Protein 3NVS (pdb70)

Structure (mmCIF, N/CA/C/O backbone):
data_3NVS
#
_entry.id   3NVS
#
_cell.length_a   43.866
_cell.length_b   87.484
_cell.length_c   49.994
_cell.angle_alpha   90.00
_cell.angle_beta   105.26
_cell.angle_gamma   90.00
#
_symmetry.space_group_name_H-M   'P 1 21 1'
#
loop_
_entity.id
_entity.type
_entity.pdbx_description
1 polymer '3-phosphoshikimate 1-carboxyvinyltransferase'
2 non-polymer SHIKIMATE-3-PHOSPHATE
3 non-polymer '(3R,4S,5R)-3,4,5-TRIHYDROXYCYCLOHEX-1-ENE-1-CARBOXYLIC ACID'
4 non-polymer GLYPHOSATE
5 non-polymer 'MAGNESIUM ION'
6 non-polymer 'CHLORIDE ION'
7 non-polymer '4-(2-HYDROXYETHYL)-1-PIPERAZINE ETHANESULFONIC ACID'
8 non-polymer 'PHOSPHATE ION'
9 water water
#
loop_
_atom_site.group_PDB
_atom_site.id
_atom_site.type_symbol
_atom_site.label_atom_id
_atom_site.label_alt_id
_atom_site.label_comp_id
_atom_site.label_asym_id
_atom_site.label_entity_id
_atom_site.label_seq_id
_atom_site.pdbx_PDB_ins_code
_atom_site.Cartn_x
_atom_site.Cartn_y
_atom_site.Cartn_z
_atom_site.occupancy
_atom_site.B_iso_or_equiv
_atom_site.auth_seq_id
_atom_site.auth_comp_id
_atom_site.auth_asym_id
_atom_site.auth_atom_id
_atom_site.pdbx_PDB_model_num
ATOM 1 N N A MET A 1 25 ? 23.385 21.933 31.432 0.50 22.17 1 MET A N 1
ATOM 2 N N B MET A 1 25 ? 23.387 22.280 32.206 0.50 23.04 1 MET A N 1
ATOM 3 C CA A MET A 1 25 ? 23.087 20.485 31.244 0.50 21.26 1 MET A CA 1
ATOM 4 C CA B MET A 1 25 ? 22.949 20.964 31.652 0.50 22.15 1 MET A CA 1
ATOM 5 C C A MET A 1 25 ? 22.277 19.898 32.397 0.50 19.59 1 MET A C 1
ATOM 6 C C B MET A 1 25 ? 22.098 20.175 32.655 0.50 20.39 1 MET A C 1
ATOM 7 O O A MET A 1 25 ? 22.537 20.162 33.576 0.50 20.77 1 MET A O 1
ATOM 8 O O B MET A 1 25 ? 22.105 20.440 33.862 0.50 21.53 1 MET A O 1
ATOM 17 N N A GLU A 1 26 ? 21.289 19.095 32.018 0.50 17.56 2 GLU A N 1
ATOM 18 N N B GLU A 1 26 ? 21.371 19.196 32.127 0.50 18.39 2 GLU A N 1
ATOM 19 C CA A GLU A 1 26 ? 20.439 18.388 32.960 0.50 13.47 2 GLU A CA 1
ATOM 20 C CA B GLU A 1 26 ? 20.415 18.411 32.904 0.50 14.84 2 GLU A CA 1
ATOM 21 C C A GLU A 1 26 ? 20.664 16.887 32.778 0.50 11.22 2 GLU A C 1
ATOM 22 C C B GLU A 1 26 ? 20.641 16.888 32.755 0.50 12.22 2 GLU A C 1
ATOM 23 O O A GLU A 1 26 ? 21.264 16.441 31.791 0.50 11.60 2 GLU A O 1
ATOM 24 O O B GLU A 1 26 ? 21.227 16.430 31.768 0.50 12.66 2 GLU A O 1
ATOM 35 N N . SER A 1 27 ? 20.204 16.121 33.761 1.00 11.39 3 SER A N 1
ATOM 36 C CA . SER A 1 27 ? 20.263 14.653 33.696 1.00 9.66 3 SER A CA 1
ATOM 37 C C . SER A 1 27 ? 19.194 14.032 34.582 1.00 9.77 3 SER A C 1
ATOM 38 O O . SER A 1 27 ? 18.677 14.666 35.494 1.00 12.71 3 SER A O 1
ATOM 41 N N . LEU A 1 28 ? 18.864 12.785 34.265 1.00 8.72 4 LEU A N 1
ATOM 42 C CA . LEU A 1 28 ? 17.921 11.949 35.008 1.00 9.47 4 LEU A CA 1
ATOM 43 C C . LEU A 1 28 ? 18.561 10.605 35.271 1.00 8.40 4 LEU A C 1
ATOM 44 O O . LEU A 1 28 ? 18.970 9.932 34.331 1.00 11.50 4 LEU A O 1
ATOM 49 N N . THR A 1 29 ? 18.598 10.181 36.523 1.00 8.32 5 THR A N 1
ATOM 50 C CA . THR A 1 29 ? 19.079 8.836 36.852 1.00 8.38 5 THR A CA 1
ATOM 51 C C . THR A 1 29 ? 17.906 7.943 37.198 1.00 8.31 5 THR A C 1
ATOM 52 O O . THR A 1 29 ? 17.149 8.239 38.125 1.00 9.99 5 THR A O 1
ATOM 56 N N . LEU A 1 30 ? 17.745 6.864 36.442 1.00 8.18 6 LEU A N 1
ATOM 57 C CA . LEU A 1 30 ? 16.713 5.874 36.708 1.00 8.49 6 LEU A CA 1
ATOM 58 C C . LEU A 1 30 ? 17.340 4.709 37.459 1.00 8.76 6 LEU A C 1
ATOM 59 O O . LEU A 1 30 ? 18.269 4.065 36.956 1.00 8.38 6 LEU A O 1
ATOM 64 N N . GLN A 1 31 ? 16.842 4.458 38.666 1.00 9.51 7 GLN A N 1
ATOM 65 C CA . GLN A 1 31 ? 17.257 3.289 39.434 1.00 9.78 7 GLN A CA 1
ATOM 66 C C . GLN A 1 31 ? 16.695 2.020 38.758 1.00 8.70 7 GLN A C 1
ATOM 67 O O . GLN A 1 31 ? 15.751 2.077 37.984 1.00 9.23 7 GLN A O 1
ATOM 73 N N . PRO A 1 32 ? 17.256 0.853 39.087 1.00 9.05 8 PRO A N 1
ATOM 74 C CA . PRO A 1 32 ? 16.802 -0.374 38.486 1.00 9.63 8 PRO A CA 1
ATOM 75 C C . PRO A 1 32 ? 15.313 -0.622 38.711 1.00 9.65 8 PRO A C 1
ATOM 76 O O . PRO A 1 32 ? 14.785 -0.368 39.805 1.00 9.63 8 PRO A O 1
ATOM 80 N N . ILE A 1 33 ? 14.674 -1.153 37.675 1.00 8.96 9 ILE A N 1
ATOM 81 C CA . ILE A 1 33 ? 13.234 -1.430 37.633 1.00 9.38 9 ILE A CA 1
ATOM 82 C C . ILE A 1 33 ? 13.062 -2.930 37.593 1.00 9.97 9 ILE A C 1
ATOM 83 O O . ILE A 1 33 ? 13.531 -3.607 36.667 1.00 11.31 9 ILE A O 1
ATOM 88 N N A GLU A 1 34 ? 12.359 -3.469 38.583 0.50 11.61 10 GLU A N 1
ATOM 89 N N B GLU A 1 34 ? 12.334 -3.448 38.570 0.50 10.03 10 GLU A N 1
ATOM 90 C CA A GLU A 1 34 ? 12.237 -4.935 38.709 0.50 12.89 10 GLU A CA 1
ATOM 91 C CA B GLU A 1 34 ? 12.185 -4.901 38.725 0.50 10.24 10 GLU A CA 1
ATOM 92 C C A GLU A 1 34 ? 11.133 -5.589 37.871 0.50 11.43 10 GLU A C 1
ATOM 93 C C B GLU A 1 34 ? 11.143 -5.571 37.853 0.50 9.71 10 GLU A C 1
ATOM 94 O O A GLU A 1 34 ? 11.228 -6.773 37.563 0.50 12.23 10 GLU A O 1
ATOM 95 O O B GLU A 1 34 ? 11.291 -6.736 37.503 0.50 10.73 10 GLU A O 1
ATOM 106 N N . LEU A 1 35 ? 10.113 -4.821 37.494 1.00 10.45 11 LEU A N 1
ATOM 107 C CA . LEU A 1 35 ? 8.974 -5.362 36.749 1.00 9.90 11 LEU A CA 1
ATOM 108 C C . LEU A 1 35 ? 8.277 -4.243 35.988 1.00 10.10 11 LEU A C 1
ATOM 109 O O . LEU A 1 35 ? 8.125 -3.149 36.490 1.00 11.70 11 LEU A O 1
ATOM 114 N N . ILE A 1 36 ? 7.887 -4.556 34.757 1.00 9.17 12 ILE A N 1
ATOM 115 C CA . ILE A 1 36 ? 7.108 -3.677 33.905 1.00 8.81 12 ILE A CA 1
ATOM 116 C C . ILE A 1 36 ? 5.727 -4.274 33.693 1.00 9.14 12 ILE A C 1
ATOM 117 O O . ILE A 1 36 ? 5.601 -5.443 33.334 1.00 10.39 12 ILE A O 1
ATOM 122 N N . SER A 1 37 ? 4.691 -3.460 33.892 1.00 9.10 13 SER A N 1
ATOM 123 C CA . SER A 1 37 ? 3.334 -3.900 33.594 1.00 10.16 13 SER A CA 1
ATOM 124 C C . SER A 1 37 ? 2.408 -2.700 33.551 1.00 9.97 13 SER A C 1
ATOM 125 O O . SER A 1 37 ? 2.605 -1.730 34.268 1.00 11.98 13 SER A O 1
ATOM 128 N N . GLY A 1 38 ? 1.386 -2.780 32.714 1.00 9.99 14 GLY A N 1
ATOM 129 C CA . GLY A 1 38 ? 0.355 -1.770 32.698 1.00 10.65 14 GLY A CA 1
ATOM 130 C C . GLY A 1 38 ? -0.173 -1.452 31.329 1.00 9.88 14 GLY A C 1
ATOM 131 O O . GLY A 1 38 ? -0.183 -2.278 30.413 1.00 10.30 14 GLY A O 1
ATOM 132 N N . GLU A 1 39 ? -0.629 -0.225 31.212 1.00 10.81 15 GLU A N 1
ATOM 133 C CA . GLU A 1 39 ? -1.272 0.234 29.996 1.00 11.24 15 GLU A CA 1
ATOM 134 C C . GLU A 1 39 ? -0.928 1.695 29.743 1.00 11.70 15 GLU A C 1
ATOM 135 O O . GLU A 1 39 ? -0.869 2.499 30.665 1.00 15.11 15 GLU A O 1
ATOM 141 N N . VAL A 1 40 ? -0.725 2.019 28.473 1.00 10.98 16 VAL A N 1
ATOM 142 C 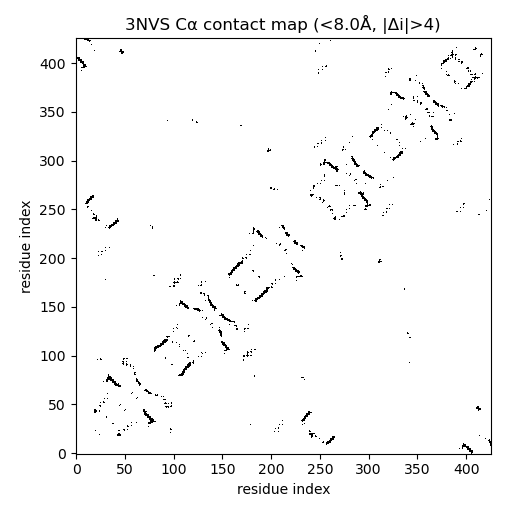CA . VAL A 1 40 ? -0.425 3.383 28.060 1.00 10.01 16 VAL A CA 1
ATOM 143 C C . VAL A 1 40 ? -1.359 3.804 26.939 1.00 9.34 16 VAL A C 1
ATOM 144 O O . VAL A 1 40 ? -1.461 3.118 25.920 1.00 10.05 16 VAL A O 1
ATOM 148 N N A ASN A 1 41 ? -2.024 4.941 27.129 0.70 9.30 17 ASN A N 1
ATOM 149 N N B ASN A 1 41 ? -2.019 4.941 27.140 0.30 9.53 17 ASN A N 1
ATOM 150 C CA A ASN A 1 41 ? -2.804 5.601 26.077 0.70 9.75 17 ASN A CA 1
ATOM 151 C CA B ASN A 1 41 ? -2.775 5.601 26.082 0.30 9.64 17 ASN A CA 1
ATOM 152 C C A ASN A 1 41 ? -1.776 6.449 25.285 0.70 8.70 17 ASN A C 1
ATOM 153 C C B ASN A 1 41 ? -1.740 6.421 25.311 0.30 9.04 17 ASN A C 1
ATOM 154 O O A ASN A 1 41 ? -1.232 7.430 25.784 0.70 10.34 17 ASN A O 1
ATOM 155 O O B ASN A 1 41 ? -1.164 7.368 25.845 0.30 9.95 17 ASN A O 1
ATOM 164 N N . LEU A 1 42 ? -1.486 6.049 24.069 1.00 8.08 18 LEU A N 1
ATOM 165 C CA . LEU A 1 42 ? -0.396 6.666 23.338 1.00 7.69 18 LEU A CA 1
ATOM 166 C C . LEU A 1 42 ? -0.617 8.115 22.986 1.00 8.42 18 LEU A C 1
ATOM 167 O O . LEU A 1 42 ? -1.725 8.523 22.683 1.00 9.62 18 LEU A O 1
ATOM 172 N N . PRO A 1 43 ? 0.469 8.912 22.983 1.00 9.03 19 PRO A N 1
ATOM 173 C CA . PRO A 1 43 ? 0.387 10.243 22.406 1.00 9.92 19 PRO A CA 1
ATOM 174 C C . PRO A 1 43 ? 0.091 10.112 20.892 1.00 7.78 19 PRO A C 1
ATOM 175 O O . PRO A 1 43 ? 0.357 9.069 20.319 1.00 8.48 19 PRO A O 1
ATOM 179 N N . GLY A 1 44 ? -0.456 11.148 20.292 1.00 8.43 20 GLY A N 1
ATOM 180 C CA . GLY A 1 44 ? -0.717 11.090 18.863 1.00 7.62 20 GLY A CA 1
ATOM 181 C C . GLY A 1 44 ? 0.518 10.907 17.977 1.00 6.44 20 GLY A C 1
ATOM 182 O O . GLY A 1 44 ? 1.641 11.273 18.341 1.00 7.08 20 GLY A O 1
ATOM 183 N N . SER A 1 45 ? 0.302 10.351 16.793 1.00 6.88 21 SER A N 1
ATOM 184 C CA . SER A 1 45 ? 1.348 10.176 15.809 1.00 6.50 21 SER A CA 1
ATOM 185 C C . SER A 1 45 ? 1.882 11.503 15.289 1.00 5.90 21 SER A C 1
ATOM 186 O O . SER A 1 45 ? 1.141 12.324 14.756 1.00 6.45 21 SER A O 1
ATOM 189 N N . LYS A 1 46 ? 3.178 11.681 15.405 1.00 6.20 22 LYS A N 1
ATOM 190 C CA . LYS A 1 46 ? 3.834 12.846 14.818 1.00 6.37 22 LYS A CA 1
ATOM 191 C C . LYS A 1 46 ? 3.667 12.887 13.286 1.00 6.58 22 LYS A C 1
ATOM 192 O O . LYS A 1 46 ? 3.327 13.922 12.713 1.00 6.77 22 LYS A O 1
ATOM 198 N N . SER A 1 47 ? 3.895 11.754 12.644 1.00 6.52 23 SER A N 1
ATOM 199 C CA . SER A 1 47 ? 3.792 11.658 11.205 1.00 6.43 23 SER A CA 1
ATOM 200 C C . SER A 1 47 ? 2.417 12.005 10.682 1.00 6.03 23 SER A C 1
ATOM 201 O O . SER A 1 47 ? 2.245 12.738 9.711 1.00 7.05 23 SER A O 1
ATOM 204 N N . VAL A 1 48 ? 1.407 11.434 11.324 1.00 6.56 24 VAL A N 1
ATOM 205 C CA . VAL A 1 48 ? 0.029 11.703 10.922 1.00 6.21 24 VAL A CA 1
ATOM 206 C C . VAL A 1 48 ? -0.342 13.150 11.251 1.00 6.14 24 VAL A C 1
ATOM 207 O O . VAL A 1 48 ? -0.950 13.859 10.436 1.00 6.82 24 VAL A O 1
ATOM 211 N N . SER A 1 49 ? 0.025 13.617 12.441 1.00 5.99 25 SER A N 1
ATOM 212 C CA . SER A 1 49 ? -0.350 14.951 12.866 1.00 5.89 25 SER A CA 1
ATOM 213 C C . SER A 1 49 ? 0.111 16.035 11.899 1.00 6.20 25 SER A C 1
ATOM 214 O O . SER A 1 49 ? -0.655 16.906 11.516 1.00 6.55 25 SER A O 1
ATOM 217 N N . ASN A 1 50 ? 1.396 16.015 11.539 1.00 6.28 26 ASN A N 1
ATOM 218 C CA . ASN A 1 50 ? 1.902 17.075 10.682 1.00 6.31 26 ASN A CA 1
ATOM 219 C C . ASN A 1 50 ? 1.364 17.011 9.254 1.00 6.39 26 ASN A C 1
ATOM 220 O O . ASN A 1 50 ? 1.160 18.047 8.630 1.00 6.88 26 ASN A O 1
ATOM 225 N N . ARG A 1 51 ? 1.126 15.807 8.739 1.00 6.06 27 ARG A N 1
ATOM 226 C CA . ARG A 1 51 ? 0.465 15.711 7.435 1.00 6.43 27 ARG A CA 1
ATOM 227 C C . ARG A 1 51 ? -0.967 16.283 7.504 1.00 6.39 27 ARG A C 1
ATOM 228 O O . ARG A 1 51 ? -1.377 17.045 6.635 1.00 6.95 27 ARG A O 1
ATOM 236 N N . ALA A 1 52 ? -1.710 15.876 8.516 1.00 6.79 28 ALA A N 1
ATOM 237 C CA . ALA A 1 52 ? -3.119 16.284 8.631 1.00 6.84 28 ALA A CA 1
ATOM 238 C C . ALA A 1 52 ? -3.239 17.779 8.831 1.00 6.44 28 ALA A C 1
ATOM 239 O O . ALA A 1 52 ? -4.163 18.394 8.301 1.00 6.67 28 ALA A O 1
ATOM 241 N N . LEU A 1 53 ? -2.334 18.376 9.600 1.00 6.56 29 LEU A N 1
ATOM 242 C CA . LEU A 1 53 ? -2.377 19.830 9.804 1.00 6.50 29 LEU A CA 1
ATOM 243 C C . LEU A 1 53 ? -2.136 20.579 8.492 1.00 6.41 29 LEU A C 1
ATOM 244 O O . LEU A 1 53 ? -2.843 21.556 8.185 1.00 7.02 29 LEU A O 1
ATOM 249 N N . LEU A 1 54 ? -1.128 20.165 7.709 1.00 6.51 30 LEU A N 1
ATOM 250 C CA . LEU A 1 54 ? -0.841 20.860 6.468 1.00 6.71 30 LEU A CA 1
ATOM 251 C C . LEU A 1 54 ? -1.968 20.674 5.457 1.00 6.68 30 LEU A C 1
ATOM 252 O O . LEU A 1 54 ? -2.406 21.643 4.823 1.00 7.00 30 LEU A O 1
ATOM 257 N N . LEU A 1 55 ? -2.473 19.457 5.305 1.00 6.41 31 LEU A N 1
ATOM 258 C CA . LEU A 1 55 ? -3.568 19.243 4.373 1.00 6.83 31 LEU A CA 1
ATOM 259 C C . LEU A 1 55 ? -4.821 19.986 4.860 1.00 6.52 31 LEU A C 1
ATOM 260 O O . LEU A 1 55 ? -5.565 20.536 4.041 1.00 7.44 31 LEU A O 1
ATOM 265 N N . ALA A 1 56 ? -5.061 20.034 6.162 1.00 6.34 32 ALA A N 1
ATOM 266 C CA . ALA A 1 56 ? -6.215 20.785 6.666 1.00 7.13 32 ALA A CA 1
ATOM 267 C C . ALA A 1 56 ? -6.106 22.261 6.313 1.00 7.04 32 ALA A C 1
ATOM 268 O O . ALA A 1 56 ? -7.104 22.922 6.031 1.00 7.66 32 ALA A O 1
ATOM 270 N N . ALA A 1 57 ? -4.906 22.802 6.348 1.00 6.83 33 ALA A N 1
ATOM 271 C CA . ALA A 1 57 ? -4.695 24.208 5.993 1.00 7.31 33 ALA A CA 1
ATOM 272 C C . ALA A 1 57 ? -4.996 24.469 4.526 1.00 7.60 33 ALA A C 1
ATOM 273 O O . ALA A 1 57 ? -5.524 25.499 4.176 1.00 8.29 33 ALA A O 1
ATOM 275 N N . LEU A 1 58 ? -4.590 23.561 3.653 1.00 7.59 34 LEU A N 1
ATOM 276 C CA . LEU A 1 58 ? -4.782 23.724 2.220 1.00 7.94 34 LEU A CA 1
ATOM 277 C C . LEU A 1 58 ? -6.197 23.395 1.748 1.00 8.12 34 LEU A C 1
ATOM 278 O O . LEU A 1 58 ? -6.635 23.902 0.714 1.00 9.99 34 LEU A O 1
ATOM 283 N N . ALA A 1 59 ? -6.889 22.538 2.470 1.00 7.62 35 ALA A N 1
ATOM 284 C CA . ALA A 1 59 ? -8.197 22.071 2.075 1.00 7.91 35 ALA A CA 1
ATOM 285 C C . ALA A 1 59 ? -9.292 23.100 2.223 1.00 7.67 35 ALA A C 1
ATOM 286 O O . ALA A 1 59 ? -9.145 24.121 2.893 1.00 8.76 35 ALA A O 1
ATOM 288 N N A SER A 1 60 ? -10.408 22.770 1.584 0.50 9.11 36 SER A N 1
ATOM 289 N N B SER A 1 60 ? -10.409 22.817 1.572 0.50 8.71 36 SER A N 1
ATOM 290 C CA A SER A 1 60 ? -11.659 23.474 1.791 0.50 9.74 36 SER A CA 1
ATOM 291 C CA B SER A 1 60 ? -11.625 23.574 1.823 0.50 9.42 36 SER A CA 1
ATOM 292 C C A SER A 1 60 ? -12.343 22.859 3.014 0.50 9.26 36 SER A C 1
ATOM 293 C C B SER A 1 60 ? -12.392 22.884 2.956 0.50 9.02 36 SER A C 1
ATOM 294 O O A SER A 1 60 ? -12.259 21.651 3.248 0.50 11.37 36 SER A O 1
ATOM 295 O O B SER A 1 60 ? -12.466 21.657 3.030 0.50 10.15 36 SER A O 1
ATOM 300 N N . GLY A 1 61 ? -12.995 23.696 3.808 1.00 10.07 37 GLY A N 1
ATOM 301 C CA . GLY A 1 61 ? -13.716 23.235 4.972 1.00 10.48 37 GLY A CA 1
ATOM 302 C C . GLY A 1 61 ? -12.867 23.252 6.235 1.00 9.13 37 GLY A C 1
ATOM 303 O O . GLY A 1 61 ? -11.656 23.438 6.196 1.00 9.99 37 GLY A O 1
ATOM 304 N N . THR A 1 62 ? -13.536 23.090 7.361 1.00 9.88 38 THR A N 1
ATOM 305 C CA . THR A 1 62 ? -12.877 23.026 8.649 1.00 9.69 38 THR A CA 1
ATOM 306 C C . THR A 1 62 ? -12.640 21.583 9.047 1.00 9.35 38 THR A C 1
ATOM 307 O O . THR A 1 62 ? -13.554 20.765 9.036 1.00 13.41 38 THR A O 1
ATOM 311 N N . THR A 1 63 ? -11.403 21.262 9.393 1.00 7.87 39 THR A N 1
ATOM 312 C CA . THR A 1 63 ? -11.054 19.931 9.870 1.00 8.04 39 THR A CA 1
ATOM 313 C C . THR A 1 63 ? -11.034 19.952 11.379 1.00 7.48 39 THR A C 1
ATOM 314 O O . THR A 1 63 ? -10.413 20.811 11.986 1.00 8.39 39 THR A O 1
ATOM 318 N N A ARG A 1 64 ? -11.726 18.991 11.980 0.50 7.55 40 ARG A N 1
ATOM 319 N N B ARG A 1 64 ? -11.717 18.980 11.976 0.50 7.51 40 ARG A N 1
ATOM 320 C CA A ARG A 1 64 ? -11.797 18.830 13.444 0.50 7.73 40 ARG A CA 1
ATOM 321 C CA B ARG A 1 64 ? -11.802 18.810 13.436 0.50 7.55 40 ARG A CA 1
ATOM 322 C C A ARG A 1 64 ? -10.918 17.647 13.848 0.50 7.00 40 ARG A C 1
ATOM 323 C C B ARG A 1 64 ? -10.911 17.636 13.822 0.50 6.86 40 ARG A C 1
ATOM 324 O O A ARG A 1 64 ? -11.348 16.497 13.830 0.50 8.45 40 ARG A O 1
ATOM 325 O O B ARG A 1 64 ? -11.315 16.480 13.731 0.50 7.70 40 ARG A O 1
ATOM 340 N N . LEU A 1 65 ? -9.665 17.949 14.175 1.00 7.20 41 LEU A N 1
ATOM 341 C CA . LEU A 1 65 ? -8.696 16.950 14.545 1.00 7.63 41 LEU A CA 1
ATOM 342 C C . LEU A 1 65 ? -8.814 16.626 16.018 1.00 7.54 41 LEU A C 1
ATOM 343 O O . LEU A 1 65 ? -8.970 17.525 16.860 1.00 8.60 41 LEU A O 1
ATOM 348 N N . THR A 1 66 ? -8.696 15.350 16.355 1.00 7.31 42 THR A N 1
ATOM 349 C CA . THR A 1 66 ? -8.583 14.885 17.734 1.00 7.81 42 THR A CA 1
ATOM 350 C C . THR A 1 66 ? -7.391 13.913 17.810 1.00 7.16 42 THR A C 1
ATOM 351 O O . THR A 1 66 ? -6.955 13.310 16.839 1.00 7.63 42 THR A O 1
ATOM 355 N N . ASN A 1 67 ? -6.903 13.783 19.036 1.00 7.87 43 ASN A N 1
ATOM 356 C CA . ASN A 1 67 ? -5.696 13.022 19.355 1.00 7.49 43 ASN A CA 1
ATOM 357 C C . ASN A 1 67 ? -4.447 13.587 18.667 1.00 7.36 43 ASN A C 1
ATOM 358 O O . ASN A 1 67 ? -3.478 12.851 18.427 1.00 7.65 43 ASN A O 1
ATOM 363 N N . LEU A 1 68 ? -4.472 14.880 18.374 1.00 7.08 44 LEU A N 1
ATOM 364 C CA . LEU A 1 68 ? -3.302 15.544 17.811 1.00 7.34 44 LEU A CA 1
ATOM 365 C C . LEU A 1 68 ? -2.140 15.434 18.833 1.00 6.52 44 LEU A C 1
ATOM 366 O O . LEU A 1 68 ? -2.357 15.519 20.040 1.00 7.55 44 LEU A O 1
ATOM 371 N N . LEU A 1 69 ? -0.929 15.258 18.344 1.00 7.24 45 LEU A N 1
ATOM 372 C CA . LEU A 1 69 ? 0.241 15.257 19.201 1.00 6.35 45 LEU A CA 1
ATOM 373 C C . LEU A 1 69 ? 0.621 16.664 19.639 1.00 6.31 45 LEU A C 1
ATOM 374 O O . LEU A 1 69 ? 0.704 17.567 18.825 1.00 7.66 45 LEU A O 1
ATOM 379 N N . ASP A 1 70 ? 0.858 16.832 20.940 1.00 6.67 46 ASP A N 1
ATOM 380 C CA . ASP A 1 70 ? 1.518 18.041 21.462 1.00 7.74 46 ASP A CA 1
ATOM 381 C C . ASP A 1 70 ? 3.003 17.726 21.648 1.00 7.03 46 ASP A C 1
ATOM 382 O O . ASP A 1 70 ? 3.391 16.966 22.542 1.00 8.15 46 ASP A O 1
ATOM 387 N N . SER A 1 71 ? 3.825 18.213 20.732 1.00 7.02 47 SER A N 1
ATOM 388 C CA . SER A 1 71 ? 5.265 18.023 20.831 1.00 6.71 47 SER A CA 1
ATOM 389 C C . SER A 1 71 ? 5.935 19.124 20.040 1.00 6.56 47 SER A C 1
ATOM 390 O O . SER A 1 71 ? 5.269 19.891 19.345 1.00 7.15 47 SER A O 1
ATOM 393 N N . ASP A 1 72 ? 7.253 19.215 20.117 1.00 6.73 48 ASP A N 1
ATOM 394 C CA . ASP A 1 72 ? 7.923 20.308 19.427 1.00 6.74 48 ASP A CA 1
ATOM 395 C C . ASP A 1 72 ? 7.659 20.304 17.920 1.00 6.26 48 ASP A C 1
ATOM 396 O O . ASP A 1 72 ? 7.437 21.349 17.319 1.00 6.66 48 ASP A O 1
ATOM 401 N N . ASP A 1 73 ? 7.695 19.122 17.308 1.00 6.29 49 ASP A N 1
ATOM 402 C CA . ASP A 1 73 ? 7.557 19.065 15.853 1.00 6.30 49 ASP A CA 1
ATOM 403 C C . ASP A 1 73 ? 6.206 19.602 15.400 1.00 6.45 49 ASP A C 1
ATOM 404 O O . ASP A 1 73 ? 6.101 20.206 14.333 1.00 7.45 49 ASP A O 1
ATOM 409 N N A ILE A 1 74 ? 5.151 19.329 16.159 0.70 6.36 50 ILE A N 1
ATOM 410 N N B ILE A 1 74 ? 5.177 19.346 16.188 0.30 6.75 50 ILE A N 1
ATOM 411 C CA A ILE A 1 74 ? 3.806 19.834 15.844 0.70 6.17 50 ILE A CA 1
ATOM 412 C CA B ILE A 1 74 ? 3.837 19.801 15.862 0.30 6.66 50 ILE A CA 1
ATOM 413 C C A ILE A 1 74 ? 3.715 21.318 16.160 0.70 6.24 50 ILE A C 1
ATOM 414 C C B ILE A 1 74 ? 3.690 21.289 16.175 0.30 6.55 50 ILE A C 1
ATOM 415 O O A ILE A 1 74 ? 3.168 22.094 15.382 0.70 6.74 50 ILE A O 1
ATOM 416 O O B ILE A 1 74 ? 3.054 22.027 15.425 0.30 7.00 50 ILE A O 1
ATOM 425 N N . ARG A 1 75 ? 4.295 21.732 17.271 1.00 6.27 51 ARG A N 1
ATOM 426 C CA . ARG A 1 75 ? 4.266 23.147 17.641 1.00 6.92 51 ARG A CA 1
ATOM 427 C C . ARG A 1 75 ? 4.893 24.010 16.535 1.00 6.84 51 ARG A C 1
ATOM 428 O O . ARG A 1 75 ? 4.383 25.058 16.187 1.00 6.93 51 ARG A O 1
ATOM 436 N N . HIS A 1 76 ? 5.995 23.549 15.953 1.00 6.48 52 HIS A N 1
ATOM 437 C CA . HIS A 1 76 ? 6.636 24.310 14.878 1.00 6.76 52 HIS A CA 1
ATOM 438 C C . HIS A 1 76 ? 5.729 24.398 13.649 1.00 6.30 52 HIS A C 1
ATOM 439 O O . HIS A 1 76 ? 5.667 25.442 13.006 1.00 7.04 52 HIS A O 1
ATOM 446 N N . MET A 1 77 ? 5.010 23.321 13.349 1.00 6.65 53 MET A N 1
ATOM 447 C CA . MET A 1 77 ? 4.065 23.345 12.224 1.00 6.82 53 MET A CA 1
ATOM 448 C C . MET A 1 77 ? 2.932 24.341 12.512 1.00 6.47 53 MET A C 1
ATOM 449 O O . MET A 1 77 ? 2.581 25.168 11.681 1.00 7.04 53 MET A O 1
ATOM 454 N N . LEU A 1 78 ? 2.353 24.249 13.708 1.00 6.67 54 LEU A N 1
ATOM 455 C CA . LEU A 1 78 ? 1.267 25.164 14.124 1.00 6.92 54 LEU A CA 1
ATOM 456 C C . LEU A 1 78 ? 1.708 26.605 14.058 1.00 6.68 54 LEU A C 1
ATOM 457 O O . LEU A 1 78 ? 0.978 27.474 13.595 1.00 7.76 54 LEU A O 1
ATOM 462 N N . ASN A 1 79 ? 2.932 26.875 14.525 1.00 6.94 55 ASN A N 1
ATOM 463 C CA . ASN A 1 79 ? 3.439 28.240 14.502 1.00 7.56 55 ASN A CA 1
ATOM 464 C C . ASN A 1 79 ? 3.622 28.745 13.071 1.00 6.80 55 ASN A C 1
ATOM 465 O O . ASN A 1 79 ? 3.354 29.907 12.770 1.00 7.94 55 ASN A O 1
ATOM 470 N N . ALA A 1 80 ? 4.079 27.873 12.178 1.00 7.22 56 ALA A N 1
ATOM 471 C CA . ALA A 1 80 ? 4.218 28.226 10.770 1.00 7.47 56 ALA A CA 1
ATOM 472 C C . ALA A 1 80 ? 2.844 28.558 10.192 1.00 7.72 56 ALA A C 1
ATOM 473 O O . ALA A 1 80 ? 2.659 29.579 9.512 1.00 7.92 56 ALA A O 1
ATOM 475 N N . LEU A 1 81 ? 1.868 27.687 10.452 1.00 7.52 57 LEU A N 1
ATOM 476 C CA . LEU A 1 81 ? 0.501 27.925 9.968 1.00 7.94 57 LEU A CA 1
ATOM 477 C C . LEU A 1 81 ? -0.057 29.258 10.478 1.00 7.77 57 LEU A C 1
ATOM 478 O O . LEU A 1 81 ? -0.707 29.985 9.736 1.00 8.63 57 LEU A O 1
ATOM 483 N N . THR A 1 82 ? 0.217 29.601 11.741 1.00 7.82 58 THR A N 1
ATOM 484 C CA . THR A 1 82 ? -0.171 30.909 12.265 1.00 8.05 58 THR A CA 1
ATOM 485 C C . THR A 1 82 ? 0.423 32.030 11.409 1.00 8.57 58 THR A C 1
ATOM 486 O O . THR A 1 82 ? -0.284 32.947 10.987 1.00 8.61 58 THR A O 1
ATOM 490 N N . LYS A 1 83 ? 1.731 31.978 11.175 1.00 8.01 59 LYS A N 1
ATOM 491 C CA . LYS A 1 83 ? 2.373 33.022 10.374 1.00 8.30 59 LYS A CA 1
ATOM 492 C C . LYS A 1 83 ? 1.835 33.102 8.949 1.00 8.62 59 LYS A C 1
ATOM 493 O O . LYS A 1 83 ? 1.778 34.183 8.355 1.00 9.90 59 LYS A O 1
ATOM 499 N N . LEU A 1 84 ? 1.455 31.946 8.422 1.00 8.17 60 LEU A N 1
ATOM 500 C CA . LEU A 1 84 ? 0.947 31.825 7.065 1.00 9.09 60 LEU A CA 1
ATOM 501 C C . LEU A 1 84 ? -0.513 32.239 6.913 1.00 9.72 60 LEU A C 1
ATOM 502 O O . LEU A 1 84 ? -1.053 32.162 5.830 1.00 13.02 60 LEU A O 1
ATOM 507 N N . GLY A 1 85 ? -1.149 32.644 8.013 1.00 9.36 61 GLY A N 1
ATOM 508 C CA . GLY A 1 85 ? -2.508 33.182 7.961 1.00 10.08 61 GLY A CA 1
ATOM 509 C C . GLY A 1 85 ? -3.628 32.194 8.168 1.00 9.15 61 GLY A C 1
ATOM 510 O O . GLY A 1 85 ? -4.782 32.526 7.929 1.00 12.08 61 GLY A O 1
ATOM 511 N N . VAL A 1 86 ? -3.318 31.010 8.644 1.00 8.42 62 VAL A N 1
ATOM 512 C CA . VAL A 1 86 ? -4.333 30.000 8.878 1.00 8.91 62 VAL A CA 1
ATOM 513 C C . VAL A 1 86 ? -4.976 30.267 10.225 1.00 8.96 62 VAL A C 1
ATOM 514 O O . VAL A 1 86 ? -4.295 30.538 11.218 1.00 10.68 62 VAL A O 1
ATOM 518 N N . ASN A 1 87 ? -6.304 30.217 10.228 1.00 9.44 63 ASN A N 1
ATOM 519 C CA . ASN A 1 87 ? -7.103 30.324 11.448 1.00 10.46 63 ASN A CA 1
ATOM 520 C C . ASN A 1 87 ? -7.373 28.939 11.999 1.00 9.74 63 ASN A C 1
ATOM 521 O O . ASN A 1 87 ? -7.979 28.105 11.323 1.00 11.38 63 ASN A O 1
ATOM 526 N N A TYR A 1 88 ? -6.974 28.703 13.240 0.60 9.02 64 TYR A N 1
ATOM 527 N N B TYR A 1 88 ? -6.831 28.685 13.184 0.40 10.62 64 TYR A N 1
ATOM 528 C CA A TYR A 1 88 ? -7.278 27.442 13.921 0.60 8.61 64 TYR A CA 1
ATOM 529 C CA B TYR A 1 88 ? -7.043 27.426 13.883 0.40 10.72 64 TYR A CA 1
ATOM 530 C C A TYR A 1 88 ? -7.468 27.698 15.410 0.60 8.22 64 TYR A C 1
ATOM 531 C C B TYR A 1 88 ? -7.247 27.713 15.354 0.40 10.31 64 TYR A C 1
ATOM 532 O O A TYR A 1 88 ? -7.098 28.753 15.937 0.60 8.64 64 TYR A O 1
ATOM 533 O O B TYR A 1 88 ? -6.797 28.723 15.897 0.40 10.61 64 TYR A O 1
ATOM 550 N N A ARG A 1 89 ? -8.086 26.720 16.064 0.70 8.55 65 ARG A N 1
ATOM 551 N N B ARG A 1 89 ? -7.964 26.782 15.981 0.30 10.47 65 ARG A N 1
ATOM 552 C CA A ARG A 1 89 ? -8.292 26.747 17.495 0.70 9.13 65 ARG A CA 1
ATOM 553 C CA B ARG A 1 89 ? -8.248 26.798 17.423 0.30 10.79 65 ARG A CA 1
ATOM 554 C C A ARG A 1 89 ? -7.770 25.465 18.098 0.70 8.93 65 ARG A C 1
ATOM 555 C C B ARG A 1 89 ? -7.780 25.494 18.083 0.30 10.45 65 ARG A C 1
ATOM 556 O O A ARG A 1 89 ? -8.221 24.381 1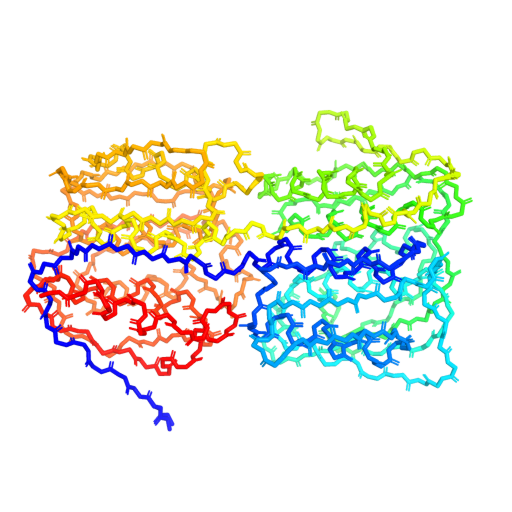7.775 0.70 12.23 65 ARG A O 1
ATOM 557 O O B ARG A 1 89 ? -8.299 24.421 17.791 0.30 12.14 65 ARG A O 1
ATOM 572 N N . LEU A 1 90 ? -6.824 25.617 18.998 1.00 10.38 66 LEU A N 1
ATOM 573 C CA . LEU A 1 90 ? -6.238 24.491 19.699 1.00 9.44 66 LEU A CA 1
ATOM 574 C C . LEU A 1 90 ? -6.743 24.471 21.133 1.00 10.18 66 LEU A C 1
ATOM 575 O O . LEU A 1 90 ? -6.677 25.471 21.819 1.00 12.09 66 LEU A O 1
ATOM 580 N N . SER A 1 91 ? -7.231 23.317 21.566 1.00 9.99 67 SER A N 1
ATOM 581 C CA . SER A 1 91 ? -7.733 23.099 22.912 1.00 11.45 67 SER A CA 1
ATOM 582 C C . SER A 1 91 ? -6.663 23.291 23.961 1.00 10.95 67 SER A C 1
ATOM 583 O O . SER A 1 91 ? -5.449 23.243 23.705 1.00 11.75 67 SER A O 1
ATOM 586 N N . ALA A 1 92 ? -7.119 23.482 25.186 1.00 12.45 68 ALA A N 1
ATOM 587 C CA . ALA A 1 92 ? -6.206 23.649 26.308 1.00 13.26 68 ALA A CA 1
ATOM 588 C C . ALA A 1 92 ? -5.225 22.478 26.437 1.00 14.86 68 ALA A C 1
ATOM 589 O O . ALA A 1 92 ? -4.037 22.673 26.748 1.00 16.61 68 ALA A O 1
ATOM 591 N N . ASP A 1 93 ? -5.710 21.261 26.182 1.00 16.14 69 ASP A N 1
ATOM 592 C CA . ASP A 1 93 ? -4.846 20.062 26.315 1.00 15.41 69 ASP A CA 1
ATOM 593 C C . ASP A 1 93 ? -3.980 19.806 25.064 1.00 13.95 69 ASP A C 1
ATOM 594 O O . ASP A 1 93 ? -3.170 18.877 25.021 1.00 16.34 69 ASP A O 1
ATOM 599 N N A LYS A 1 94 ? -4.225 20.612 24.034 0.60 11.44 70 LYS A N 1
ATOM 600 N N B LYS A 1 94 ? -4.163 20.647 24.051 0.40 12.65 70 LYS A N 1
ATOM 601 C CA A LYS A 1 94 ? -3.413 20.629 22.819 0.60 11.74 70 LYS A CA 1
ATOM 602 C CA B LYS A 1 94 ? -3.353 20.620 22.831 0.40 12.46 70 LYS A CA 1
ATOM 603 C C A LYS A 1 94 ? -3.564 19.402 21.957 0.60 10.27 70 LYS A C 1
ATOM 604 C C B LYS A 1 94 ? -3.530 19.377 21.975 0.40 10.98 70 LYS A C 1
ATOM 605 O O A LYS A 1 94 ? -2.772 19.185 21.048 0.60 12.46 70 LYS A O 1
ATOM 606 O O B LYS A 1 94 ? -2.708 19.117 21.097 0.40 12.90 70 LYS A O 1
ATOM 617 N N . THR A 1 95 ? -4.617 18.633 22.190 1.00 9.45 71 THR A N 1
ATOM 618 C CA . THR A 1 95 ? -4.882 17.450 21.360 1.00 9.18 71 THR A CA 1
ATOM 619 C C . THR A 1 95 ? -6.095 17.584 20.453 1.00 8.11 71 THR A C 1
ATOM 620 O O . THR A 1 95 ? -6.298 16.763 19.579 1.00 9.01 71 THR A O 1
ATOM 624 N N . THR A 1 96 ? -6.918 18.603 20.671 1.00 8.51 72 THR A N 1
ATOM 625 C CA . THR A 1 96 ? -8.114 18.832 19.845 1.00 9.53 72 THR A CA 1
ATOM 626 C C . THR A 1 96 ? -7.894 20.134 19.123 1.00 9.30 72 THR A C 1
ATOM 627 O O . THR A 1 96 ? -7.613 21.145 19.763 1.00 11.47 72 THR A O 1
ATOM 631 N N . CYS A 1 97 ? -7.995 20.122 17.796 1.00 8.56 73 CYS A N 1
ATOM 632 C CA . CYS A 1 97 ? -7.653 21.303 16.987 1.00 9.04 73 CYS A CA 1
ATOM 633 C C . CYS A 1 97 ? -8.589 21.407 15.808 1.00 7.99 73 CYS A C 1
ATOM 634 O O . CYS A 1 97 ? -8.754 20.452 15.061 1.00 9.76 73 CYS A O 1
ATOM 637 N N . GLU A 1 98 ? -9.213 22.577 15.673 1.00 8.04 74 GLU A N 1
ATOM 638 C CA . GLU A 1 98 ? -10.082 22.868 14.527 1.00 8.59 74 GLU A CA 1
ATOM 639 C C . GLU A 1 98 ? -9.358 23.813 13.604 1.00 7.91 74 GLU A C 1
ATOM 640 O O . GLU A 1 98 ? -8.998 24.920 13.986 1.00 10.21 74 GLU A O 1
ATOM 646 N N . VAL A 1 99 ? -9.114 23.362 12.383 1.00 7.81 75 VAL A N 1
ATOM 647 C CA . VAL A 1 99 ? -8.382 24.131 11.386 1.00 8.29 75 VAL A CA 1
ATOM 648 C C . VAL A 1 99 ? -9.307 24.577 10.282 1.00 7.47 75 VAL A C 1
ATOM 649 O O . VAL A 1 99 ? -9.934 23.750 9.627 1.00 8.88 75 VAL A O 1
ATOM 653 N N A GLU A 1 100 ? -9.419 25.890 10.094 0.50 8.11 76 GLU A N 1
ATOM 654 N N B GLU A 1 100 ? -9.392 25.889 10.094 0.50 8.56 76 GLU A N 1
ATOM 655 C CA A GLU A 1 100 ? -10.225 26.454 8.989 0.50 8.95 76 GLU A CA 1
ATOM 656 C CA B GLU A 1 100 ? -10.172 26.482 8.997 0.50 9.74 76 GLU A CA 1
ATOM 657 C C A GLU A 1 100 ? -9.392 26.453 7.715 0.50 8.73 76 GLU A C 1
ATOM 658 C C B GLU A 1 100 ? -9.337 26.413 7.728 0.50 9.21 76 GLU A C 1
ATOM 659 O O A GLU A 1 100 ? -8.444 27.210 7.581 0.50 9.99 76 GLU A O 1
ATOM 660 O O B GLU A 1 100 ? -8.308 27.062 7.618 0.50 10.33 76 GLU A O 1
ATOM 671 N N . GLY A 1 101 ? -9.758 25.604 6.774 1.00 8.44 77 GLY A N 1
ATOM 672 C CA . GLY A 1 101 ? -8.986 25.464 5.577 1.00 8.98 77 GLY A CA 1
ATOM 673 C C . GLY A 1 101 ? -9.027 26.693 4.701 1.00 9.12 77 GLY A C 1
ATOM 674 O O . GLY A 1 101 ? -10.057 27.377 4.594 1.00 9.67 77 GLY A O 1
ATOM 675 N N . LEU A 1 102 ? -7.924 26.967 4.019 1.00 8.75 78 LEU A N 1
ATOM 676 C CA . LEU A 1 102 ? -7.807 28.095 3.094 1.00 9.57 78 LEU A CA 1
ATOM 677 C C . LEU A 1 102 ? -8.431 27.791 1.747 1.00 9.88 78 LEU A C 1
ATOM 678 O O . LEU A 1 102 ? -8.777 28.691 0.996 1.00 11.68 78 LEU A O 1
ATOM 683 N N . GLY A 1 103 ? -8.539 26.515 1.416 1.00 9.49 79 GLY A N 1
ATOM 684 C CA . GLY A 1 103 ? -9.074 26.078 0.109 1.00 10.89 79 GLY A CA 1
ATOM 685 C C . GLY A 1 103 ? -8.209 26.433 -1.081 1.00 11.48 79 GLY A C 1
ATOM 686 O O . GLY A 1 103 ? -8.670 26.434 -2.219 1.00 14.85 79 GLY A O 1
ATOM 687 N N A GLN A 1 104 ? -6.955 26.763 -0.804 0.50 10.56 80 GLN A N 1
ATOM 688 N N B GLN A 1 104 ? -6.942 26.708 -0.811 0.50 10.72 80 GLN A N 1
ATOM 689 C CA A GLN A 1 104 ? -5.981 27.137 -1.826 0.50 11.12 80 GLN A CA 1
ATOM 690 C CA B GLN A 1 104 ? -5.962 27.047 -1.839 0.50 11.49 80 GLN A CA 1
ATOM 691 C C A GLN A 1 104 ? -4.610 27.202 -1.156 0.50 10.31 80 GLN A C 1
ATOM 692 C C B GLN A 1 104 ? -4.602 27.173 -1.160 0.50 10.54 80 GLN A C 1
ATOM 693 O O A GLN A 1 104 ? -4.486 27.003 0.047 0.50 10.77 80 GLN A O 1
ATOM 694 O O B GLN A 1 104 ? -4.479 26.996 0.047 0.50 11.09 80 GLN A O 1
ATOM 705 N N . ALA A 1 105 ? -3.593 27.466 -1.974 1.00 10.66 81 ALA A N 1
ATOM 706 C CA . ALA A 1 105 ? -2.222 27.668 -1.508 1.00 10.56 81 ALA A CA 1
ATOM 707 C C . ALA A 1 105 ? -2.137 28.912 -0.625 1.00 10.02 81 ALA A C 1
ATOM 708 O O . ALA A 1 105 ? -3.033 29.772 -0.587 1.00 11.06 81 ALA A O 1
ATOM 710 N N . PHE A 1 106 ? -1.021 29.021 0.085 1.00 9.54 82 PHE A N 1
ATOM 711 C CA . PHE A 1 106 ? -0.779 30.172 0.944 1.00 9.45 82 PHE A CA 1
ATOM 712 C C . PHE A 1 106 ? -0.590 31.440 0.116 1.00 9.98 82 PHE A C 1
ATOM 713 O O . PHE A 1 106 ? -0.099 31.402 -1.005 1.00 11.51 82 PHE A O 1
ATOM 721 N N . HIS A 1 107 ? -1.032 32.560 0.665 1.00 11.02 83 HIS A N 1
ATOM 722 C CA . HIS A 1 107 ? -0.929 33.860 0.030 1.00 10.53 83 HIS A CA 1
ATOM 723 C C . HIS A 1 107 ? -0.559 34.834 1.127 1.00 11.56 83 HIS A C 1
ATOM 724 O O . HIS A 1 107 ? -1.389 35.193 1.967 1.00 13.97 83 HIS A O 1
ATOM 731 N N . THR A 1 108 ? 0.690 35.252 1.116 1.00 11.58 84 THR A N 1
ATOM 732 C CA . THR A 1 108 ? 1.212 36.126 2.154 1.00 10.82 84 THR A CA 1
ATOM 733 C C . THR A 1 108 ? 1.808 37.342 1.470 1.00 12.76 84 THR A C 1
ATOM 734 O O . THR A 1 108 ? 2.180 37.281 0.297 1.00 15.44 84 THR A O 1
ATOM 738 N N . THR A 1 109 ? 1.866 38.446 2.197 1.00 14.95 85 THR A N 1
ATOM 739 C CA . THR A 1 109 ? 2.260 39.725 1.594 1.00 16.22 85 THR A CA 1
ATOM 740 C C . THR A 1 109 ? 3.452 40.419 2.233 1.00 15.85 85 THR A C 1
ATOM 741 O O . THR A 1 109 ? 3.879 41.461 1.762 1.00 19.06 85 THR A O 1
ATOM 745 N N . GLN A 1 110 ? 3.962 39.868 3.322 1.00 14.48 86 GLN A N 1
ATOM 746 C CA . GLN A 1 110 ? 5.189 40.376 3.929 1.00 13.06 86 GLN A CA 1
ATOM 747 C C . GLN A 1 110 ? 6.163 39.203 4.033 1.00 12.25 86 GLN A C 1
ATOM 748 O O . GLN A 1 110 ? 5.739 38.064 4.221 1.00 12.89 86 GLN A O 1
ATOM 754 N N . PRO A 1 111 ? 7.469 39.459 3.913 1.00 12.16 87 PRO A N 1
ATOM 755 C CA . PRO A 1 111 ? 8.393 38.349 4.063 1.00 12.87 87 PRO A CA 1
ATOM 756 C C . PRO A 1 111 ? 8.300 37.730 5.454 1.00 11.39 87 PRO A C 1
ATOM 757 O O . PRO A 1 111 ? 8.161 38.446 6.448 1.00 14.29 87 PRO A O 1
ATOM 761 N N . LEU A 1 112 ? 8.353 36.408 5.501 1.00 9.42 88 LEU A N 1
ATOM 762 C CA . LEU A 1 112 ? 8.254 35.663 6.751 1.00 9.24 88 LEU A CA 1
ATOM 763 C C . LEU A 1 112 ? 9.460 34.791 6.976 1.00 9.26 88 LEU A C 1
ATOM 764 O O . LEU A 1 112 ? 10.016 34.246 6.037 1.00 11.02 88 LEU A O 1
ATOM 769 N N . GLU A 1 113 ? 9.826 34.636 8.231 1.00 8.64 89 GLU A N 1
ATOM 770 C CA . GLU A 1 113 ? 10.820 33.655 8.657 1.00 9.25 89 GLU A CA 1
ATOM 771 C C . GLU A 1 113 ? 10.091 32.552 9.418 1.00 9.79 89 GLU A C 1
ATOM 772 O O . GLU A 1 113 ? 9.421 32.814 10.430 1.00 13.45 89 GLU A O 1
ATOM 778 N N . LEU A 1 114 ? 10.247 31.319 8.956 1.00 8.06 90 LEU A N 1
ATOM 779 C CA . LEU A 1 114 ? 9.599 30.180 9.583 1.00 7.63 90 LEU A CA 1
ATOM 780 C C . LEU A 1 114 ? 10.663 29.333 10.276 1.00 8.02 90 LEU A C 1
ATOM 781 O O . LEU A 1 114 ? 11.498 28.703 9.620 1.00 9.14 90 LEU A O 1
ATOM 786 N N . PHE A 1 115 ? 10.641 29.347 11.600 1.00 8.26 91 PHE A N 1
ATOM 787 C CA . PHE A 1 115 ? 11.574 28.559 12.393 1.00 8.21 91 PHE A CA 1
ATOM 788 C C . PHE A 1 115 ? 10.931 27.196 12.606 1.00 7.71 91 PHE A C 1
ATOM 789 O O . PHE A 1 115 ? 9.876 27.096 13.244 1.00 8.73 91 PHE A O 1
ATOM 797 N N . LEU A 1 116 ? 11.589 26.153 12.121 1.00 7.44 92 LEU A N 1
ATOM 798 C CA . LEU A 1 116 ? 11.002 24.824 12.088 1.00 7.42 92 LEU A CA 1
ATOM 799 C C . LEU A 1 116 ? 11.736 23.817 12.967 1.00 7.21 92 LEU A C 1
ATOM 800 O O . LEU A 1 116 ? 11.564 22.616 12.814 1.00 8.11 92 LEU A O 1
ATOM 805 N N . GLY A 1 117 ? 12.494 24.314 13.948 1.00 7.38 93 GLY A N 1
ATOM 806 C CA . GLY A 1 117 ? 13.145 23.444 14.898 1.00 7.42 93 GLY A CA 1
ATOM 807 C C . GLY A 1 117 ? 14.046 22.449 14.195 1.00 6.88 93 GLY A C 1
ATOM 808 O O . GLY A 1 117 ? 14.912 22.810 13.401 1.00 7.89 93 GLY A O 1
ATOM 809 N N . ASN A 1 118 ? 13.816 21.187 14.487 1.00 6.49 94 ASN A N 1
ATOM 810 C CA . ASN A 1 118 ? 14.481 20.108 13.760 1.00 6.28 94 ASN A CA 1
ATOM 811 C C . ASN A 1 118 ? 13.415 19.131 13.201 1.00 5.83 94 ASN A C 1
ATOM 812 O O . ASN A 1 118 ? 13.633 17.937 13.119 1.00 6.63 94 ASN A O 1
ATOM 817 N N . ALA A 1 119 ? 12.278 19.696 12.785 1.00 6.55 95 ALA A N 1
ATOM 818 C CA . ALA A 1 119 ? 11.104 18.915 12.364 1.00 6.76 95 ALA A CA 1
ATOM 819 C C . ALA A 1 119 ? 11.166 18.677 10.851 1.00 6.03 95 ALA A C 1
ATOM 820 O O . ALA A 1 119 ? 10.705 19.516 10.066 1.00 6.52 95 ALA A O 1
ATOM 822 N N . GLY A 1 120 ? 11.670 17.531 10.426 1.00 6.56 96 GLY A N 1
ATOM 823 C CA . GLY A 1 120 ? 11.652 17.204 9.013 1.00 6.13 96 GLY A CA 1
ATOM 824 C C . GLY A 1 120 ? 10.260 17.192 8.419 1.00 6.07 96 GLY A C 1
ATOM 825 O O . GLY A 1 120 ? 10.055 17.612 7.277 1.00 6.81 96 GLY A O 1
ATOM 826 N N . THR A 1 121 ? 9.283 16.745 9.209 1.00 6.45 97 THR A N 1
ATOM 827 C CA . THR A 1 121 ? 7.892 16.667 8.733 1.00 6.85 97 THR A CA 1
ATOM 828 C C . THR A 1 121 ? 7.199 18.031 8.638 1.00 6.71 97 THR A C 1
ATOM 829 O O . THR A 1 121 ? 6.069 18.099 8.157 1.00 7.37 97 THR A O 1
ATOM 833 N N . ALA A 1 122 ? 7.868 19.102 9.085 1.00 6.65 98 ALA A N 1
ATOM 834 C CA . ALA A 1 122 ? 7.465 20.460 8.769 1.00 6.99 98 ALA A CA 1
ATOM 835 C C . ALA A 1 122 ? 8.352 21.019 7.615 1.00 6.39 98 ALA A C 1
ATOM 836 O O . ALA A 1 122 ? 7.842 21.550 6.631 1.00 7.26 98 ALA A O 1
ATOM 838 N N . MET A 1 123 ? 9.667 20.925 7.774 1.00 6.36 99 MET A N 1
ATOM 839 C CA . MET A 1 123 ? 10.581 21.508 6.790 1.00 6.49 99 MET A CA 1
ATOM 840 C C . MET A 1 123 ? 10.388 20.953 5.373 1.00 7.03 99 MET A C 1
ATOM 841 O O . MET A 1 123 ? 10.310 21.726 4.418 1.00 7.11 99 MET A O 1
ATOM 846 N N . ARG A 1 124 ? 10.364 19.637 5.233 1.00 6.20 100 ARG A N 1
ATOM 847 C CA . ARG A 1 124 ? 10.239 19.065 3.898 1.00 6.00 100 ARG A CA 1
ATOM 848 C C . ARG A 1 124 ? 8.878 19.400 3.251 1.00 6.51 100 ARG A C 1
ATOM 849 O O . ARG A 1 124 ? 8.834 19.964 2.163 1.00 6.90 100 ARG A O 1
ATOM 857 N N . PRO A 1 125 ? 7.764 19.095 3.937 1.00 6.27 101 PRO A N 1
ATOM 858 C CA . PRO A 1 125 ? 6.466 19.419 3.325 1.00 6.85 101 PRO A CA 1
ATOM 859 C C . PRO A 1 125 ? 6.235 20.891 3.070 1.00 6.12 101 PRO A C 1
ATOM 860 O O . PRO A 1 125 ? 5.679 21.243 2.012 1.00 7.13 101 PRO A O 1
ATOM 864 N N . LEU A 1 126 ? 6.680 21.775 3.966 1.00 6.79 102 LEU A N 1
ATOM 865 C CA . LEU A 1 126 ? 6.483 23.200 3.748 1.00 7.21 102 LEU A CA 1
ATOM 866 C C . LEU A 1 126 ? 7.389 23.726 2.623 1.00 7.47 102 LEU A C 1
ATOM 867 O O . LEU A 1 126 ? 7.016 24.651 1.920 1.00 8.64 102 LEU A O 1
ATOM 872 N N . ALA A 1 127 ? 8.584 23.164 2.467 1.00 7.35 103 ALA A N 1
ATOM 873 C CA . ALA A 1 127 ? 9.467 23.594 1.363 1.00 7.68 103 ALA A CA 1
ATOM 874 C C . ALA A 1 127 ? 8.734 23.438 0.022 1.00 7.78 103 ALA A C 1
ATOM 875 O O . ALA A 1 127 ? 8.820 24.302 -0.837 1.00 9.68 103 ALA A O 1
ATOM 877 N N . ALA A 1 128 ? 8.019 22.335 -0.133 1.00 7.32 104 ALA A N 1
ATOM 878 C CA . ALA A 1 128 ? 7.211 22.134 -1.337 1.00 7.29 104 ALA A CA 1
ATOM 879 C C . ALA A 1 128 ? 5.973 23.040 -1.345 1.00 6.63 104 ALA A C 1
ATOM 880 O O . ALA A 1 128 ? 5.729 23.735 -2.313 1.00 8.18 104 ALA A O 1
ATOM 882 N N . ALA A 1 129 ? 5.207 23.052 -0.259 1.00 6.70 105 ALA A N 1
ATOM 883 C CA . ALA A 1 129 ? 3.921 23.731 -0.296 1.00 7.34 105 ALA A CA 1
ATOM 884 C C . ALA A 1 129 ? 4.062 25.234 -0.497 1.00 7.24 105 ALA A C 1
ATOM 885 O O . ALA A 1 129 ? 3.226 25.870 -1.130 1.00 8.15 105 ALA A O 1
ATOM 887 N N . LEU A 1 130 ? 5.116 25.820 0.046 1.00 7.52 106 LEU A N 1
ATOM 888 C CA . LEU A 1 130 ? 5.321 27.267 -0.079 1.00 7.96 106 LEU A CA 1
ATOM 889 C C . LEU A 1 130 ? 5.663 27.712 -1.484 1.00 7.28 106 LEU A C 1
ATOM 890 O O . LEU A 1 130 ? 5.533 28.872 -1.823 1.00 8.98 106 LEU A O 1
ATOM 895 N N . CYS A 1 131 ? 6.065 26.775 -2.320 1.00 8.01 107 CYS A N 1
ATOM 896 C CA . CYS A 1 131 ? 6.286 27.111 -3.726 1.00 8.31 107 CYS A CA 1
ATOM 897 C C . CYS A 1 131 ? 4.979 27.356 -4.483 1.00 8.77 107 CYS A C 1
ATOM 898 O O . CYS A 1 131 ? 4.990 27.987 -5.553 1.00 9.48 107 CYS A O 1
ATOM 901 N N . LEU A 1 132 ? 3.883 26.804 -3.977 1.00 8.86 108 LEU A N 1
ATOM 902 C CA . LEU A 1 132 ? 2.585 26.814 -4.704 1.00 9.32 108 LEU A CA 1
ATOM 903 C C . LEU A 1 132 ? 1.886 28.127 -4.834 1.00 11.09 108 LEU A C 1
ATOM 904 O O . LEU A 1 132 ? 1.109 28.319 -5.764 1.00 12.66 108 LEU A O 1
ATOM 909 N N . GLY A 1 133 ? 2.121 28.997 -3.869 1.00 10.27 109 GLY A N 1
ATOM 910 C CA . GLY A 1 133 ? 1.341 30.208 -3.727 1.00 11.06 109 GLY A CA 1
ATOM 911 C C . GLY A 1 133 ? 2.068 31.478 -4.057 1.00 10.27 109 GLY A C 1
ATOM 912 O O . GLY A 1 133 ? 2.856 31.534 -5.014 1.00 11.35 109 GLY A O 1
ATOM 913 N N A GLN A 1 134 ? 1.776 32.504 -3.265 0.50 9.83 110 GLN A N 1
ATOM 914 N N B GLN A 1 134 ? 1.774 32.510 -3.279 0.50 11.40 110 GLN A N 1
ATOM 915 C CA A GLN A 1 134 ? 2.373 33.826 -3.424 0.50 9.21 110 GLN A CA 1
ATOM 916 C CA B GLN A 1 134 ? 2.397 33.812 -3.461 0.50 12.17 110 GLN A CA 1
ATOM 917 C C A GLN A 1 134 ? 2.940 34.253 -2.101 0.50 10.47 110 GLN A C 1
ATOM 918 C C B GLN A 1 134 ? 2.941 34.247 -2.120 0.50 11.85 110 GLN A C 1
ATOM 919 O O A GLN A 1 134 ? 2.256 34.188 -1.080 0.50 11.46 110 GLN A O 1
ATOM 920 O O B GLN A 1 134 ? 2.247 34.169 -1.107 0.50 12.32 110 GLN A O 1
ATOM 931 N N . GLY A 1 135 ? 4.202 34.671 -2.119 1.00 10.81 111 GLY A N 1
ATOM 932 C CA . GLY A 1 135 ? 4.866 35.143 -0.922 1.00 10.67 111 GLY A CA 1
ATOM 933 C C . GLY A 1 135 ? 6.358 34.917 -0.940 1.00 10.05 111 GLY A C 1
ATOM 934 O O . GLY A 1 135 ? 6.916 34.375 -1.883 1.00 10.32 111 GLY A O 1
ATOM 935 N N A ASP A 1 136 ? 6.967 35.290 0.175 0.70 10.43 112 ASP A N 1
ATOM 936 N N B ASP A 1 136 ? 6.991 35.384 0.135 0.30 10.54 112 ASP A N 1
ATOM 937 C CA A ASP A 1 136 ? 8.413 35.256 0.356 0.70 9.80 112 ASP A CA 1
ATOM 938 C CA B ASP A 1 136 ? 8.461 35.376 0.331 0.30 9.82 112 ASP A CA 1
ATOM 939 C C A ASP A 1 136 ? 8.727 34.707 1.721 0.70 9.50 112 ASP A C 1
ATOM 940 C C B ASP A 1 136 ? 8.744 34.739 1.710 0.30 9.72 112 ASP A C 1
ATOM 941 O O A ASP A 1 136 ? 8.290 35.250 2.725 0.70 11.09 112 ASP A O 1
ATOM 942 O O B ASP A 1 136 ? 8.261 35.237 2.722 0.30 10.54 112 ASP A O 1
ATOM 951 N N . TYR A 1 137 ? 9.529 33.657 1.741 1.00 8.87 113 TYR A N 1
ATOM 952 C CA . TYR A 1 137 ? 9.768 32.874 2.959 1.00 9.04 113 TYR A CA 1
ATOM 953 C C . TYR A 1 137 ? 11.199 32.475 3.151 1.00 8.49 113 TYR A C 1
ATOM 954 O O . TYR A 1 137 ? 11.876 32.141 2.184 1.00 9.37 113 TYR A O 1
ATOM 963 N N . VAL A 1 138 ? 11.625 32.482 4.400 1.00 7.99 114 VAL A N 1
ATOM 964 C CA . VAL A 1 138 ? 12.874 31.840 4.781 1.00 8.89 114 VAL A CA 1
ATOM 965 C C . VAL A 1 138 ? 12.501 30.693 5.691 1.00 7.95 114 VAL A C 1
ATOM 966 O O . VAL A 1 138 ? 11.803 30.882 6.688 1.00 9.75 114 VAL A O 1
ATOM 970 N N . LEU A 1 139 ? 12.931 29.495 5.301 1.00 8.06 115 LEU A N 1
ATOM 971 C CA . LEU A 1 139 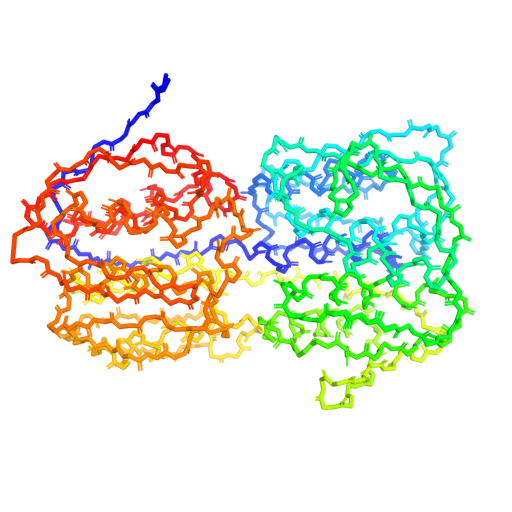? 12.702 28.282 6.111 1.00 8.35 115 LEU A CA 1
ATOM 972 C C . LEU A 1 139 ? 14.016 27.950 6.792 1.00 7.87 115 LEU A C 1
ATOM 973 O O . LEU A 1 139 ? 15.020 27.689 6.128 1.00 8.90 115 LEU A O 1
ATOM 978 N N . THR A 1 140 ? 13.989 27.916 8.112 1.00 8.01 116 THR A N 1
ATOM 979 C CA . THR A 1 140 ? 15.176 27.670 8.889 1.00 8.13 116 THR A CA 1
ATOM 980 C C . THR A 1 140 ? 14.838 26.833 10.104 1.00 7.75 116 THR A C 1
ATOM 981 O O . THR A 1 140 ? 13.724 26.339 10.225 1.00 8.11 116 THR A O 1
ATOM 985 N N . GLY A 1 141 ? 15.805 26.634 10.976 1.00 8.60 117 GLY A N 1
ATOM 986 C CA . GLY A 1 141 ? 15.581 25.883 12.194 1.00 8.67 117 GLY A CA 1
ATOM 987 C C . GLY A 1 141 ? 16.829 25.830 13.023 1.00 8.02 117 GLY A C 1
ATOM 988 O O . GLY A 1 141 ? 17.709 26.692 12.916 1.00 9.42 117 GLY A O 1
ATOM 989 N N . GLU A 1 142 ? 16.903 24.811 13.870 1.00 7.95 118 GLU A N 1
ATOM 990 C CA . GLU A 1 142 ? 18.034 24.618 14.758 1.00 8.57 118 GLU A CA 1
ATOM 991 C C . GLU A 1 142 ? 19.285 24.262 13.961 1.00 7.84 118 GLU A C 1
ATOM 992 O O . GLU A 1 142 ? 19.207 23.817 12.806 1.00 7.85 118 GLU A O 1
ATOM 998 N N . PRO A 1 143 ? 20.473 24.391 14.583 1.00 8.25 119 PRO A N 1
ATOM 999 C CA . PRO A 1 143 ? 21.705 24.080 13.857 1.00 8.60 119 PRO A CA 1
ATOM 1000 C C . PRO A 1 143 ? 21.684 22.721 13.170 1.00 7.33 119 PRO A C 1
ATOM 1001 O O . PRO A 1 143 ? 22.110 22.610 12.017 1.00 8.38 119 PRO A O 1
ATOM 1005 N N . ARG A 1 144 ? 21.179 21.682 13.834 1.00 7.52 120 ARG A N 1
ATOM 1006 C CA . ARG A 1 144 ? 21.181 20.357 13.211 1.00 7.26 120 ARG A CA 1
ATOM 1007 C C . ARG A 1 144 ? 20.356 20.316 11.938 1.00 6.89 120 ARG A C 1
ATOM 1008 O O . ARG A 1 144 ? 20.699 19.625 10.996 1.00 7.48 120 ARG A O 1
ATOM 1016 N N . MET A 1 145 ? 19.255 21.056 11.890 1.00 7.09 121 MET A N 1
ATOM 1017 C CA . MET A 1 145 ? 18.406 21.048 10.684 1.00 7.31 121 MET A CA 1
ATOM 1018 C C . MET A 1 145 ? 19.171 21.580 9.482 1.00 7.21 121 MET A C 1
ATOM 1019 O O . MET A 1 145 ? 18.957 21.125 8.347 1.00 7.61 121 MET A O 1
ATOM 1024 N N . LYS A 1 146 ? 20.074 22.525 9.709 1.00 8.19 122 LYS A N 1
ATOM 1025 C CA . LYS A 1 146 ? 20.924 23.064 8.638 1.00 8.57 122 LYS A CA 1
ATOM 1026 C C . LYS A 1 146 ? 21.933 22.046 8.122 1.00 8.43 122 LYS A C 1
ATOM 1027 O O . LYS A 1 146 ? 22.553 22.268 7.099 1.00 11.02 122 LYS A O 1
ATOM 1033 N N A GLU A 1 147 ? 22.059 20.937 8.823 0.50 7.82 123 GLU A N 1
ATOM 1034 N N B GLU A 1 147 ? 22.087 20.927 8.847 0.50 8.42 123 GLU A N 1
ATOM 1035 C CA A GLU A 1 147 ? 22.957 19.872 8.453 0.50 7.57 123 GLU A CA 1
ATOM 1036 C CA B GLU A 1 147 ? 22.964 19.773 8.490 0.50 8.49 123 GLU A CA 1
ATOM 1037 C C A GLU A 1 147 ? 22.200 18.612 8.000 0.50 7.07 123 GLU A C 1
ATOM 1038 C C B GLU A 1 147 ? 22.211 18.610 7.854 0.50 7.79 123 GLU A C 1
ATOM 1039 O O A GLU A 1 147 ? 22.793 17.537 7.939 0.50 7.56 123 GLU A O 1
ATOM 1040 O O B GLU A 1 147 ? 22.819 17.590 7.510 0.50 8.22 123 GLU A O 1
ATOM 1051 N N . ARG A 1 148 ? 20.896 18.740 7.699 1.00 7.37 124 ARG A N 1
ATOM 1052 C CA . ARG A 1 148 ? 20.063 17.623 7.216 1.00 6.95 124 ARG A CA 1
ATOM 1053 C C . ARG A 1 148 ? 19.682 17.918 5.766 1.00 6.94 124 ARG A C 1
ATOM 1054 O O . ARG A 1 148 ? 19.242 19.012 5.438 1.00 7.55 124 ARG A O 1
ATOM 1062 N N . PRO A 1 149 ? 19.828 16.923 4.900 1.00 7.62 125 PRO A N 1
ATOM 1063 C CA . PRO A 1 149 ? 19.704 17.145 3.476 1.00 7.72 125 PRO A CA 1
ATOM 1064 C C . PRO A 1 149 ? 18.327 17.539 2.994 1.00 6.68 125 PRO A C 1
ATOM 1065 O O . PRO A 1 149 ? 17.325 17.062 3.499 1.00 7.73 125 PRO A O 1
ATOM 1069 N N . ILE A 1 150 ? 18.305 18.357 1.952 1.00 7.27 126 ILE A N 1
ATOM 1070 C CA . ILE A 1 150 ? 17.043 18.713 1.284 1.00 7.21 126 ILE A CA 1
ATOM 1071 C C . ILE A 1 150 ? 17.201 18.896 -0.218 1.00 7.55 126 ILE A C 1
ATOM 1072 O O . ILE A 1 150 ? 16.223 19.168 -0.898 1.00 7.91 126 ILE A O 1
ATOM 1077 N N . GLY A 1 151 ? 18.408 18.704 -0.741 1.00 8.31 127 GLY A N 1
ATOM 1078 C CA . GLY A 1 151 ? 18.669 18.938 -2.159 1.00 8.67 127 GLY A CA 1
ATOM 1079 C C . GLY A 1 151 ? 17.817 18.120 -3.090 1.00 8.14 127 GLY A C 1
ATOM 1080 O O . GLY A 1 151 ? 17.428 18.614 -4.141 1.00 9.06 127 GLY A O 1
ATOM 1081 N N . HIS A 1 152 ? 17.557 16.869 -2.772 1.00 8.30 128 HIS A N 1
ATOM 1082 C CA . HIS A 1 152 ? 16.758 16.038 -3.656 1.00 8.96 128 HIS A CA 1
ATOM 1083 C C . HIS A 1 152 ? 15.351 16.634 -3.870 1.00 8.79 128 HIS A C 1
ATOM 1084 O O . HIS A 1 152 ? 14.801 16.550 -4.979 1.00 9.36 128 HIS A O 1
ATOM 1091 N N . LEU A 1 153 ? 14.778 17.216 -2.814 1.00 7.54 129 LEU A N 1
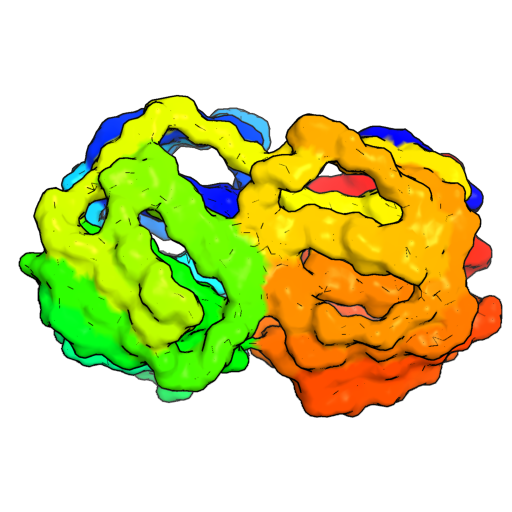ATOM 1092 C CA . LEU A 1 153 ? 13.468 17.856 -2.918 1.00 7.30 129 LEU A CA 1
ATOM 1093 C C . LEU A 1 153 ? 13.572 19.136 -3.737 1.00 7.18 129 LEU A C 1
ATOM 1094 O O . LEU A 1 153 ? 12.759 19.389 -4.638 1.00 7.98 129 LEU A O 1
ATOM 1099 N N . VAL A 1 154 ? 14.531 19.981 -3.398 1.00 7.47 130 VAL A N 1
ATOM 1100 C CA . VAL A 1 154 ? 14.722 21.244 -4.131 1.00 8.34 130 VAL A CA 1
ATOM 1101 C C . VAL A 1 154 ? 14.917 20.997 -5.624 1.00 7.82 130 VAL A C 1
ATOM 1102 O O . VAL A 1 154 ? 14.355 21.712 -6.456 1.00 8.81 130 VAL A O 1
ATOM 1106 N N . ASP A 1 155 ? 15.699 19.980 -5.970 1.00 8.24 131 ASP A N 1
ATOM 1107 C CA . ASP A 1 155 ? 15.937 19.673 -7.377 1.00 9.13 131 ASP A CA 1
ATOM 1108 C C . ASP A 1 155 ? 14.626 19.393 -8.108 1.00 8.39 131 ASP A C 1
ATOM 1109 O O . ASP A 1 155 ? 14.424 19.864 -9.230 1.00 10.32 131 ASP A O 1
ATOM 1114 N N . ALA A 1 156 ? 13.740 18.612 -7.487 1.00 8.49 132 ALA A N 1
ATOM 1115 C CA . ALA A 1 156 ? 12.455 18.288 -8.113 1.00 9.40 132 ALA A CA 1
ATOM 1116 C C . ALA A 1 156 ? 11.547 19.518 -8.221 1.00 8.45 132 ALA A C 1
ATOM 1117 O O . ALA A 1 156 ? 10.901 19.767 -9.242 1.00 9.24 132 ALA A O 1
ATOM 1119 N N . LEU A 1 157 ? 11.481 20.296 -7.142 1.00 8.22 133 LEU A N 1
ATOM 1120 C CA . LEU A 1 157 ? 10.666 21.515 -7.141 1.00 8.33 133 LEU A CA 1
ATOM 1121 C C . LEU A 1 157 ? 11.121 22.475 -8.250 1.00 8.45 133 LEU A C 1
ATOM 1122 O O . LEU A 1 157 ? 10.299 23.087 -8.945 1.00 9.35 133 LEU A O 1
ATOM 1127 N N . ARG A 1 158 ? 12.427 22.644 -8.394 1.00 8.83 134 ARG A N 1
ATOM 1128 C CA . ARG A 1 158 ? 12.957 23.516 -9.449 1.00 9.12 134 ARG A CA 1
ATOM 1129 C C . ARG A 1 158 ? 12.566 23.013 -10.825 1.00 9.57 134 ARG A C 1
ATOM 1130 O O . ARG A 1 158 ? 12.316 23.808 -11.723 1.00 10.87 134 ARG A O 1
ATOM 1138 N N . GLN A 1 159 ? 12.519 21.711 -11.032 1.00 10.02 135 GLN A N 1
ATOM 1139 C CA . GLN A 1 159 ? 12.083 21.153 -12.326 1.00 10.91 135 GLN A CA 1
ATOM 1140 C C . GLN A 1 159 ? 10.666 21.621 -12.663 1.00 11.03 135 GLN A C 1
ATOM 1141 O O . GLN A 1 159 ? 10.358 21.846 -13.827 1.00 12.78 135 GLN A O 1
ATOM 1147 N N . ALA A 1 160 ? 9.831 21.783 -11.640 1.00 10.72 136 ALA A N 1
ATOM 1148 C CA . ALA A 1 160 ? 8.443 22.239 -11.777 1.00 11.54 136 ALA A CA 1
ATOM 1149 C C . ALA A 1 160 ? 8.298 23.774 -11.665 1.00 11.26 136 ALA A C 1
ATOM 1150 O O . ALA A 1 160 ? 7.196 24.291 -11.501 1.00 11.58 136 ALA A O 1
ATOM 1152 N N . GLY A 1 161 ? 9.416 24.494 -11.768 1.00 11.32 137 GLY A N 1
ATOM 1153 C CA . GLY A 1 161 ? 9.395 25.964 -11.843 1.00 11.13 137 GLY A CA 1
ATOM 1154 C C . GLY A 1 161 ? 9.631 26.737 -10.571 1.00 9.91 137 GLY A C 1
ATOM 1155 O O . GLY A 1 161 ? 9.513 27.963 -10.551 1.00 11.82 137 GLY A O 1
ATOM 1156 N N . ALA A 1 162 ? 9.973 26.038 -9.500 1.00 9.40 138 ALA A N 1
ATOM 1157 C CA . ALA A 1 162 ? 10.132 26.715 -8.218 1.00 8.80 138 ALA A CA 1
ATOM 1158 C C . ALA A 1 162 ? 11.324 27.656 -8.188 1.00 9.82 138 ALA A C 1
ATOM 1159 O O . ALA A 1 162 ? 12.307 27.497 -8.931 1.00 10.97 138 ALA A O 1
ATOM 1161 N N A GLN A 1 163 ? 11.227 28.656 -7.319 0.70 9.28 139 GLN A N 1
ATOM 1162 N N B GLN A 1 163 ? 11.190 28.620 -7.286 0.30 9.06 139 GLN A N 1
ATOM 1163 C CA A GLN A 1 163 ? 12.319 29.597 -7.070 0.70 10.36 139 GLN A CA 1
ATOM 1164 C CA B GLN A 1 163 ? 12.202 29.610 -6.981 0.30 8.93 139 GLN A CA 1
ATOM 1165 C C A GLN A 1 163 ? 12.754 29.427 -5.616 0.70 9.03 139 GLN A C 1
ATOM 1166 C C B GLN A 1 163 ? 12.690 29.335 -5.567 0.30 8.19 139 GLN A C 1
ATOM 1167 O O A GLN A 1 163 ? 12.106 29.904 -4.699 0.70 10.40 139 GLN A O 1
ATOM 1168 O O B GLN A 1 163 ? 11.991 29.629 -4.602 0.30 8.10 139 GLN A O 1
ATOM 1179 N N . ILE A 1 164 ? 13.873 28.728 -5.459 1.00 8.93 140 ILE A N 1
ATOM 1180 C CA . ILE A 1 164 ? 14.436 28.353 -4.159 1.00 8.49 140 ILE A CA 1
ATOM 1181 C C . ILE A 1 164 ? 15.925 28.674 -4.166 1.00 9.06 140 ILE A C 1
ATOM 1182 O O . ILE A 1 164 ? 16.636 28.285 -5.075 1.00 10.95 140 ILE A O 1
ATOM 1187 N N . GLU A 1 165 ? 16.364 29.384 -3.143 1.00 8.48 141 GLU A N 1
ATOM 1188 C CA . GLU A 1 165 ? 17.769 29.738 -2.924 1.00 9.40 141 GLU A CA 1
ATOM 1189 C C . GLU A 1 165 ? 18.283 29.074 -1.645 1.00 8.58 141 GLU A C 1
ATOM 1190 O O . GLU A 1 165 ? 17.662 29.146 -0.579 1.00 9.61 141 GLU A O 1
ATOM 1196 N N . TYR A 1 166 ? 19.465 28.466 -1.755 1.00 9.03 142 TYR A N 1
ATOM 1197 C CA . TYR A 1 166 ? 20.195 27.978 -0.577 1.00 9.80 142 TYR A CA 1
ATOM 1198 C C . TYR A 1 166 ? 20.906 29.193 0.038 1.00 9.58 142 TYR A C 1
ATOM 1199 O O . TYR A 1 166 ? 21.780 29.796 -0.597 1.00 11.91 142 TYR A O 1
ATOM 1208 N N . LEU A 1 167 ? 20.543 29.536 1.265 1.00 9.27 143 LEU A N 1
ATOM 1209 C CA . LEU A 1 167 ? 21.118 30.705 1.916 1.00 10.04 143 LEU A CA 1
ATOM 1210 C C . LEU A 1 167 ? 22.495 30.486 2.527 1.00 10.42 143 LEU A C 1
ATOM 1211 O O . LEU A 1 167 ? 23.243 31.439 2.720 1.00 12.74 143 LEU A O 1
ATOM 1216 N N A GLU A 1 168 ? 22.794 29.242 2.864 0.70 9.60 144 GLU A N 1
ATOM 1217 N N B GLU A 1 168 ? 22.839 29.237 2.841 0.30 10.45 144 GLU A N 1
ATOM 1218 C CA A GLU A 1 168 ? 24.092 28.887 3.427 0.70 9.92 144 GLU A CA 1
ATOM 1219 C CA B GLU A 1 168 ? 24.145 28.929 3.485 0.30 10.68 144 GLU A CA 1
ATOM 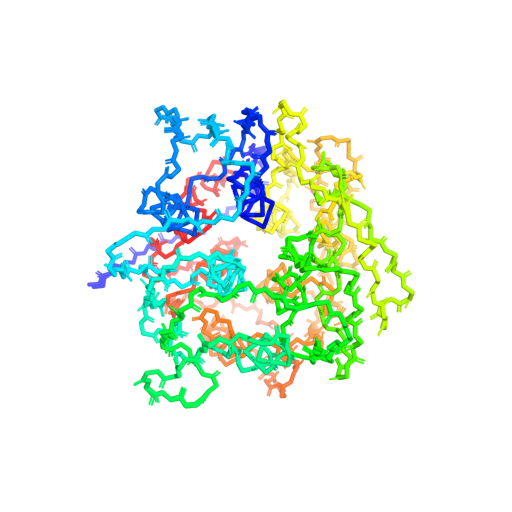1220 C C A GLU A 1 168 ? 24.693 27.782 2.544 0.70 9.87 144 GLU A C 1
ATOM 1221 C C B GLU A 1 168 ? 25.016 27.856 2.809 0.30 10.59 144 GLU A C 1
ATOM 1222 O O A GLU A 1 168 ? 25.137 28.059 1.448 0.70 12.24 144 GLU A O 1
ATOM 1223 O O B GLU A 1 168 ? 26.196 28.078 2.570 0.30 11.22 144 GLU A O 1
ATOM 1234 N N A GLN A 1 169 ? 24.689 26.533 2.981 0.70 10.44 145 GLN A N 1
ATOM 1235 N N B GLN A 1 169 ? 24.451 26.687 2.541 0.30 10.93 145 GLN A N 1
ATOM 1236 C CA A GLN A 1 169 ? 25.255 25.476 2.164 0.70 10.37 145 GLN A CA 1
ATOM 1237 C CA B GLN A 1 169 ? 25.202 25.599 1.895 0.30 10.82 145 GLN A CA 1
ATOM 1238 C C A GLN A 1 169 ? 24.282 24.942 1.095 0.70 9.90 145 GLN A C 1
ATOM 1239 C C B GLN A 1 169 ? 24.327 24.884 0.869 0.30 9.98 145 GLN A C 1
ATOM 1240 O O A GLN A 1 169 ? 23.097 24.721 1.342 0.70 10.06 145 GLN A O 1
ATOM 1241 O O B GLN A 1 169 ? 23.172 24.558 1.143 0.30 9.08 145 GLN A O 1
ATOM 1252 N N A GLU A 1 170 ? 24.823 24.707 -0.096 0.60 9.55 146 GLU A N 1
ATOM 1253 N N B GLU A 1 170 ? 24.879 24.639 -0.317 0.40 10.08 146 GLU A N 1
ATOM 1254 C CA A GLU A 1 170 ? 24.097 24.039 -1.190 0.60 10.18 146 GLU A CA 1
ATOM 1255 C CA B GLU A 1 170 ? 24.155 23.906 -1.345 0.40 9.88 146 GLU A CA 1
ATOM 1256 C C A GLU A 1 170 ? 23.588 22.680 -0.675 0.60 8.64 146 GLU A C 1
ATOM 1257 C C B GLU A 1 170 ? 23.625 22.599 -0.774 0.40 9.09 146 GLU A C 1
ATOM 1258 O O A GLU A 1 170 ? 24.324 21.956 -0.020 0.60 8.68 146 GLU A O 1
ATOM 1259 O O B GLU A 1 170 ? 24.357 21.851 -0.134 0.40 8.76 146 GLU A O 1
ATOM 1270 N N . ASN A 1 171 ? 22.339 22.350 -1.011 1.00 8.15 147 ASN A N 1
ATOM 1271 C CA . ASN A 1 171 ? 21.669 21.085 -0.648 1.00 8.71 147 ASN A CA 1
ATOM 1272 C C . ASN A 1 171 ? 21.146 20.974 0.763 1.00 8.11 147 ASN A C 1
ATOM 1273 O O . ASN A 1 171 ? 20.664 19.914 1.142 1.00 8.63 147 ASN A O 1
ATOM 1278 N N . PHE A 1 172 ? 21.184 22.067 1.521 1.00 7.29 148 PHE A N 1
ATOM 1279 C CA . PHE A 1 172 ? 20.746 22.077 2.926 1.00 7.17 148 PHE A CA 1
ATOM 1280 C C . PHE A 1 172 ? 19.933 23.319 3.196 1.00 7.61 148 PHE A C 1
ATOM 1281 O O . PHE A 1 172 ? 20.095 24.330 2.532 1.00 7.75 148 PHE A O 1
ATOM 1289 N N . PRO A 1 173 ? 19.053 23.259 4.218 1.00 7.63 149 PRO A N 1
ATOM 1290 C CA . PRO A 1 173 ? 18.466 24.490 4.735 1.00 7.66 149 PRO A CA 1
ATOM 1291 C C . PRO A 1 173 ? 19.589 25.362 5.328 1.00 7.64 149 PRO A C 1
ATOM 1292 O O . PRO A 1 173 ? 20.694 24.868 5.619 1.00 7.84 149 PRO A O 1
ATOM 1296 N N . PRO A 1 174 ? 19.324 26.655 5.534 1.00 7.76 150 PRO A N 1
ATOM 1297 C CA . PRO A 1 174 ? 18.073 27.350 5.300 1.00 8.12 150 PRO A CA 1
ATOM 1298 C C . PRO A 1 174 ? 17.813 27.699 3.846 1.00 7.88 150 PRO A C 1
ATOM 1299 O O . PRO A 1 174 ? 18.745 27.794 3.017 1.00 8.36 150 PRO A O 1
ATOM 1303 N N . LEU A 1 175 ? 16.520 27.828 3.533 1.00 8.34 151 LEU A N 1
ATOM 1304 C CA . LEU A 1 175 ? 16.073 28.109 2.176 1.00 7.84 151 LEU A CA 1
ATOM 1305 C C . LEU A 1 175 ? 15.336 29.430 2.120 1.00 7.65 151 LEU A C 1
ATOM 1306 O O . LEU A 1 175 ? 14.600 29.756 3.023 1.00 9.47 151 LEU A O 1
ATOM 1311 N N . ARG A 1 176 ? 15.520 30.169 1.024 1.00 7.96 152 ARG A N 1
ATOM 1312 C CA . ARG A 1 176 ? 14.647 31.321 0.703 1.00 8.42 152 ARG A CA 1
ATOM 1313 C C . ARG A 1 176 ? 13.784 30.893 -0.474 1.00 8.46 152 ARG A C 1
ATOM 1314 O O . ARG A 1 176 ? 14.295 30.490 -1.504 1.00 9.81 152 ARG A O 1
ATOM 1322 N N . ILE A 1 177 ? 12.471 30.953 -0.300 1.00 8.44 153 ILE A N 1
ATOM 1323 C CA . ILE A 1 177 ? 11.512 30.498 -1.306 1.00 8.60 153 ILE A CA 1
ATOM 1324 C C . ILE A 1 177 ? 10.607 31.648 -1.675 1.00 9.29 153 ILE A C 1
ATOM 1325 O O . ILE A 1 177 ? 10.164 32.399 -0.819 1.00 11.25 153 ILE A O 1
ATOM 1330 N N . GLN A 1 178 ? 10.372 31.814 -2.969 1.00 10.33 154 GLN A N 1
ATOM 1331 C CA . GLN A 1 178 ? 9.347 32.761 -3.445 1.00 11.22 154 GLN A CA 1
ATOM 1332 C C . GLN A 1 178 ? 8.257 31.924 -4.082 1.00 11.11 154 GLN A C 1
ATOM 1333 O O . GLN A 1 178 ? 8.540 31.067 -4.910 1.00 13.58 154 GLN A O 1
ATOM 1339 N N . GLY A 1 179 ? 7.011 32.183 -3.714 1.00 10.10 155 GLY A N 1
ATOM 1340 C CA . GLY A 1 179 ? 5.897 31.467 -4.293 1.00 10.21 155 GLY A CA 1
ATOM 1341 C C . GLY A 1 179 ? 5.863 31.726 -5.794 1.00 10.46 155 GLY A C 1
ATOM 1342 O O . GLY A 1 179 ? 5.989 32.871 -6.236 1.00 12.19 155 GLY A O 1
ATOM 1343 N N . THR A 1 180 ? 5.669 30.665 -6.571 1.00 10.81 156 THR A N 1
ATOM 1344 C CA . THR A 1 180 ? 5.609 30.730 -8.014 1.00 11.15 156 THR A CA 1
ATOM 1345 C C . THR A 1 180 ? 4.457 29.953 -8.653 1.00 11.23 156 THR A C 1
ATOM 1346 O O . THR A 1 180 ? 4.178 30.178 -9.820 1.00 13.65 156 THR A O 1
ATOM 1350 N N . GLY A 1 181 ? 3.835 29.040 -7.901 1.00 10.45 157 GLY A N 1
ATOM 1351 C CA . GLY A 1 181 ? 3.017 27.995 -8.456 1.00 10.40 157 GLY A CA 1
ATOM 1352 C C . GLY A 1 181 ? 3.978 26.897 -8.901 1.00 10.54 157 GLY A C 1
ATOM 1353 O O . GLY A 1 181 ? 5.175 27.135 -9.095 1.00 12.15 157 GLY A O 1
ATOM 1354 N N . LEU A 1 182 ? 3.451 25.690 -9.027 1.00 10.36 158 LEU A N 1
ATOM 1355 C CA . LEU A 1 182 ? 4.221 24.550 -9.545 1.00 10.23 158 LEU A CA 1
ATOM 1356 C C . LEU A 1 182 ? 3.577 24.141 -10.859 1.00 10.02 158 LEU A C 1
ATOM 1357 O O . LEU A 1 182 ? 2.348 24.013 -10.963 1.00 11.74 158 LEU A O 1
ATOM 1362 N N A GLN A 1 183 ? 4.423 23.894 -11.844 0.50 9.62 159 GLN A N 1
ATOM 1363 N N B GLN A 1 183 ? 4.394 23.940 -11.876 0.50 11.31 159 GLN A N 1
ATOM 1364 C CA A GLN A 1 183 ? 3.982 23.525 -13.176 0.50 9.49 159 GLN A CA 1
ATOM 1365 C CA B GLN A 1 183 ? 3.848 23.596 -13.172 0.50 12.74 159 GLN A CA 1
ATOM 1366 C C A GLN A 1 183 ? 3.491 22.084 -13.257 0.50 10.07 159 GLN A C 1
ATOM 1367 C C B GLN A 1 183 ? 3.478 22.122 -13.268 0.50 11.84 159 GLN A C 1
ATOM 1368 O O A GLN A 1 183 ? 3.881 21.214 -12.471 0.50 10.59 159 GLN A O 1
ATOM 1369 O O B GLN A 1 183 ? 3.938 21.273 -12.501 0.50 11.94 159 GLN A O 1
ATOM 1380 N N . ALA A 1 184 ? 2.628 21.852 -14.250 1.00 11.45 160 ALA A N 1
ATOM 1381 C CA . ALA A 1 184 ? 2.252 20.515 -14.625 1.00 11.52 160 ALA A CA 1
ATOM 1382 C C . ALA A 1 184 ? 3.513 19.866 -15.204 1.00 11.82 160 ALA A C 1
ATOM 1383 O O . ALA A 1 184 ? 4.477 20.531 -15.622 1.00 13.36 160 ALA A O 1
ATOM 1385 N N . GLY A 1 185 ? 3.513 18.548 -15.196 1.00 11.28 161 GLY A N 1
ATOM 1386 C CA . GLY A 1 185 ? 4.574 17.799 -15.866 1.00 11.40 161 GLY A CA 1
ATOM 1387 C C . GLY A 1 185 ? 5.252 16.764 -15.002 1.00 10.98 161 GLY A C 1
ATOM 1388 O O . GLY A 1 185 ? 4.886 16.502 -13.879 1.00 11.16 161 GLY A O 1
ATOM 1389 N N . THR A 1 186 ? 6.276 16.183 -15.601 1.00 12.30 162 THR A N 1
ATOM 1390 C CA . THR A 1 186 ? 7.050 15.113 -15.005 1.00 12.36 162 THR A CA 1
ATOM 1391 C C . THR A 1 186 ? 8.306 15.619 -14.317 1.00 12.58 162 THR A C 1
ATOM 1392 O O . THR A 1 186 ? 9.070 16.392 -14.903 1.00 15.90 162 THR A O 1
ATOM 1396 N N . VAL A 1 187 ? 8.490 15.204 -13.063 1.00 12.28 163 VAL A N 1
ATOM 1397 C CA . VAL A 1 187 ? 9.704 15.489 -12.336 1.00 11.93 163 VAL A CA 1
ATOM 1398 C C . VAL A 1 187 ? 10.292 14.178 -11.862 1.00 10.88 163 VAL A C 1
ATOM 1399 O O . VAL A 1 187 ? 9.612 13.155 -11.752 1.00 12.14 163 VAL A O 1
ATOM 1403 N N A THR A 1 188 ? 11.557 14.264 -11.464 0.60 12.66 164 THR A N 1
ATOM 1404 N N B THR A 1 188 ? 11.599 14.198 -11.701 0.40 10.96 164 THR A N 1
ATOM 1405 C CA A THR A 1 188 ? 12.297 13.136 -10.914 0.60 12.34 164 THR A CA 1
ATOM 1406 C CA B THR A 1 188 ? 12.308 13.075 -11.157 0.40 10.85 164 THR A CA 1
ATOM 1407 C C A THR A 1 188 ? 12.694 13.376 -9.441 0.60 10.79 164 THR A C 1
ATOM 1408 C C B THR A 1 188 ? 12.622 13.488 -9.746 0.40 10.05 164 THR A C 1
ATOM 1409 O O A THR A 1 188 ? 13.323 14.377 -9.109 0.60 12.59 164 THR A O 1
ATOM 1410 O O B THR A 1 188 ? 12.772 14.683 -9.465 0.40 10.02 164 THR A O 1
ATOM 1417 N N A ILE A 1 189 ? 12.345 12.406 -8.571 0.50 10.56 165 ILE A N 1
ATOM 1418 N N B ILE A 1 189 ? 12.680 12.507 -8.856 0.50 9.62 165 ILE A N 1
ATOM 1419 C CA A ILE A 1 189 ? 12.710 12.411 -7.107 0.50 10.30 165 ILE A CA 1
ATOM 1420 C CA B ILE A 1 189 ? 13.056 12.778 -7.496 0.50 8.54 165 ILE A CA 1
ATOM 1421 C C A ILE A 1 189 ? 13.609 11.232 -6.659 0.50 10.15 165 ILE A C 1
ATOM 1422 C C B ILE A 1 189 ? 13.732 11.522 -7.024 0.50 8.51 165 ILE A C 1
ATOM 1423 O O A ILE A 1 189 ? 13.244 10.058 -6.850 0.50 9.82 165 ILE A O 1
ATOM 1424 O O B ILE A 1 189 ? 13.435 10.411 -7.472 0.50 8.85 165 ILE A O 1
ATOM 1433 N N A ASP A 1 190 ? 14.783 11.553 -6.085 0.60 9.20 166 ASP A N 1
ATOM 1434 N N B ASP A 1 190 ? 14.687 11.745 -6.125 0.40 8.62 166 ASP A N 1
ATOM 1435 C CA A ASP A 1 190 ? 15.626 10.524 -5.528 0.60 9.42 166 ASP A CA 1
ATOM 1436 C CA B ASP A 1 190 ? 15.507 10.704 -5.515 0.40 8.56 166 ASP A CA 1
ATOM 1437 C C A ASP A 1 190 ? 14.987 10.145 -4.205 0.60 9.61 166 ASP A C 1
ATOM 1438 C C B ASP A 1 190 ? 14.847 10.188 -4.221 0.40 8.98 166 ASP A C 1
ATOM 1439 O O A ASP A 1 190 ? 14.739 10.983 -3.338 0.60 11.02 166 ASP A O 1
ATOM 1440 O O B ASP A 1 190 ? 14.441 10.985 -3.370 0.40 9.24 166 ASP A O 1
ATOM 1449 N N . GLY A 1 191 ? 14.696 8.865 -4.093 1.00 9.66 167 GLY A N 1
ATOM 1450 C CA . GLY A 1 191 ? 14.070 8.288 -2.900 1.00 10.76 167 GLY A CA 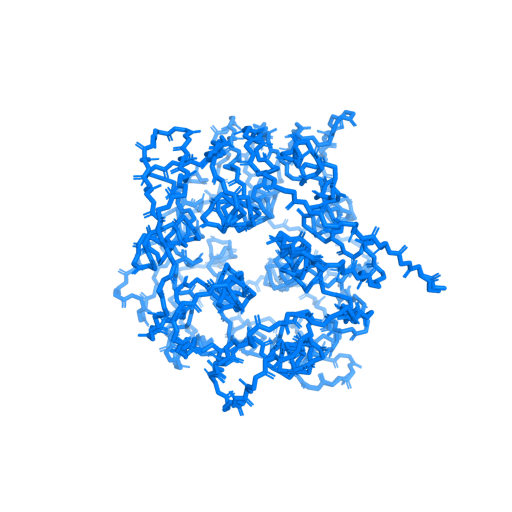1
ATOM 1451 C C . GLY A 1 191 ? 15.033 7.593 -1.942 1.00 9.46 167 GLY A C 1
ATOM 1452 O O . GLY A 1 191 ? 14.605 7.027 -0.948 1.00 10.84 167 GLY A O 1
ATOM 1453 N N . SER A 1 192 ? 16.328 7.734 -2.189 1.00 8.91 168 SER A N 1
ATOM 1454 C CA . SER A 1 192 ? 17.327 6.921 -1.500 1.00 9.93 168 SER A CA 1
ATOM 1455 C C . SER A 1 192 ? 17.814 7.410 -0.153 1.00 8.62 168 SER A C 1
ATOM 1456 O O . SER A 1 192 ? 18.408 6.634 0.579 1.00 10.03 168 SER A O 1
ATOM 1459 N N . ILE A 1 193 ? 17.599 8.685 0.141 1.00 8.59 169 ILE A N 1
ATOM 1460 C CA . ILE A 1 193 ? 18.039 9.302 1.406 1.00 8.61 169 ILE A CA 1
ATOM 1461 C C . ILE A 1 193 ? 16.857 9.561 2.344 1.00 7.88 169 ILE A C 1
ATOM 1462 O O . ILE A 1 193 ? 16.947 9.298 3.539 1.00 8.68 169 ILE A O 1
ATOM 1467 N N . SER A 1 194 ? 15.772 10.098 1.817 1.00 9.23 170 SER A N 1
ATOM 1468 C CA . SER A 1 194 ? 14.564 10.294 2.626 1.00 9.04 170 SER A CA 1
ATOM 1469 C C . SER A 1 194 ? 13.325 10.113 1.799 1.00 9.14 170 SER A C 1
ATOM 1470 O O . SER A 1 194 ? 13.236 10.613 0.681 1.00 12.58 170 SER A O 1
ATOM 1473 N N . SER A 1 195 ? 12.348 9.415 2.346 1.00 8.07 171 SER A N 1
ATOM 1474 C CA . SER A 1 195 ? 11.030 9.344 1.732 1.00 7.41 171 SER A CA 1
ATOM 1475 C C . SER A 1 195 ? 10.304 10.679 1.822 1.00 6.90 171 SER A C 1
ATOM 1476 O O . SER A 1 195 ? 9.296 10.884 1.134 1.00 7.04 171 SER A O 1
ATOM 1479 N N . GLN A 1 196 ? 10.773 11.574 2.677 1.00 6.28 172 GLN A N 1
ATOM 1480 C CA . GLN A 1 196 ? 10.034 12.799 2.936 1.00 6.93 172 GLN A CA 1
ATOM 1481 C C . GLN A 1 196 ? 10.045 13.727 1.733 1.00 6.19 172 GLN A C 1
ATOM 1482 O O . GLN A 1 196 ? 9.179 14.597 1.617 1.00 7.11 172 GLN A O 1
ATOM 1488 N N . PHE A 1 197 ? 11.048 13.611 0.860 1.00 6.62 173 PHE A N 1
ATOM 1489 C CA . PHE A 1 197 ? 11.093 14.455 -0.341 1.00 7.28 173 PHE A CA 1
ATOM 1490 C C . PHE A 1 197 ? 9.893 14.089 -1.239 1.00 7.14 173 PHE A C 1
ATOM 1491 O O . PHE A 1 197 ? 9.144 14.965 -1.675 1.00 7.30 173 PHE A O 1
ATOM 1499 N N . LEU A 1 198 ? 9.699 12.796 -1.462 1.00 7.48 174 LEU A N 1
ATOM 1500 C CA . LEU A 1 198 ? 8.533 12.308 -2.212 1.00 7.56 174 LEU A CA 1
ATOM 1501 C C . LEU A 1 198 ? 7.230 12.679 -1.490 1.00 6.60 174 LEU A C 1
ATOM 1502 O O . LEU A 1 198 ? 6.312 13.162 -2.136 1.00 7.81 174 LEU A O 1
ATOM 1507 N N . THR A 1 199 ? 7.147 12.459 -0.183 1.00 7.14 175 THR A N 1
ATOM 1508 C CA . THR A 1 199 ? 5.956 12.868 0.561 1.00 6.82 175 THR A CA 1
ATOM 1509 C C . THR A 1 199 ? 5.619 14.325 0.330 1.00 6.25 175 THR A C 1
ATOM 1510 O O . THR A 1 199 ? 4.487 14.697 0.088 1.00 6.94 175 THR A O 1
ATOM 1514 N N . ALA A 1 200 ? 6.634 15.172 0.420 1.00 6.60 176 ALA A N 1
ATOM 1515 C CA . ALA A 1 200 ? 6.442 16.607 0.283 1.00 7.07 176 ALA A CA 1
ATOM 1516 C C . ALA A 1 200 ? 5.898 16.963 -1.092 1.00 6.59 176 ALA A C 1
ATOM 1517 O O . ALA A 1 200 ? 4.968 17.762 -1.230 1.00 7.04 176 ALA A O 1
ATOM 1519 N N . PHE A 1 201 ? 6.493 16.380 -2.126 1.00 7.02 177 PHE A N 1
ATOM 1520 C CA . PHE A 1 201 ? 6.060 16.673 -3.489 1.00 7.79 177 PHE A CA 1
ATOM 1521 C C . PHE A 1 201 ? 4.648 16.124 -3.723 1.00 7.34 177 PHE A C 1
ATOM 1522 O O . PHE A 1 201 ? 3.794 16.819 -4.306 1.00 8.37 177 PHE A O 1
ATOM 1530 N N . LEU A 1 202 ? 4.385 14.903 -3.252 1.00 7.15 178 LEU A N 1
ATOM 1531 C CA . LEU A 1 202 ? 3.047 14.327 -3.374 1.00 7.83 178 LEU A CA 1
ATOM 1532 C C . LEU A 1 202 ? 1.985 15.246 -2.789 1.00 7.20 178 LEU A C 1
ATOM 1533 O O . LEU A 1 202 ? 0.952 15.493 -3.400 1.00 7.63 178 LEU A O 1
ATOM 1538 N N A MET A 1 203 ? 2.249 15.780 -1.599 0.60 6.68 179 MET A N 1
ATOM 1539 N N B MET A 1 203 ? 2.220 15.770 -1.592 0.40 6.97 179 MET A N 1
ATOM 1540 C CA A MET A 1 203 ? 1.242 16.571 -0.894 0.60 7.57 179 MET A CA 1
ATOM 1541 C CA B MET A 1 203 ? 1.174 16.557 -0.936 0.40 7.31 179 MET A CA 1
ATOM 1542 C C A MET A 1 203 ? 0.926 17.863 -1.647 0.60 7.24 179 MET A C 1
ATOM 1543 C C B MET A 1 203 ? 0.922 17.897 -1.625 0.40 7.21 179 MET A C 1
ATOM 1544 O O A MET A 1 203 ? -0.205 18.321 -1.669 0.60 8.25 179 MET A O 1
ATOM 1545 O O B MET A 1 203 ? -0.176 18.438 -1.556 0.40 7.74 179 MET A O 1
ATOM 1554 N N . SER A 1 204 ? 1.940 18.442 -2.288 1.00 7.01 180 SER A N 1
ATOM 1555 C CA . SER A 1 204 ? 1.755 19.691 -3.023 1.00 7.47 180 SER A CA 1
ATOM 1556 C C . SER A 1 204 ? 1.204 19.492 -4.429 1.00 7.61 180 SER A C 1
ATOM 1557 O O . SER A 1 204 ? 0.584 20.391 -4.994 1.00 8.46 180 SER A O 1
ATOM 1560 N N . ALA A 1 205 ? 1.414 18.314 -4.982 1.00 8.04 181 ALA A N 1
ATOM 1561 C CA . ALA A 1 205 ? 1.101 18.033 -6.382 1.00 8.89 181 ALA A CA 1
ATOM 1562 C C . ALA A 1 205 ? -0.324 18.344 -6.827 1.00 8.64 181 ALA A C 1
ATOM 1563 O O . ALA A 1 205 ? -0.500 18.801 -7.943 1.00 10.04 181 ALA A O 1
ATOM 1565 N N . PRO A 1 206 ? -1.345 18.085 -6.002 1.00 9.14 182 PRO A N 1
ATOM 1566 C CA . PRO A 1 206 ? -2.693 18.376 -6.487 1.00 10.62 182 PRO A CA 1
ATOM 1567 C C . PRO A 1 206 ? -2.946 19.859 -6.776 1.00 10.59 182 PRO A C 1
ATOM 1568 O O . PRO A 1 206 ? -3.867 20.182 -7.509 1.00 13.89 182 PRO A O 1
ATOM 1572 N N A LEU A 1 207 ? -2.145 20.737 -6.183 0.50 10.06 183 LEU A N 1
ATOM 1573 N N B LEU A 1 207 ? -2.108 20.727 -6.201 0.50 10.57 183 LEU A N 1
ATOM 1574 C CA A LEU A 1 207 ? -2.266 22.183 -6.343 0.50 9.62 183 LEU A CA 1
ATOM 1575 C CA B LEU A 1 207 ? -2.210 22.189 -6.338 0.50 10.48 183 LEU A CA 1
ATOM 1576 C C A LEU A 1 207 ? -1.360 22.742 -7.440 0.50 9.37 183 LEU A C 1
ATOM 1577 C C B LEU A 1 207 ? -1.314 22.751 -7.425 0.50 9.80 183 LEU A C 1
ATOM 1578 O O A LEU A 1 207 ? -1.343 23.948 -7.670 0.50 10.47 183 LEU A O 1
ATOM 1579 O O B LEU A 1 207 ? -1.253 23.960 -7.629 0.50 10.99 183 LEU A O 1
ATOM 1588 N N . ALA A 1 208 ? -0.632 21.861 -8.132 1.00 9.60 184 ALA A N 1
ATOM 1589 C CA . ALA A 1 208 ? 0.136 22.248 -9.297 1.00 9.98 184 ALA A CA 1
ATOM 1590 C C . ALA A 1 208 ? -0.847 22.652 -10.411 1.00 10.11 184 ALA A C 1
ATOM 1591 O O . ALA A 1 208 ? -2.059 22.395 -10.335 1.00 11.42 184 ALA A O 1
ATOM 1593 N N A GLN A 1 209 ? -0.294 23.209 -11.470 0.60 9.48 185 GLN A N 1
ATOM 1594 N N B GLN A 1 209 ? -0.303 23.245 -11.465 0.40 10.83 185 GLN A N 1
ATOM 1595 C CA A GLN A 1 209 ? -1.082 23.757 -12.572 0.60 11.55 185 GLN A CA 1
ATOM 1596 C CA B GLN A 1 209 ? -1.109 23.772 -12.579 0.40 12.34 185 GLN A CA 1
ATOM 1597 C C A GLN A 1 209 ? -1.717 22.726 -13.480 0.60 11.47 185 GLN A C 1
ATOM 1598 C C B GLN A 1 209 ? -1.727 22.727 -13.501 0.40 12.46 185 GLN A C 1
ATOM 1599 O O A GLN A 1 209 ? -2.528 23.072 -14.297 0.60 15.30 185 GLN A O 1
ATOM 1600 O O B GLN A 1 209 ? -2.517 23.068 -14.366 0.40 15.71 185 GLN A O 1
ATOM 1611 N N . GLY A 1 210 ? -1.361 21.466 -13.339 1.00 12.45 186 GLY A N 1
ATOM 1612 C CA . GLY A 1 210 ? -1.983 20.386 -14.112 1.00 11.99 186 GLY A CA 1
ATOM 1613 C C . GLY A 1 210 ? -1.466 19.065 -13.585 1.00 11.99 186 GLY A C 1
ATOM 1614 O O . GLY A 1 210 ? -0.900 18.989 -12.508 1.00 14.79 186 GLY A O 1
ATOM 1615 N N . LYS A 1 211 ? -1.673 18.015 -14.366 1.00 11.09 187 LYS A N 1
ATOM 1616 C CA . LYS A 1 211 ? -1.236 16.680 -14.002 1.00 10.32 187 LYS A CA 1
ATOM 1617 C C . LYS A 1 211 ? 0.244 16.649 -13.684 1.00 10.18 187 LYS A C 1
ATOM 1618 O O . LYS A 1 211 ? 1.063 17.208 -14.423 1.00 12.20 187 LYS A O 1
ATOM 1624 N N . VAL A 1 212 ? 0.573 15.973 -12.585 1.00 10.29 188 VAL A N 1
ATOM 1625 C CA . VAL A 1 212 ? 1.960 15.788 -12.171 1.00 10.15 188 VAL A CA 1
ATOM 1626 C C . VAL A 1 212 ? 2.324 14.320 -12.227 1.00 9.69 188 VAL A C 1
ATOM 1627 O O . VAL A 1 212 ? 1.559 13.461 -11.816 1.00 10.20 188 VAL A O 1
ATOM 1631 N N . THR A 1 213 ? 3.498 14.046 -12.776 1.00 9.62 189 THR A N 1
ATOM 1632 C CA . THR A 1 213 ? 4.065 12.711 -12.754 1.00 10.31 189 THR A CA 1
ATOM 1633 C C . THR A 1 213 ? 5.384 12.791 -11.988 1.00 9.74 189 THR A C 1
ATOM 1634 O O . THR A 1 213 ? 6.201 13.656 -12.272 1.00 11.32 189 THR A O 1
ATOM 1638 N N . ILE A 1 214 ? 5.558 11.928 -10.996 1.00 9.90 190 ILE A N 1
ATOM 1639 C CA . ILE A 1 214 ? 6.795 11.876 -10.211 1.00 10.07 190 ILE A CA 1
ATOM 1640 C C . ILE A 1 214 ? 7.459 10.539 -10.489 1.00 10.15 190 ILE A C 1
ATOM 1641 O O . ILE A 1 214 ? 6.891 9.478 -10.173 1.00 11.77 190 ILE A O 1
ATOM 1646 N N A LYS A 1 215 ? 8.648 10.589 -11.093 0.70 11.08 191 LYS A N 1
ATOM 1647 N N B LYS A 1 215 ? 8.638 10.595 -11.098 0.30 11.15 191 LYS A N 1
ATOM 1648 C CA A LYS A 1 215 ? 9.456 9.397 -11.383 0.70 11.02 191 LYS A CA 1
ATOM 1649 C CA B LYS A 1 215 ? 9.429 9.400 -11.353 0.30 11.12 191 LYS A CA 1
ATOM 1650 C C A LYS A 1 215 ? 10.566 9.242 -10.350 0.70 11.05 191 LYS A C 1
ATOM 1651 C C B LYS A 1 215 ? 10.468 9.276 -10.246 0.30 11.13 191 LYS A C 1
ATOM 1652 O O A LYS A 1 215 ? 11.335 10.165 -10.116 0.70 12.46 191 LYS A O 1
ATOM 1653 O O B LYS A 1 215 ? 11.049 10.270 -9.817 0.30 10.53 191 LYS A O 1
ATOM 1664 N N . ILE A 1 216 ? 10.664 8.063 -9.745 1.00 11.02 192 ILE A N 1
ATOM 1665 C CA . ILE A 1 216 ? 11.661 7.810 -8.691 1.00 11.87 192 ILE A CA 1
ATOM 1666 C C . ILE A 1 216 ? 12.981 7.389 -9.371 1.00 12.93 192 ILE A C 1
ATOM 1667 O O . ILE A 1 216 ? 13.001 6.471 -10.181 1.00 14.52 192 ILE A O 1
ATOM 1672 N N . VAL A 1 217 ? 14.066 8.119 -9.077 1.00 14.63 193 VAL A N 1
ATOM 1673 C CA . VAL A 1 217 ? 15.453 7.909 -9.647 1.00 16.50 193 VAL A CA 1
ATOM 1674 C C . VAL A 1 217 ? 16.342 7.918 -8.418 1.00 17.81 193 VAL A C 1
ATOM 1675 O O . VAL A 1 217 ? 16.815 8.970 -7.954 1.00 18.21 193 VAL A O 1
ATOM 1679 N N A GLY A 1 218 ? 16.565 6.721 -7.910 0.70 17.82 194 GLY A N 1
ATOM 1680 N N B GLY A 1 218 ? 16.562 6.709 -7.923 0.30 19.61 194 GLY A N 1
ATOM 1681 C CA A GLY A 1 218 ? 17.252 6.482 -6.652 0.70 18.39 194 GLY A CA 1
ATOM 1682 C CA B GLY A 1 218 ? 17.255 6.449 -6.669 0.30 20.59 194 GLY A CA 1
ATOM 1683 C C A GLY A 1 218 ? 16.171 5.790 -5.832 0.70 17.76 194 GLY A C 1
ATOM 1684 C C B GLY A 1 218 ? 16.210 5.747 -5.811 0.30 20.80 194 GLY A C 1
ATOM 1685 O O A GLY A 1 218 ? 15.214 6.449 -5.379 0.70 17.21 194 GLY A O 1
ATOM 1686 O O B GLY A 1 218 ? 15.321 6.394 -5.250 0.30 21.65 194 GLY A O 1
ATOM 1687 N N A GLU A 1 219 ? 16.292 4.459 -5.694 0.70 17.89 195 GLU A N 1
ATOM 1688 N N B GLU A 1 219 ? 16.306 4.420 -5.730 0.30 20.50 195 GLU A N 1
ATOM 1689 C CA A GLU A 1 219 ? 15.264 3.635 -5.039 0.70 20.62 195 GLU A CA 1
ATOM 1690 C CA B GLU A 1 219 ? 15.289 3.607 -5.039 0.30 20.73 195 GLU A CA 1
ATOM 1691 C C A GLU A 1 219 ? 14.842 4.129 -3.664 0.70 17.37 195 GLU A C 1
ATOM 1692 C C B GLU A 1 219 ? 14.862 4.108 -3.660 0.30 18.55 195 GLU A C 1
ATOM 1693 O O A GLU A 1 219 ? 15.617 4.641 -2.885 0.70 18.68 195 GLU A O 1
ATOM 1694 O O B GLU A 1 219 ? 15.651 4.635 -2.888 0.30 19.53 195 GLU A O 1
ATOM 1705 N N . LEU A 1 220 ? 13.589 3.884 -3.363 1.00 17.56 196 LEU A N 1
ATOM 1706 C CA . LEU A 1 220 ? 12.944 4.361 -2.155 1.00 12.18 196 LEU A CA 1
ATOM 1707 C C . LEU A 1 220 ? 13.236 3.681 -0.826 1.00 11.93 196 LEU A C 1
ATOM 1708 O O . LEU A 1 220 ? 13.140 2.479 -0.727 1.00 16.11 196 LEU A O 1
ATOM 1713 N N . VAL A 1 221 ? 13.591 4.477 0.180 1.00 8.97 197 VAL A N 1
ATOM 1714 C CA . VAL A 1 221 ? 13.696 4.004 1.557 1.00 8.74 197 VAL A CA 1
ATOM 1715 C C . VAL A 1 221 ? 12.435 4.426 2.315 1.00 7.60 197 VAL A C 1
ATOM 1716 O O . VAL A 1 221 ? 11.642 5.253 1.853 1.00 8.81 197 VAL A O 1
ATOM 1720 N N . SER A 1 222 ? 12.251 3.840 3.492 1.00 8.16 198 SER A N 1
ATOM 1721 C CA . SER A 1 222 ? 11.156 4.234 4.404 1.00 8.13 198 SER A CA 1
ATOM 1722 C C . SER A 1 222 ? 9.803 4.188 3.688 1.00 8.17 198 SER A C 1
ATOM 1723 O O . SER A 1 222 ? 8.929 5.048 3.887 1.00 8.44 198 SER A O 1
ATOM 1726 N N A LYS A 1 223 ? 9.601 3.139 2.909 0.60 8.67 199 LYS A N 1
ATOM 1727 N N B LYS A 1 223 ? 9.609 3.154 2.869 0.40 8.77 199 LYS A N 1
ATOM 1728 C CA A LYS A 1 223 ? 8.415 3.018 2.082 0.60 8.66 199 LYS A CA 1
ATOM 1729 C CA B LYS A 1 223 ? 8.394 3.041 2.044 0.40 8.62 199 LYS A CA 1
ATOM 1730 C C A LYS A 1 223 ? 7.076 3.193 2.818 0.60 7.34 199 LYS A C 1
ATOM 1731 C C B LYS A 1 223 ? 7.050 3.180 2.797 0.40 7.82 199 LYS A C 1
ATOM 1732 O O A LYS A 1 223 ? 6.172 3.816 2.281 0.60 8.37 199 LYS A O 1
ATOM 1733 O O B LYS A 1 223 ? 6.131 3.792 2.267 0.40 8.53 199 LYS A O 1
ATOM 1744 N N . PRO A 1 224 ? 6.919 2.624 4.017 1.00 7.88 200 PRO A N 1
ATOM 1745 C CA . PRO A 1 224 ? 5.607 2.768 4.681 1.00 7.66 200 PRO A CA 1
ATOM 1746 C C . PRO A 1 224 ? 5.168 4.215 4.888 1.00 7.46 200 PRO A C 1
ATOM 1747 O O . PRO A 1 224 ? 3.980 4.484 4.941 1.00 8.22 200 PRO A O 1
ATOM 1751 N N . TYR A 1 225 ? 6.111 5.146 5.019 1.00 7.05 201 TYR A N 1
ATOM 1752 C CA . TYR A 1 225 ? 5.721 6.540 5.164 1.00 6.77 201 TYR A CA 1
ATOM 1753 C C . TYR A 1 225 ? 5.050 7.098 3.904 1.00 7.04 201 TYR A C 1
ATOM 1754 O O . TYR A 1 225 ? 4.221 8.004 3.982 1.00 7.63 201 TYR A O 1
ATOM 1763 N N . ILE A 1 226 ? 5.391 6.562 2.747 1.00 7.66 202 ILE A N 1
ATOM 1764 C CA . ILE A 1 226 ? 4.685 6.936 1.511 1.00 8.03 202 ILE A CA 1
ATOM 1765 C C . ILE A 1 226 ? 3.235 6.447 1.572 1.00 7.79 202 ILE A C 1
ATOM 1766 O O . ILE A 1 226 ? 2.306 7.152 1.179 1.00 7.68 202 ILE A O 1
ATOM 1771 N N . ASP A 1 227 ? 3.041 5.254 2.120 1.00 7.75 203 ASP A N 1
ATOM 1772 C CA . ASP A 1 227 ? 1.688 4.721 2.315 1.00 8.18 203 ASP A CA 1
ATOM 1773 C C . ASP A 1 227 ? 0.874 5.632 3.241 1.00 7.80 203 ASP A C 1
ATOM 1774 O O . ASP A 1 227 ? -0.317 5.863 2.994 1.00 8.41 203 ASP A O 1
ATOM 1779 N N . ILE A 1 228 ? 1.495 6.164 4.288 1.00 7.52 204 ILE A N 1
ATOM 1780 C CA . ILE A 1 228 ? 0.793 7.100 5.164 1.00 7.20 204 ILE A CA 1
ATOM 1781 C C . ILE A 1 228 ? 0.350 8.327 4.364 1.00 7.18 204 ILE A C 1
ATOM 1782 O O . ILE A 1 228 ? -0.796 8.754 4.421 1.00 7.52 204 ILE A O 1
ATOM 1787 N N . THR A 1 229 ? 1.283 8.899 3.589 1.00 6.41 205 THR A N 1
ATOM 1788 C CA . THR A 1 229 ? 0.994 10.093 2.797 1.00 7.18 205 THR A CA 1
ATOM 1789 C C . THR A 1 229 ? -0.187 9.851 1.855 1.00 6.90 205 THR A C 1
ATOM 1790 O O . THR A 1 229 ? -1.130 10.653 1.792 1.00 7.34 205 THR A O 1
ATOM 1794 N N . LEU A 1 230 ? -0.124 8.766 1.093 1.00 7.63 206 LEU A N 1
ATOM 1795 C CA . LEU A 1 230 ? -1.175 8.466 0.123 1.00 8.56 206 LEU A CA 1
ATOM 1796 C C . LEU A 1 230 ? -2.529 8.262 0.805 1.00 8.08 206 LEU A C 1
ATOM 1797 O O . LEU A 1 230 ? -3.566 8.695 0.294 1.00 8.43 206 LEU A O 1
ATOM 1802 N N . HIS A 1 231 ? -2.522 7.598 1.951 1.00 7.30 207 HIS A N 1
ATOM 1803 C CA . HIS A 1 231 ? -3.741 7.320 2.677 1.00 7.76 207 HIS A CA 1
ATOM 1804 C C . HIS A 1 231 ? -4.411 8.614 3.151 1.00 6.89 207 HIS A C 1
ATOM 1805 O O . HIS A 1 231 ? -5.626 8.815 2.988 1.00 8.15 207 HIS A O 1
ATOM 1812 N N . ILE A 1 232 ? -3.628 9.502 3.745 1.00 7.36 208 ILE A N 1
ATOM 1813 C CA . ILE A 1 232 ? -4.167 10.747 4.246 1.00 7.75 208 ILE A CA 1
ATOM 1814 C C . ILE A 1 232 ? -4.603 11.670 3.100 1.00 7.22 208 ILE A C 1
ATOM 1815 O O . ILE A 1 232 ? -5.648 12.324 3.191 1.00 7.71 208 ILE A O 1
ATOM 1820 N N . MET A 1 233 ? -3.848 11.699 2.012 1.00 7.03 209 MET A N 1
ATOM 1821 C CA . MET A 1 233 ? -4.274 12.466 0.844 1.00 7.85 209 MET A CA 1
ATOM 1822 C C . MET A 1 233 ? -5.663 11.993 0.354 1.00 7.56 209 MET A C 1
ATOM 1823 O O . MET A 1 233 ? -6.511 12.804 -0.015 1.00 8.27 209 MET A O 1
ATOM 1828 N N . GLU A 1 234 ? -5.881 10.681 0.348 1.00 8.13 210 GLU A N 1
ATOM 1829 C CA . GLU A 1 234 ? -7.178 10.130 -0.051 1.00 8.68 210 GLU A CA 1
ATOM 1830 C C . GLU A 1 234 ? -8.282 10.534 0.931 1.00 7.77 210 GLU A C 1
ATOM 1831 O O . GLU A 1 234 ? -9.398 10.855 0.529 1.00 9.21 210 GLU A O 1
ATOM 1837 N N . GLN A 1 235 ? -7.959 10.561 2.210 1.00 8.08 211 GLN A N 1
ATOM 1838 C CA . GLN A 1 235 ? -8.926 11.024 3.229 1.00 8.57 211 GLN A CA 1
ATOM 1839 C C . GLN A 1 235 ? -9.369 12.467 2.957 1.00 8.65 211 GLN A C 1
ATOM 1840 O O . GLN A 1 235 ? -10.512 12.819 3.218 1.00 9.91 211 GLN A O 1
ATOM 1846 N N . PHE A 1 236 ? -8.435 13.266 2.427 1.00 7.88 212 PHE A N 1
ATOM 1847 C CA . PHE A 1 236 ? -8.676 14.653 2.047 1.00 8.77 212 PHE A CA 1
ATOM 1848 C C . PHE A 1 236 ? -9.128 14.790 0.588 1.00 8.82 212 PHE A C 1
ATOM 1849 O O . PHE A 1 236 ? -9.111 15.876 0.016 1.00 9.87 212 PHE A O 1
ATOM 1857 N N . GLY A 1 237 ? -9.570 13.683 0.006 1.00 9.11 213 GLY A N 1
ATOM 1858 C CA . GLY A 1 237 ? -10.254 13.715 -1.288 1.00 9.73 213 GLY A CA 1
ATOM 1859 C C . GLY A 1 237 ? -9.448 13.687 -2.551 1.00 9.84 213 GLY A C 1
ATOM 1860 O O . GLY A 1 237 ? -10.003 13.998 -3.604 1.00 11.51 213 GLY A O 1
ATOM 1861 N N . VAL A 1 238 ? -8.176 13.309 -2.474 1.00 8.88 214 VAL A N 1
ATOM 1862 C CA . VAL A 1 238 ? -7.313 13.287 -3.636 1.00 8.52 214 VAL A CA 1
ATOM 1863 C C . VAL A 1 238 ? -6.832 11.879 -3.966 1.00 9.84 214 VAL A C 1
ATOM 1864 O O . VAL A 1 238 ? -6.375 11.115 -3.100 1.00 11.51 214 VAL A O 1
ATOM 1868 N N . GLN A 1 239 ? -6.941 11.582 -5.257 1.00 9.63 215 GLN A N 1
ATOM 1869 C CA . GLN A 1 239 ? -6.506 10.326 -5.842 1.00 12.05 215 GLN A CA 1
ATOM 1870 C C . GLN A 1 239 ? -5.084 10.450 -6.392 1.00 9.29 215 GLN A C 1
ATOM 1871 O O . GLN A 1 239 ? -4.739 11.404 -7.065 1.00 9.96 215 GLN A O 1
ATOM 1877 N N . VAL A 1 240 ? -4.296 9.428 -6.120 1.00 9.62 216 VAL A N 1
ATOM 1878 C CA . VAL A 1 240 ? -2.956 9.298 -6.661 1.00 9.46 216 VAL A CA 1
ATOM 1879 C C . VAL A 1 240 ? -2.823 7.908 -7.283 1.00 10.00 216 VAL A C 1
ATOM 1880 O O . VAL A 1 240 ? -3.248 6.917 -6.693 1.00 12.26 216 VAL A O 1
ATOM 1884 N N A ILE A 1 241 ? -2.222 7.849 -8.466 0.70 9.46 217 ILE A N 1
ATOM 1885 N N B ILE A 1 241 ? -2.262 7.843 -8.489 0.30 10.02 217 ILE A N 1
ATOM 1886 C CA A ILE A 1 241 ? -1.978 6.619 -9.181 0.70 10.32 217 ILE A CA 1
ATOM 1887 C CA B ILE A 1 241 ? -1.973 6.551 -9.094 0.30 10.31 217 ILE A CA 1
ATOM 1888 C C A ILE A 1 241 ? -0.528 6.180 -8.845 0.70 10.45 217 ILE A C 1
ATOM 1889 C C B ILE A 1 241 ? -0.550 6.230 -8.711 0.30 10.56 217 ILE A C 1
ATOM 1890 O O A ILE A 1 241 ? 0.438 6.876 -9.202 0.70 11.79 217 ILE A O 1
ATOM 1891 O O B ILE A 1 241 ? 0.366 7.037 -8.895 0.30 10.69 217 ILE A O 1
ATOM 1900 N N . ASN A 1 242 ? -0.390 5.058 -8.136 1.00 10.96 218 ASN A N 1
ATOM 1901 C CA . ASN A 1 242 ? 0.891 4.554 -7.731 1.00 11.70 218 ASN A CA 1
ATOM 1902 C C . ASN A 1 242 ? 1.251 3.360 -8.626 1.00 12.66 218 ASN A C 1
ATOM 1903 O O . ASN A 1 242 ? 0.643 2.284 -8.527 1.00 13.87 218 ASN A O 1
ATOM 1908 N N . HIS A 1 243 ? 2.200 3.588 -9.531 1.00 12.85 219 HIS A N 1
ATOM 1909 C CA . HIS A 1 243 ? 2.668 2.538 -10.407 1.00 13.17 219 HIS A CA 1
ATOM 1910 C C . HIS A 1 243 ? 3.890 1.903 -9.744 1.00 13.89 219 HIS A C 1
ATOM 1911 O O . HIS A 1 243 ? 5.036 2.324 -9.967 1.00 15.75 219 HIS A O 1
ATOM 1918 N N A ASP A 1 244 ? 3.626 0.939 -8.858 0.60 17.01 220 ASP A N 1
ATOM 1919 N N B ASP A 1 244 ? 3.614 0.948 -8.856 0.40 16.40 220 ASP A N 1
ATOM 1920 C CA A ASP A 1 244 ? 4.665 0.140 -8.173 0.60 17.78 220 ASP A CA 1
ATOM 1921 C CA B ASP A 1 244 ? 4.632 0.134 -8.162 0.40 17.16 220 ASP A CA 1
ATOM 1922 C C A ASP A 1 244 ? 5.778 0.916 -7.454 0.60 17.28 220 ASP A C 1
ATOM 1923 C C B ASP A 1 244 ? 5.763 0.912 -7.463 0.40 16.80 220 ASP A C 1
ATOM 1924 O O A ASP A 1 244 ? 6.939 0.481 -7.401 0.60 17.92 220 ASP A O 1
ATOM 1925 O O B ASP A 1 244 ? 6.920 0.475 -7.449 0.40 17.40 220 ASP A O 1
ATOM 1934 N N . TYR A 1 245 ? 5.409 2.053 -6.871 1.00 16.08 221 TYR A N 1
ATOM 1935 C CA . TYR A 1 245 ? 6.369 2.929 -6.132 1.00 15.05 221 TYR A CA 1
ATOM 1936 C C . TYR A 1 245 ? 7.563 3.469 -6.940 1.00 15.32 221 TYR A C 1
ATOM 1937 O O . TYR A 1 245 ? 8.528 4.009 -6.375 1.00 17.75 221 TYR A O 1
ATOM 1946 N N . GLN A 1 246 ? 7.465 3.366 -8.254 1.00 15.41 222 GLN A N 1
ATOM 1947 C CA . GLN A 1 246 ? 8.497 3.881 -9.166 1.00 16.25 222 GLN A CA 1
ATOM 1948 C C . GLN A 1 246 ? 8.026 5.105 -9.931 1.00 12.88 222 GLN A C 1
ATOM 1949 O O . GLN A 1 246 ? 8.839 5.863 -10.441 1.00 13.23 222 GLN A O 1
ATOM 1955 N N . GLU A 1 247 ? 6.714 5.274 -10.023 1.00 12.33 223 GLU A N 1
ATOM 1956 C CA . GLU A 1 247 ? 6.118 6.400 -10.719 1.00 12.49 223 GLU A CA 1
ATOM 1957 C C . GLU A 1 247 ? 4.783 6.670 -10.054 1.00 11.77 223 GLU A C 1
ATOM 1958 O O . GLU A 1 247 ? 4.027 5.742 -9.776 1.00 13.33 223 GLU A O 1
ATOM 1964 N N . PHE A 1 248 ? 4.519 7.944 -9.792 1.00 9.63 224 PHE A N 1
ATOM 1965 C CA . PHE A 1 248 ? 3.253 8.393 -9.203 1.00 9.50 224 PHE A CA 1
ATOM 1966 C C . PHE A 1 248 ? 2.624 9.418 -10.112 1.00 9.83 224 PHE A C 1
ATOM 1967 O O . PHE A 1 248 ? 3.321 10.323 -10.592 1.00 12.60 224 PHE A O 1
ATOM 1975 N N . VAL A 1 249 ? 1.336 9.260 -10.398 1.00 9.17 225 VAL A N 1
ATOM 1976 C CA . VAL A 1 249 ? 0.619 10.218 -11.243 1.00 9.16 225 VAL A CA 1
ATOM 1977 C C . VAL A 1 249 ? -0.480 10.836 -10.409 1.00 9.06 225 VAL A C 1
ATOM 1978 O O . VAL A 1 249 ? -1.263 10.118 -9.768 1.00 9.71 225 VAL A O 1
ATOM 1982 N N . ILE A 1 250 ? -0.514 12.157 -10.415 1.00 9.54 226 ILE A N 1
ATOM 1983 C CA . ILE A 1 250 ? -1.525 12.904 -9.691 1.00 8.77 226 ILE A CA 1
ATOM 1984 C C . ILE A 1 250 ? -2.397 13.599 -10.731 1.00 9.50 226 ILE A C 1
ATOM 1985 O O . ILE A 1 250 ? -1.990 14.599 -11.313 1.00 9.89 226 ILE A O 1
ATOM 1990 N N . PRO A 1 251 ? -3.577 13.025 -11.039 1.00 9.49 227 PRO A N 1
ATOM 1991 C CA . PRO A 1 251 ? -4.445 13.607 -12.048 1.00 10.19 227 PRO A CA 1
ATOM 1992 C C . PRO A 1 251 ? -4.809 15.045 -11.765 1.00 9.61 227 PRO A C 1
ATOM 1993 O O . PRO A 1 251 ? -4.902 15.480 -10.606 1.00 10.04 227 PRO A O 1
ATOM 1997 N N . ALA A 1 252 ? -5.046 15.766 -12.836 1.00 11.26 228 ALA A N 1
ATOM 1998 C CA . ALA A 1 252 ? -5.383 17.158 -12.791 1.00 10.77 228 ALA A CA 1
ATOM 1999 C C . ALA A 1 252 ? -6.792 17.441 -12.254 1.00 10.78 228 ALA A C 1
ATOM 2000 O O . ALA A 1 252 ? -7.702 16.614 -12.266 1.00 12.68 228 ALA A O 1
ATOM 2002 N N A GLY A 1 253 ? -6.911 18.667 -11.769 0.70 12.45 229 GLY A N 1
ATOM 2003 N N B GLY A 1 253 ? -6.967 18.676 -11.826 0.30 12.60 229 GLY A N 1
ATOM 2004 C CA A GLY A 1 253 ? -8.185 19.262 -11.394 0.70 14.35 229 GLY A CA 1
ATOM 2005 C CA B GLY A 1 253 ? -8.283 19.163 -11.432 0.30 13.64 229 GLY A CA 1
ATOM 2006 C C A GLY A 1 253 ? -8.698 18.962 -10.014 0.70 13.26 229 GLY A C 1
ATOM 2007 C C B GLY A 1 253 ? -8.838 18.520 -10.188 0.30 13.26 229 GLY A C 1
ATOM 2008 O O A GLY A 1 253 ? -9.794 19.398 -9.647 0.70 14.37 229 GLY A O 1
ATOM 2009 O O B GLY A 1 253 ? -10.018 18.162 -10.126 0.30 12.88 229 GLY A O 1
ATOM 2010 N N A GLN A 1 254 ? -7.920 18.216 -9.242 0.70 10.80 230 GLN A N 1
ATOM 2011 N N B GLN A 1 254 ? -7.962 18.344 -9.209 0.30 12.97 230 GLN A N 1
ATOM 2012 C CA A GLN A 1 254 ? -8.343 17.845 -7.907 0.70 11.25 230 GLN A CA 1
ATOM 2013 C CA B GLN A 1 254 ? -8.370 17.858 -7.907 0.30 12.94 230 GLN A CA 1
ATOM 2014 C C A GLN A 1 254 ? -8.082 18.950 -6.893 0.70 12.37 230 GLN A C 1
ATOM 2015 C C B GLN A 1 254 ? -8.082 18.940 -6.888 0.30 13.47 230 GLN A C 1
ATOM 2016 O O A GLN A 1 254 ? -7.290 19.851 -7.105 0.70 14.88 230 GLN A O 1
ATOM 2017 O O B GLN A 1 254 ? -7.281 19.838 -7.120 0.30 14.71 230 GLN A O 1
ATOM 2028 N N A SER A 1 255 ? -8.779 18.873 -5.771 0.70 13.09 231 SER A N 1
ATOM 2029 N N B SER A 1 255 ? -8.750 18.857 -5.752 0.30 13.60 231 SER A N 1
ATOM 2030 C CA A SER A 1 255 ? -8.585 19.813 -4.650 0.70 13.04 231 SER A CA 1
ATOM 2031 C CA B SER A 1 255 ? -8.502 19.794 -4.662 0.30 13.06 231 SER A CA 1
ATOM 2032 C C A SER A 1 255 ? -8.801 19.069 -3.350 0.70 11.63 231 SER A C 1
ATOM 2033 C C B SER A 1 255 ? -8.801 19.091 -3.361 0.30 11.86 231 SER A C 1
ATOM 2034 O O A SER A 1 255 ? -9.607 18.148 -3.271 0.70 13.38 231 SER A O 1
ATOM 2035 O O B SER A 1 255 ? -9.674 18.227 -3.291 0.30 12.52 231 SER A O 1
ATOM 2040 N N . TYR A 1 256 ? -8.076 19.476 -2.325 1.00 10.31 232 TYR A N 1
ATOM 2041 C CA . TYR A 1 256 ? -8.281 18.899 -1.023 1.00 8.71 232 TYR A CA 1
ATOM 2042 C C . TYR A 1 256 ? -9.592 19.420 -0.428 1.00 8.87 232 TYR A C 1
ATOM 2043 O O . TYR A 1 256 ? -9.870 20.620 -0.445 1.00 9.19 232 TYR A O 1
ATOM 2052 N N . VAL A 1 257 ? -10.367 18.488 0.113 1.00 8.48 233 VAL A N 1
ATOM 2053 C CA . VAL A 1 257 ? -11.608 18.790 0.800 1.00 8.60 233 VAL A CA 1
ATOM 2054 C C . VAL A 1 257 ? -11.509 18.095 2.161 1.00 8.46 233 VAL A C 1
ATOM 2055 O O . VAL A 1 257 ? -11.208 16.899 2.268 1.00 9.35 233 VAL A O 1
ATOM 2059 N N . SER A 1 258 ? -11.710 18.847 3.226 1.00 8.13 234 SER A N 1
ATOM 2060 C CA . SER A 1 258 ? -11.623 18.275 4.564 1.00 8.96 234 SER A CA 1
ATOM 2061 C C . SER A 1 258 ? -12.550 17.098 4.735 1.00 9.21 234 SER A C 1
ATOM 2062 O O . SER A 1 258 ? -13.698 17.146 4.282 1.00 10.48 234 SER A O 1
ATOM 2065 N N . PRO A 1 259 ? -12.103 16.052 5.432 1.00 10.17 235 PRO A N 1
ATOM 2066 C CA . PRO A 1 259 ? -13.013 14.971 5.763 1.00 11.75 235 PRO A CA 1
ATOM 2067 C C . PRO A 1 259 ? -13.982 15.327 6.870 1.00 11.04 235 PRO A C 1
ATOM 2068 O O . PRO A 1 259 ? -14.886 14.555 7.138 1.00 14.74 235 PRO A O 1
ATOM 2072 N N . GLY A 1 260 ? -13.797 16.483 7.497 1.00 9.54 236 GLY A N 1
ATOM 2073 C CA . GLY A 1 260 ? -14.586 16.919 8.643 1.00 10.83 236 GLY A CA 1
ATOM 2074 C C . GLY A 1 260 ? -13.839 16.482 9.897 1.00 9.38 236 GLY A C 1
ATOM 2075 O O . GLY A 1 260 ? -12.791 17.003 10.216 1.00 10.72 236 GLY A O 1
ATOM 2076 N N . GLN A 1 261 ? -14.368 15.517 10.613 1.00 9.39 237 GLN A N 1
ATOM 2077 C CA . GLN A 1 261 ? -13.702 14.973 11.782 1.00 9.13 237 GLN A CA 1
ATOM 2078 C C . GLN A 1 261 ? -12.506 14.151 11.285 1.00 10.24 237 GLN A C 1
ATOM 2079 O O . GLN A 1 261 ? -12.562 13.506 10.235 1.00 12.73 237 GLN A O 1
ATOM 2085 N N . PHE A 1 262 ? -11.407 14.230 12.003 1.00 9.10 238 PHE A N 1
ATOM 2086 C CA . PHE A 1 262 ? -10.199 13.463 11.686 1.00 8.97 238 PHE A CA 1
ATOM 2087 C C . PHE A 1 262 ? -9.549 13.012 12.975 1.00 8.53 238 PHE A C 1
ATOM 2088 O O . PHE A 1 262 ? -9.141 13.846 13.764 1.00 9.51 238 PHE A O 1
ATOM 2096 N N . LEU A 1 263 ? -9.475 11.711 13.163 1.00 8.04 239 LEU A N 1
ATOM 2097 C CA . LEU A 1 263 ? -8.852 11.126 14.341 1.00 8.79 239 LEU A CA 1
ATOM 2098 C C . LEU A 1 263 ? -7.423 10.742 14.020 1.00 8.15 239 LEU A C 1
ATOM 2099 O O . LEU A 1 263 ? -7.173 9.953 13.123 1.00 10.25 239 LEU A O 1
ATOM 2104 N N . VAL A 1 264 ? -6.493 11.324 14.756 1.00 7.48 240 VAL A N 1
ATOM 2105 C CA . VAL A 1 264 ? -5.081 10.997 14.613 1.00 7.48 240 VAL A CA 1
ATOM 2106 C C . VAL A 1 264 ? -4.773 9.694 15.352 1.00 7.54 240 VAL A C 1
ATOM 2107 O O . VAL A 1 264 ? -5.054 9.568 16.533 1.00 8.18 240 VAL A O 1
ATOM 2111 N N . GLU A 1 265 ? -4.169 8.726 14.663 1.00 7.34 241 GLU A N 1
ATOM 2112 C CA . GLU A 1 265 ? -3.735 7.489 15.305 1.00 7.96 241 GLU A CA 1
ATOM 2113 C C . GLU A 1 265 ? -2.735 7.780 16.411 1.00 7.01 241 GLU A C 1
ATOM 2114 O O . GLU A 1 265 ? -1.973 8.739 16.346 1.00 7.70 241 GLU A O 1
ATOM 2120 N N . GLY A 1 266 ? -2.723 6.931 17.434 1.00 7.08 242 GLY A N 1
ATOM 2121 C CA . GLY A 1 266 ? -1.635 6.970 18.409 1.00 7.39 242 GLY A CA 1
ATOM 2122 C C . GLY A 1 266 ? -0.310 6.692 17.709 1.00 6.51 242 GLY A C 1
ATOM 2123 O O . GLY A 1 266 ? -0.246 6.034 16.668 1.00 7.18 242 GLY A O 1
ATOM 2124 N N . ASP A 1 267 ? 0.774 7.138 18.332 1.00 6.72 243 ASP A N 1
ATOM 2125 C CA . ASP A 1 267 ? 2.090 7.032 17.720 1.00 6.42 243 ASP A CA 1
ATOM 2126 C C . ASP A 1 267 ? 2.709 5.651 17.924 1.00 6.19 243 ASP A C 1
ATOM 2127 O O . ASP A 1 267 ? 3.050 5.262 19.039 1.00 6.67 243 ASP A O 1
ATOM 2132 N N . ALA A 1 268 ? 2.858 4.913 16.827 1.00 6.26 244 ALA A N 1
ATOM 2133 C CA . ALA A 1 268 ? 3.416 3.559 16.878 1.00 6.62 244 ALA A CA 1
ATOM 2134 C C . ALA A 1 268 ? 4.913 3.551 17.202 1.00 6.57 244 ALA A C 1
ATOM 2135 O O . ALA A 1 268 ? 5.414 2.579 17.757 1.00 7.33 244 ALA A O 1
ATOM 2137 N N . SER A 1 269 ? 5.617 4.625 16.856 1.00 6.14 245 SER A N 1
ATOM 2138 C CA . SER A 1 269 ? 7.038 4.732 17.195 1.00 7.18 245 SER A CA 1
ATOM 2139 C C . SER A 1 269 ? 7.174 4.932 18.712 1.00 6.90 245 SER A C 1
ATOM 2140 O O . SER A 1 269 ? 7.982 4.278 19.377 1.00 7.36 245 SER A O 1
ATOM 2143 N N . SER A 1 270 ? 6.347 5.811 19.253 1.00 6.88 246 SER A N 1
ATOM 2144 C CA . SER A 1 270 ? 6.295 6.029 20.694 1.00 7.21 246 SER A CA 1
ATOM 2145 C C . SER A 1 270 ? 5.919 4.753 21.452 1.00 7.03 246 SER A C 1
ATOM 2146 O O . SER A 1 270 ? 6.389 4.504 22.558 1.00 7.96 246 SER A O 1
ATOM 2149 N N . ALA A 1 271 ? 5.082 3.918 20.825 1.00 6.68 247 ALA A N 1
ATOM 2150 C CA . ALA A 1 271 ? 4.660 2.678 21.470 1.00 6.73 247 ALA A CA 1
ATOM 2151 C C . ALA A 1 271 ? 5.807 1.700 21.633 1.00 6.65 247 ALA A C 1
ATOM 2152 O O . ALA A 1 271 ? 5.749 0.850 22.527 1.00 7.18 247 ALA A O 1
ATOM 2154 N N . SER A 1 272 ? 6.803 1.760 20.751 1.00 6.33 248 SER A N 1
ATOM 2155 C CA . SER A 1 272 ? 7.830 0.744 20.720 1.00 6.36 248 SER A CA 1
ATOM 2156 C C . SER A 1 272 ? 8.514 0.566 22.062 1.00 6.34 248 SER A C 1
ATOM 2157 O O . SER A 1 272 ? 8.824 -0.549 22.455 1.00 6.51 248 SER A O 1
ATOM 2160 N N . TYR A 1 273 ? 8.750 1.658 22.768 1.00 6.26 249 TYR A N 1
ATOM 2161 C CA . TYR A 1 273 ? 9.477 1.597 24.041 1.00 6.37 249 TYR A CA 1
ATOM 2162 C C . TYR A 1 273 ? 8.743 0.769 25.060 1.00 6.40 249 TYR A C 1
ATOM 2163 O O . TYR A 1 273 ? 9.348 0.027 25.841 1.00 7.01 249 TYR A O 1
ATOM 2172 N N . PHE A 1 274 ? 7.416 0.900 25.081 1.00 6.54 250 PHE A N 1
ATOM 2173 C CA . PHE A 1 274 ? 6.601 0.241 26.114 1.00 6.55 250 PHE A CA 1
ATOM 2174 C C . PHE A 1 274 ? 6.404 -1.224 25.787 1.00 6.64 250 PHE A C 1
ATOM 2175 O O . PHE A 1 274 ? 6.405 -2.066 26.691 1.00 7.37 250 PHE A O 1
ATOM 2183 N N . LEU A 1 275 ? 6.240 -1.545 24.500 1.00 6.71 251 LEU A N 1
ATOM 2184 C CA . LEU A 1 275 ? 6.172 -2.945 24.074 1.00 6.88 251 LEU A CA 1
ATOM 2185 C C . LEU A 1 275 ? 7.498 -3.646 24.371 1.00 6.70 251 LEU A C 1
ATOM 2186 O O . LEU A 1 275 ? 7.538 -4.771 24.868 1.00 7.27 251 LEU A O 1
ATOM 2191 N N . ALA A 1 276 ? 8.608 -2.982 24.031 1.00 6.30 252 ALA A N 1
ATOM 2192 C CA . ALA A 1 276 ? 9.937 -3.530 24.342 1.00 6.39 252 ALA A CA 1
ATOM 2193 C C . ALA A 1 276 ? 10.115 -3.702 25.840 1.00 6.28 252 ALA A C 1
ATOM 2194 O O . ALA A 1 276 ? 10.678 -4.707 26.290 1.00 6.72 252 ALA A O 1
ATOM 2196 N N . ALA A 1 277 ? 9.669 -2.728 26.622 1.00 6.61 253 ALA A N 1
ATOM 2197 C CA . ALA A 1 277 ? 9.812 -2.822 28.077 1.00 7.14 253 ALA A CA 1
ATOM 2198 C C . ALA A 1 277 ? 9.152 -4.088 28.617 1.00 6.77 253 ALA A C 1
ATOM 2199 O O . ALA A 1 277 ? 9.699 -4.744 29.504 1.00 7.51 253 ALA A O 1
ATOM 2201 N N . ALA A 1 278 ? 7.972 -4.430 28.107 1.00 7.03 254 ALA A N 1
ATOM 2202 C CA . ALA A 1 278 ? 7.301 -5.667 28.503 1.00 8.19 254 ALA A CA 1
ATOM 2203 C C . ALA A 1 278 ? 8.087 -6.898 28.050 1.00 7.66 254 ALA A C 1
ATOM 2204 O O . ALA A 1 278 ? 8.205 -7.868 28.767 1.00 8.29 254 ALA A O 1
ATOM 2206 N N . ALA A 1 279 ? 8.610 -6.833 26.833 1.00 7.50 255 ALA A N 1
ATOM 2207 C CA . ALA A 1 279 ? 9.402 -7.947 26.289 1.00 7.91 255 ALA A CA 1
ATOM 2208 C C . ALA A 1 279 ? 10.651 -8.219 27.149 1.00 7.24 255 ALA A C 1
ATOM 2209 O O . ALA A 1 279 ? 11.097 -9.357 27.246 1.00 8.67 255 ALA A O 1
ATOM 2211 N N . ILE A 1 280 ? 11.229 -7.165 27.716 1.00 7.31 256 ILE A N 1
ATOM 2212 C CA . ILE A 1 280 ? 12.415 -7.276 28.533 1.00 7.53 256 ILE A CA 1
ATOM 2213 C C . ILE A 1 280 ? 12.115 -7.646 29.996 1.00 7.53 256 ILE A C 1
ATOM 2214 O O . ILE A 1 280 ? 12.740 -8.533 30.562 1.00 8.47 256 ILE A O 1
ATOM 2219 N N . LYS A 1 281 ? 11.130 -6.972 30.588 1.00 8.09 257 LYS A N 1
ATOM 2220 C CA A LYS A 1 281 ? 10.946 -6.996 32.050 0.50 8.63 257 LYS A CA 1
ATOM 2221 C CA B LYS A 1 281 ? 10.954 -7.045 32.053 0.50 9.01 257 LYS A CA 1
ATOM 2222 C C . LYS A 1 281 ? 9.501 -7.185 32.499 1.00 8.26 257 LYS A C 1
ATOM 2223 O O . LYS A 1 281 ? 9.178 -6.949 33.660 1.00 8.55 257 LYS A O 1
ATOM 2234 N N . GLY A 1 282 ? 8.647 -7.630 31.600 1.00 8.73 258 GLY A N 1
ATOM 2235 C CA . GLY A 1 282 ? 7.245 -7.858 31.927 1.00 8.90 258 GLY A CA 1
ATOM 2236 C C . GLY A 1 282 ? 7.025 -9.215 32.559 1.00 8.88 258 GLY A C 1
ATOM 2237 O O . GLY A 1 282 ? 7.958 -9.993 32.769 1.00 9.82 258 GLY A O 1
ATOM 2238 N N . GLY A 1 283 ? 5.783 -9.528 32.900 1.00 10.00 259 GLY A N 1
ATOM 2239 C CA . GLY A 1 283 ? 4.631 -8.655 32.765 1.00 10.39 259 GLY A CA 1
ATOM 2240 C C . GLY A 1 283 ? 4.117 -8.477 31.358 1.00 9.03 259 GLY A C 1
ATOM 2241 O O . GLY A 1 283 ? 4.643 -9.018 30.388 1.00 10.25 259 GLY A O 1
ATOM 2242 N N . GLU A 1 284 ? 3.067 -7.696 31.251 1.00 10.04 260 GLU A N 1
ATOM 2243 C CA . GLU A 1 284 ? 2.518 -7.323 29.955 1.00 10.66 260 GLU A CA 1
ATOM 2244 C C . GLU A 1 284 ? 2.130 -5.868 29.959 1.00 8.79 260 GLU A C 1
ATOM 2245 O O . GLU A 1 284 ? 1.773 -5.294 30.978 1.00 10.05 260 GLU A O 1
ATOM 2251 N N . VAL A 1 285 ? 2.248 -5.282 28.782 1.00 8.77 261 VAL A N 1
ATOM 2252 C CA . VAL A 1 285 ? 1.866 -3.919 28.542 1.00 8.62 261 VAL A CA 1
ATOM 2253 C C . VAL A 1 285 ? 0.921 -3.833 27.356 1.00 8.44 261 VAL A C 1
ATOM 2254 O O . VAL A 1 285 ? 1.186 -4.380 26.290 1.00 9.42 261 VAL A O 1
ATOM 2258 N N A LYS A 1 286 ? -0.158 -3.086 27.549 0.70 8.41 262 LYS A N 1
ATOM 2259 N N B LYS A 1 286 ? -0.162 -3.100 27.567 0.30 8.34 262 LYS A N 1
ATOM 2260 C CA A LYS A 1 286 ? -1.145 -2.796 26.518 0.70 8.97 262 LYS A CA 1
ATOM 2261 C CA B LYS A 1 286 ? -1.109 -2.783 26.518 0.30 8.28 262 LYS A CA 1
ATOM 2262 C C A LYS A 1 286 ? -0.993 -1.333 26.114 0.70 8.71 262 LYS A C 1
ATOM 2263 C C B LYS A 1 286 ? -0.874 -1.331 26.120 0.30 8.04 262 LYS A C 1
ATOM 2264 O O A LYS A 1 286 ? -1.048 -0.459 26.976 0.70 9.63 262 LYS A O 1
ATOM 2265 O O B LYS A 1 286 ? -0.687 -0.476 26.985 0.30 8.59 262 LYS A O 1
ATOM 2276 N N . VAL A 1 287 ? -0.801 -1.073 24.819 1.00 8.04 263 VAL A N 1
ATOM 2277 C CA . VAL A 1 287 ? -0.779 0.296 24.318 1.00 8.29 263 VAL A CA 1
ATOM 2278 C C . VAL A 1 287 ? -2.074 0.477 23.517 1.00 8.04 263 VAL A C 1
ATOM 2279 O O . VAL A 1 287 ? -2.479 -0.392 22.770 1.00 9.37 263 VAL A O 1
ATOM 2283 N N . THR A 1 288 ? -2.713 1.629 23.697 1.00 8.27 264 THR A N 1
ATOM 2284 C CA . THR A 1 288 ? -3.946 1.937 23.007 1.00 9.05 264 THR A CA 1
ATOM 2285 C C . THR A 1 288 ? -3.745 3.098 22.025 1.00 8.17 264 THR A C 1
ATOM 2286 O O . THR A 1 288 ? -2.961 4.013 22.253 1.00 9.12 264 THR A O 1
ATOM 2290 N N . GLY A 1 289 ? -4.505 3.031 20.943 1.00 8.75 265 GLY A N 1
ATOM 2291 C CA . GLY A 1 289 ? -4.448 4.029 19.884 1.00 8.99 265 GLY A CA 1
ATOM 2292 C C . GLY A 1 289 ? -3.857 3.532 18.572 1.00 8.32 265 GLY A C 1
ATOM 2293 O O . GLY A 1 289 ? -3.868 4.258 17.584 1.00 9.93 265 GLY A O 1
ATOM 2294 N N . ILE A 1 290 ? -3.313 2.319 18.591 1.00 8.84 266 ILE A N 1
ATOM 2295 C CA . ILE A 1 290 ? -2.828 1.635 17.405 1.00 9.48 266 ILE A CA 1
ATOM 2296 C C . ILE A 1 290 ? -3.384 0.216 17.454 1.00 8.64 266 ILE A C 1
ATOM 2297 O O . ILE A 1 290 ? -3.768 -0.279 18.515 1.00 9.27 266 ILE A O 1
ATOM 2302 N N . GLY A 1 291 ? -3.393 -0.422 16.308 1.00 8.95 267 GLY A N 1
ATOM 2303 C CA . GLY A 1 291 ? -3.852 -1.799 16.194 1.00 8.39 267 GLY A CA 1
ATOM 2304 C C . GLY A 1 291 ? -3.488 -2.418 14.882 1.00 8.64 267 GLY A C 1
ATOM 2305 O O . GLY A 1 291 ? -2.713 -1.864 14.086 1.00 9.43 267 GLY A O 1
ATOM 2306 N N . LYS A 1 292 ? -4.117 -3.558 14.607 1.00 9.14 268 LYS A N 1
ATOM 2307 C CA . LYS A 1 292 ? -3.745 -4.398 13.483 1.00 10.20 268 LYS A CA 1
ATOM 2308 C C . LYS A 1 292 ? -3.884 -3.736 12.119 1.00 10.53 268 LYS A C 1
ATOM 2309 O O . LYS A 1 292 ? -3.148 -4.080 11.185 1.00 12.22 268 LYS A O 1
ATOM 2315 N N . ASN A 1 293 ? -4.814 -2.789 12.013 1.00 9.21 269 ASN A N 1
ATOM 2316 C CA . ASN A 1 293 ? -5.090 -2.117 10.740 1.00 10.58 269 ASN A CA 1
ATOM 2317 C C . ASN A 1 293 ? -4.618 -0.666 10.686 1.00 10.36 269 ASN A C 1
ATOM 2318 O O . ASN A 1 293 ? -4.981 0.065 9.773 1.00 11.26 269 ASN A O 1
ATOM 2323 N N . SER A 1 294 ? -3.753 -0.262 11.604 1.00 9.52 270 SER A N 1
ATOM 2324 C CA . SER A 1 294 ? -3.233 1.096 11.591 1.00 9.32 270 SER A CA 1
ATOM 2325 C C . SER A 1 294 ? -2.406 1.324 10.323 1.00 8.44 270 SER A C 1
ATOM 2326 O O . SER A 1 294 ? -1.800 0.407 9.770 1.00 9.52 270 SER A O 1
ATOM 2329 N N A ILE A 1 295 ? -2.360 2.570 9.877 0.60 8.13 271 ILE A N 1
ATOM 2330 N N B ILE A 1 295 ? -2.363 2.582 9.903 0.40 8.18 271 ILE A N 1
ATOM 2331 C CA A ILE A 1 295 ? -1.617 2.904 8.648 0.60 8.23 271 ILE A CA 1
ATOM 2332 C CA B ILE A 1 295 ? -1.653 2.983 8.673 0.40 8.23 271 ILE A CA 1
ATOM 2333 C C A ILE A 1 295 ? -0.103 3.031 8.883 0.60 8.40 271 ILE A C 1
ATOM 2334 C C B ILE A 1 295 ? -0.147 3.207 8.861 0.40 8.74 271 ILE A C 1
ATOM 2335 O O A ILE A 1 295 ? 0.698 2.846 7.974 0.60 8.33 271 ILE A O 1
ATOM 2336 O O B ILE A 1 295 ? 0.595 3.313 7.883 0.40 9.80 271 ILE A O 1
ATOM 2345 N N . GLN A 1 296 ? 0.293 3.330 10.108 1.00 8.75 272 GLN A N 1
ATOM 2346 C CA . GLN A 1 296 ? 1.723 3.527 10.391 1.00 7.21 272 GLN A CA 1
ATOM 2347 C C . GLN A 1 296 ? 2.556 2.260 10.209 1.00 7.29 272 GLN A C 1
ATOM 2348 O O . GLN A 1 296 ? 2.214 1.215 10.720 1.00 8.15 272 GLN A O 1
ATOM 2354 N N . GLY A 1 297 ? 3.677 2.379 9.506 1.00 7.65 273 GLY A N 1
ATOM 2355 C CA . GLY A 1 297 ? 4.581 1.270 9.331 1.00 7.84 273 GLY A CA 1
ATOM 2356 C C . GLY A 1 297 ? 5.141 0.750 10.657 1.00 7.24 273 GLY A C 1
ATOM 2357 O O . GLY A 1 297 ? 5.406 -0.445 10.790 1.00 7.48 273 GLY A O 1
ATOM 2358 N N . ASP A 1 298 ? 5.318 1.642 11.640 1.00 6.96 274 ASP A N 1
ATOM 2359 C CA . ASP A 1 298 ? 5.988 1.221 12.881 1.00 7.32 274 ASP A CA 1
ATOM 2360 C C . ASP A 1 298 ? 5.178 0.256 13.736 1.00 6.91 274 ASP A C 1
ATOM 2361 O O . ASP A 1 298 ? 5.739 -0.273 14.698 1.00 7.26 274 ASP A O 1
ATOM 2366 N N . ILE A 1 299 ? 3.909 -0.030 13.407 1.00 7.19 275 ILE A N 1
ATOM 2367 C CA . ILE A 1 299 ? 3.264 -1.144 14.099 1.00 7.75 275 ILE A CA 1
ATOM 2368 C C . ILE A 1 299 ? 4.065 -2.431 13.843 1.00 7.87 275 ILE A C 1
ATOM 2369 O O . ILE A 1 299 ? 4.007 -3.359 14.677 1.00 8.47 275 ILE A O 1
ATOM 2374 N N . GLN A 1 300 ? 4.801 -2.491 12.727 1.00 7.41 276 GLN A N 1
ATOM 2375 C CA . GLN A 1 300 ? 5.593 -3.670 12.386 1.00 7.64 276 GLN A CA 1
ATOM 2376 C C . GLN A 1 300 ? 6.773 -3.891 13.337 1.00 7.34 276 GLN A C 1
ATOM 2377 O O . GLN A 1 300 ? 7.410 -4.935 13.288 1.00 8.54 276 GLN A O 1
ATOM 2383 N N . PHE A 1 301 ? 7.056 -2.930 14.204 1.00 7.62 277 PHE A N 1
ATOM 2384 C CA . PHE A 1 301 ? 8.010 -3.165 15.281 1.00 8.08 277 PHE A CA 1
ATOM 2385 C C . PHE A 1 301 ? 7.560 -4.379 16.117 1.00 7.96 277 PHE A C 1
ATOM 2386 O O . PHE A 1 301 ? 8.380 -5.166 16.571 1.00 8.26 277 PHE A O 1
ATOM 2394 N N . ALA A 1 302 ? 6.258 -4.514 16.324 1.00 7.86 278 ALA A N 1
ATOM 2395 C CA . ALA A 1 302 ? 5.750 -5.632 17.123 1.00 8.76 278 ALA A CA 1
ATOM 2396 C C . ALA A 1 302 ? 6.102 -6.977 16.481 1.00 8.21 278 ALA A C 1
ATOM 2397 O O . ALA A 1 302 ? 6.387 -7.942 17.165 1.00 8.41 278 ALA A O 1
ATOM 2399 N N A ASP A 1 303 ? 6.086 -7.037 15.151 0.70 9.02 279 ASP A N 1
ATOM 2400 N N B ASP A 1 303 ? 6.085 -7.029 15.153 0.30 8.71 279 ASP A N 1
ATOM 2401 C CA A ASP A 1 303 ? 6.472 -8.263 14.422 0.70 8.97 279 ASP A CA 1
ATOM 2402 C CA B ASP A 1 303 ? 6.470 -8.255 14.435 0.30 8.46 279 ASP A CA 1
ATOM 2403 C C A ASP A 1 303 ? 7.951 -8.603 14.662 0.70 7.99 279 ASP A C 1
ATOM 2404 C C B ASP A 1 303 ? 7.930 -8.599 14.737 0.30 8.29 279 ASP A C 1
ATOM 2405 O O A ASP A 1 303 ? 8.325 -9.772 14.765 0.70 9.34 279 ASP A O 1
ATOM 2406 O O B ASP A 1 303 ? 8.266 -9.758 14.987 0.30 8.66 279 ASP A O 1
ATOM 2415 N N . ALA A 1 304 ? 8.793 -7.585 14.725 1.00 8.49 280 ALA A N 1
ATOM 2416 C CA . ALA A 1 304 ? 10.218 -7.800 15.028 1.00 8.78 280 ALA A CA 1
ATOM 2417 C C . ALA A 1 304 ? 10.383 -8.288 16.475 1.00 8.45 280 ALA A C 1
ATOM 2418 O O . ALA A 1 304 ? 11.163 -9.195 16.731 1.00 9.43 280 ALA A O 1
ATOM 2420 N N A LEU A 1 305 ? 9.663 -7.686 17.431 0.70 8.84 281 LEU A N 1
ATOM 2421 N N B LEU A 1 305 ? 9.645 -7.679 17.378 0.30 8.23 281 LEU A N 1
ATOM 2422 C CA A LEU A 1 305 ? 9.725 -8.170 18.823 0.70 10.54 281 LEU A CA 1
ATOM 2423 C CA B LEU A 1 305 ? 9.723 -8.040 18.764 0.30 8.36 281 LEU A CA 1
ATOM 2424 C C A LEU A 1 305 ? 9.286 -9.604 18.921 0.70 10.87 281 LEU A C 1
ATOM 2425 C C B LEU A 1 305 ? 9.215 -9.496 18.992 0.30 9.24 281 LEU A C 1
ATOM 2426 O O A LEU A 1 305 ? 9.850 -10.395 19.677 0.70 10.67 281 LEU A O 1
ATOM 2427 O O B LEU A 1 305 ? 9.709 -10.199 19.876 0.30 9.15 281 LEU A O 1
ATOM 2436 N N . GLU A 1 306 ? 8.239 -9.934 18.189 1.00 9.49 282 GLU A N 1
ATOM 2437 C CA . GLU A 1 306 ? 7.722 -11.299 18.206 1.00 10.45 282 GLU A CA 1
ATOM 2438 C C . GLU A 1 306 ? 8.826 -12.262 17.715 1.00 9.53 282 GLU A C 1
ATOM 2439 O O . GLU A 1 306 ? 9.012 -13.327 18.272 1.00 10.70 282 GLU A O 1
ATOM 2445 N N A LYS A 1 307 ? 9.566 -11.856 16.686 0.60 9.32 283 LYS A N 1
ATOM 2446 N N B LYS A 1 307 ? 9.564 -11.856 16.687 0.40 9.64 283 LYS A N 1
ATOM 2447 C CA A LYS A 1 307 ? 10.687 -12.674 16.187 0.60 9.60 283 LYS A CA 1
ATOM 2448 C CA B LYS A 1 307 ? 10.679 -12.672 16.185 0.40 9.91 283 LYS A CA 1
ATOM 2449 C C A LYS A 1 307 ? 11.768 -12.858 17.246 0.60 9.53 283 LYS A C 1
ATOM 2450 C C B LYS A 1 307 ? 11.762 -12.861 17.248 0.40 9.79 283 LYS A C 1
ATOM 2451 O O A LYS A 1 307 ? 12.463 -13.869 17.250 0.60 11.85 283 LYS A O 1
ATOM 2452 O O B LYS A 1 307 ? 12.446 -13.882 17.261 0.40 11.48 283 LYS A O 1
ATOM 2463 N N . MET A 1 308 ? 11.906 -11.881 18.139 1.00 9.73 284 MET A N 1
ATOM 2464 C CA . MET A 1 308 ? 12.858 -11.986 19.254 1.00 9.27 284 MET A CA 1
ATOM 2465 C C . MET A 1 308 ? 12.325 -12.885 20.364 1.00 9.66 284 MET A C 1
ATOM 2466 O O . MET A 1 308 ? 13.092 -13.331 21.196 1.00 11.26 284 MET A O 1
ATOM 2471 N N . GLY A 1 309 ? 11.024 -13.143 20.401 1.00 9.93 285 GLY A N 1
ATOM 2472 C CA . GLY A 1 309 ? 10.444 -14.027 21.406 1.00 9.90 285 GLY A CA 1
ATOM 2473 C C . GLY A 1 309 ? 9.397 -13.425 22.305 1.00 9.83 285 GLY A C 1
ATOM 2474 O O . GLY A 1 309 ? 8.921 -14.101 23.200 1.00 11.07 285 GLY A O 1
ATOM 2475 N N . ALA A 1 310 ? 9.049 -12.166 22.093 1.00 9.38 286 ALA A N 1
ATOM 2476 C CA . ALA A 1 310 ? 7.954 -11.586 22.851 1.00 9.31 286 ALA A CA 1
ATOM 2477 C C . ALA A 1 310 ? 6.627 -12.207 22.397 1.00 9.37 286 ALA A C 1
ATOM 2478 O O . ALA A 1 310 ? 6.494 -12.666 21.259 1.00 10.62 286 ALA A O 1
ATOM 2480 N N . GLN A 1 311 ? 5.644 -12.185 23.279 1.00 8.96 287 GLN A N 1
ATOM 2481 C CA . GLN A 1 311 ? 4.280 -12.636 22.941 1.00 9.60 287 GLN A CA 1
ATOM 2482 C C . GLN A 1 311 ? 3.448 -11.400 22.595 1.00 10.18 287 GLN A C 1
ATOM 2483 O O . GLN A 1 311 ? 3.339 -10.493 23.400 1.00 12.25 287 GLN A O 1
ATOM 2489 N N . ILE A 1 312 ? 2.909 -11.362 21.389 1.00 9.32 288 ILE A N 1
ATOM 2490 C CA . ILE A 1 312 ? 2.163 -10.200 20.917 1.00 9.33 288 ILE A CA 1
ATOM 2491 C C . ILE A 1 312 ? 0.722 -10.562 20.667 1.00 8.89 288 ILE A C 1
ATOM 2492 O O . ILE A 1 312 ? 0.432 -11.564 20.033 1.00 11.67 288 ILE A O 1
ATOM 2497 N N . GLU A 1 313 ? -0.194 -9.752 21.210 1.00 9.39 289 GLU A N 1
ATOM 2498 C CA . GLU A 1 313 ? -1.631 -9.869 20.934 1.00 9.91 289 GLU A CA 1
ATOM 2499 C C . GLU A 1 313 ? -2.080 -8.617 20.219 1.00 9.70 289 GLU A C 1
ATOM 2500 O O . GLU A 1 313 ? -1.897 -7.519 20.711 1.00 11.11 289 GLU A O 1
ATOM 2506 N N . TRP A 1 314 ? -2.650 -8.810 19.043 1.00 9.03 290 TRP A N 1
ATOM 2507 C CA . TRP A 1 314 ? -3.147 -7.718 18.222 1.00 9.67 290 TRP A CA 1
ATOM 2508 C C . TRP A 1 314 ? -4.617 -7.430 18.462 1.00 10.02 290 TRP A C 1
ATOM 2509 O O . TRP A 1 314 ? -5.440 -8.334 18.389 1.00 12.90 290 TRP A O 1
ATOM 2520 N N . GLY A 1 315 ? -4.944 -6.185 18.737 1.00 9.07 291 GLY A N 1
ATOM 2521 C CA . GLY A 1 315 ? -6.315 -5.734 18.803 1.00 9.67 291 GLY A CA 1
ATOM 2522 C C . GLY A 1 315 ? -6.602 -4.719 17.722 1.00 9.12 291 GLY A C 1
ATOM 2523 O O . GLY A 1 315 ? -5.743 -4.395 16.881 1.00 10.52 291 GLY A O 1
ATOM 2524 N N . ASP A 1 316 ? -7.834 -4.208 17.724 1.00 9.22 292 ASP A N 1
ATOM 2525 C CA . ASP A 1 316 ? -8.229 -3.187 16.763 1.00 9.55 292 ASP A CA 1
ATOM 2526 C C . ASP A 1 316 ? -7.691 -1.810 17.160 1.00 8.97 292 ASP A C 1
ATOM 2527 O O . ASP A 1 316 ? -7.204 -1.048 16.318 1.00 10.00 292 ASP A O 1
ATOM 2532 N N . ASP A 1 317 ? -7.791 -1.482 18.437 1.00 9.45 293 ASP A N 1
ATOM 2533 C CA . ASP A 1 317 ? -7.276 -0.216 18.969 1.00 8.99 293 ASP A CA 1
ATOM 2534 C C . ASP A 1 317 ? -6.281 -0.427 20.102 1.00 9.07 293 ASP A C 1
ATOM 2535 O O . ASP A 1 317 ? -6.040 0.473 20.882 1.00 9.47 293 ASP A O 1
ATOM 2540 N N . TYR A 1 318 ? -5.714 -1.620 20.179 1.00 8.63 294 TYR A N 1
ATOM 2541 C CA . TYR A 1 318 ? -4.613 -1.867 21.090 1.00 8.88 294 TYR A CA 1
ATOM 2542 C C . TYR A 1 318 ? -3.660 -2.909 20.523 1.00 8.65 294 TYR A C 1
ATOM 2543 O O . TYR A 1 318 ? -3.998 -3.672 19.610 1.00 9.30 294 TYR A O 1
ATOM 2552 N N . VAL A 1 319 ? -2.476 -2.932 21.123 1.00 8.57 295 VAL A N 1
ATOM 2553 C CA . VAL A 1 319 ? -1.479 -3.989 20.948 1.00 8.28 295 VAL A CA 1
ATOM 2554 C C . VAL A 1 319 ? -0.975 -4.326 22.342 1.00 8.57 295 VAL A C 1
ATOM 2555 O O . VAL A 1 319 ? -0.695 -3.431 23.128 1.00 8.47 295 VAL A O 1
ATOM 2559 N N . ILE A 1 320 ? -0.851 -5.617 22.633 1.00 8.84 296 ILE A N 1
ATOM 2560 C CA . ILE A 1 320 ? -0.265 -6.084 23.889 1.00 9.31 296 ILE A CA 1
ATOM 2561 C C . ILE A 1 320 ? 1.023 -6.835 23.624 1.00 8.99 296 ILE A C 1
ATOM 2562 O O . ILE A 1 320 ? 1.094 -7.651 22.698 1.00 10.15 296 ILE A O 1
ATOM 2567 N N . ALA A 1 321 ? 2.055 -6.517 24.398 1.00 8.38 297 ALA A N 1
ATOM 2568 C CA . ALA A 1 321 ? 3.274 -7.316 24.436 1.00 8.55 297 ALA A CA 1
ATOM 2569 C C . ALA A 1 321 ? 3.386 -7.913 25.818 1.00 8.44 297 ALA A C 1
ATOM 2570 O O . ALA A 1 321 ? 3.190 -7.231 26.835 1.00 8.97 297 ALA A O 1
ATOM 2572 N N A ARG A 1 322 ? 3.757 -9.180 25.846 0.70 8.86 298 ARG A N 1
ATOM 2573 N N B ARG A 1 322 ? 3.737 -9.187 25.855 0.30 9.26 298 ARG A N 1
ATOM 2574 C CA A ARG A 1 322 ? 3.952 -9.918 27.081 0.70 9.46 298 ARG A CA 1
ATOM 2575 C CA B ARG A 1 322 ? 3.979 -9.869 27.120 0.30 9.77 298 ARG A CA 1
ATOM 2576 C C A ARG A 1 322 ? 5.322 -10.591 27.060 0.70 10.05 298 ARG A C 1
ATOM 2577 C C B ARG A 1 322 ? 5.320 -10.571 27.063 0.30 9.71 298 ARG A C 1
ATOM 2578 O O A ARG A 1 322 ? 5.736 -11.107 26.033 0.70 9.76 298 ARG A O 1
ATOM 2579 O O B ARG A 1 322 ? 5.718 -11.084 26.021 0.30 9.94 298 ARG A O 1
ATOM 2594 N N . ARG A 1 323 ? 6.013 -10.576 28.194 1.00 9.45 299 ARG A N 1
ATOM 2595 C CA . ARG A 1 323 ? 7.300 -11.230 28.283 1.00 9.80 299 ARG A CA 1
ATOM 2596 C C . ARG A 1 323 ? 7.227 -12.678 27.829 1.00 9.55 299 ARG A C 1
ATOM 2597 O O . ARG A 1 323 ? 6.337 -13.426 28.239 1.00 10.39 299 ARG A O 1
ATOM 2605 N N . GLY A 1 324 ? 8.151 -13.061 26.962 1.00 9.21 300 GLY A N 1
ATOM 2606 C CA . GLY A 1 324 ? 8.349 -14.460 26.601 1.00 9.52 300 GLY A CA 1
ATOM 2607 C C . GLY A 1 324 ? 9.829 -14.710 26.834 1.00 10.10 300 GLY A C 1
ATOM 2608 O O . GLY A 1 324 ? 10.271 -14.946 27.954 1.00 12.47 300 GLY A O 1
ATOM 2609 N N . GLU A 1 325 ? 10.587 -14.643 25.762 1.00 10.57 301 GLU A N 1
ATOM 2610 C CA . GLU A 1 325 ? 12.042 -14.648 25.838 1.00 11.68 301 GLU A CA 1
ATOM 2611 C C . GLU A 1 325 ? 12.568 -13.599 24.882 1.00 9.30 301 GLU A C 1
ATOM 2612 O O . GLU A 1 325 ? 11.811 -12.921 24.202 1.00 9.21 301 GLU A O 1
ATOM 2618 N N . LEU A 1 326 ? 13.881 -13.420 24.887 1.00 10.12 302 LEU A N 1
ATOM 2619 C CA . LEU A 1 326 ? 14.527 -12.471 23.996 1.00 8.72 302 LEU A CA 1
ATOM 2620 C C . LEU A 1 326 ? 15.760 -13.093 23.399 1.00 8.83 302 LEU A C 1
ATOM 2621 O O . LEU A 1 326 ? 16.768 -13.305 24.068 1.00 9.91 302 LEU A O 1
ATOM 2626 N N . ASN A 1 327 ? 15.659 -13.353 22.107 1.00 8.96 303 ASN A N 1
ATOM 2627 C CA . ASN A 1 327 ? 16.722 -13.897 21.269 1.00 9.50 303 ASN A CA 1
ATOM 2628 C C . ASN A 1 327 ? 17.108 -12.875 20.216 1.00 8.40 303 ASN A C 1
ATOM 2629 O O . ASN A 1 327 ? 16.279 -12.177 19.671 1.00 10.23 303 ASN A O 1
ATOM 2634 N N . ALA A 1 328 ? 18.390 -12.829 19.917 1.00 9.04 304 ALA A N 1
ATOM 2635 C CA . ALA A 1 328 ? 18.908 -11.945 18.895 1.00 8.97 304 ALA A CA 1
ATOM 2636 C C . ALA A 1 328 ? 18.265 -12.229 17.533 1.00 9.53 304 ALA A C 1
ATOM 2637 O O . ALA A 1 328 ? 17.877 -13.365 17.235 1.00 11.22 304 ALA A O 1
ATOM 2639 N N . VAL A 1 329 ? 18.138 -11.165 16.735 1.00 9.11 305 VAL A N 1
ATOM 2640 C CA . VAL A 1 329 ? 17.673 -11.262 15.357 1.00 10.09 305 VAL A CA 1
ATOM 2641 C C . VAL A 1 329 ? 18.663 -10.529 14.449 1.00 9.15 305 VAL A C 1
ATOM 2642 O O . VAL A 1 329 ? 19.437 -9.706 14.912 1.00 9.33 305 VAL A O 1
ATOM 2646 N N . ASP A 1 330 ? 18.601 -10.842 13.162 1.00 9.22 306 ASP A N 1
ATOM 2647 C CA . ASP A 1 330 ? 19.446 -10.229 12.129 1.00 9.51 306 ASP A CA 1
ATOM 2648 C C . ASP A 1 330 ? 18.474 -9.924 10.996 1.00 8.72 306 ASP A C 1
ATOM 2649 O O . ASP A 1 330 ? 18.067 -10.821 10.269 1.00 10.48 306 ASP A O 1
ATOM 2654 N N . LEU A 1 331 ? 18.073 -8.659 10.886 1.00 8.30 307 LEU A N 1
ATOM 2655 C CA . LEU A 1 331 ? 17.017 -8.265 9.960 1.00 9.32 307 LEU A CA 1
ATOM 2656 C C . LEU A 1 331 ? 17.305 -6.946 9.292 1.00 8.75 307 LEU A C 1
ATOM 2657 O O . LEU A 1 331 ? 18.025 -6.110 9.810 1.00 8.67 307 LEU A O 1
ATOM 2662 N N . ASP A 1 332 ? 16.685 -6.787 8.126 1.00 8.88 308 ASP A N 1
ATOM 2663 C CA . ASP A 1 332 ? 16.606 -5.532 7.400 1.00 8.58 308 ASP A CA 1
ATOM 2664 C C . ASP A 1 332 ? 15.492 -4.682 8.048 1.00 7.89 308 ASP A C 1
ATOM 2665 O O . ASP A 1 332 ? 14.347 -5.105 8.116 1.00 9.11 308 ASP A O 1
ATOM 2670 N N . PHE A 1 333 ? 15.858 -3.504 8.540 1.00 7.24 309 PHE A N 1
ATOM 2671 C CA . PHE A 1 333 ? 14.925 -2.602 9.230 1.00 7.09 309 PHE A CA 1
ATOM 2672 C C . PHE A 1 333 ? 14.607 -1.341 8.456 1.00 6.94 309 PHE A C 1
ATOM 2673 O O . PHE A 1 333 ? 14.103 -0.377 9.025 1.00 7.77 309 PHE A O 1
ATOM 2681 N N . ASN A 1 334 ? 14.821 -1.353 7.151 1.00 7.12 310 ASN A N 1
ATOM 2682 C CA . ASN A 1 334 ? 14.581 -0.173 6.348 1.00 7.61 310 ASN A CA 1
ATOM 2683 C C . ASN A 1 334 ? 13.133 0.301 6.387 1.00 7.09 310 ASN A C 1
ATOM 2684 O O . ASN A 1 334 ? 12.850 1.473 6.173 1.00 8.22 310 ASN A O 1
ATOM 2689 N N . HIS A 1 335 ? 12.219 -0.626 6.620 1.00 7.53 311 HIS A N 1
ATOM 2690 C CA . HIS A 1 335 ? 10.792 -0.301 6.661 1.00 7.56 311 HIS A CA 1
ATOM 2691 C C . HIS A 1 335 ? 10.372 0.411 7.953 1.00 7.59 311 HIS A C 1
ATOM 2692 O O . HIS A 1 335 ? 9.322 1.075 7.949 1.00 8.51 311 HIS A O 1
ATOM 2699 N N . ILE A 1 336 ? 11.179 0.295 9.023 1.00 6.84 312 ILE A N 1
ATOM 2700 C CA . ILE A 1 336 ? 10.846 0.848 10.349 1.00 6.88 312 ILE A CA 1
ATOM 2701 C C . ILE A 1 336 ? 12.078 1.475 11.002 1.00 6.47 312 ILE A C 1
ATOM 2702 O O . ILE A 1 336 ? 12.459 1.098 12.111 1.00 7.44 312 ILE A O 1
ATOM 2707 N N . PRO A 1 337 ? 12.706 2.452 10.327 1.00 6.85 313 PRO A N 1
ATOM 2708 C CA . PRO A 1 337 ? 13.988 2.946 10.844 1.00 7.44 313 PRO A CA 1
ATOM 2709 C C . PRO A 1 337 ? 13.936 3.600 12.215 1.00 6.53 313 PRO A C 1
ATOM 2710 O O . PRO A 1 337 ? 14.948 3.592 12.914 1.00 7.44 313 PRO A O 1
ATOM 2714 N N . ASP A 1 338 ? 12.822 4.206 12.584 1.00 6.56 314 ASP A N 1
ATOM 2715 C CA . ASP A 1 338 ? 12.710 4.909 13.865 1.00 6.54 314 ASP A CA 1
ATOM 2716 C C . ASP A 1 338 ? 12.543 3.903 15.006 1.00 6.61 314 ASP A C 1
ATOM 2717 O O . ASP A 1 338 ? 13.334 3.863 15.968 1.00 7.00 314 ASP A O 1
ATOM 2722 N N . ALA A 1 339 ? 11.530 3.046 14.901 1.00 7.36 315 ALA A N 1
ATOM 2723 C CA . ALA A 1 339 ? 11.337 2.006 15.912 1.00 7.61 315 ALA A CA 1
ATOM 2724 C C . ALA A 1 339 ? 12.513 1.024 15.947 1.00 7.17 315 ALA A C 1
ATOM 2725 O O . ALA A 1 339 ? 12.756 0.391 16.978 1.00 7.78 315 ALA A O 1
ATOM 2727 N N . ALA A 1 340 ? 13.243 0.890 14.836 1.00 7.01 316 ALA A N 1
ATOM 2728 C CA . ALA A 1 340 ? 14.418 0.011 14.827 1.00 7.72 316 ALA A CA 1
ATOM 2729 C C . ALA A 1 340 ? 15.431 0.402 15.905 1.00 6.91 316 ALA A C 1
ATOM 2730 O O . ALA A 1 340 ? 16.156 -0.453 16.394 1.00 7.49 316 ALA A O 1
ATOM 2732 N N . MET A 1 341 ? 15.521 1.678 16.246 1.00 6.64 317 MET A N 1
ATOM 2733 C CA . MET A 1 341 ? 16.448 2.081 17.308 1.00 6.03 317 MET A CA 1
ATOM 2734 C C . MET A 1 341 ? 16.116 1.367 18.613 1.00 6.36 317 MET A C 1
ATOM 2735 O O . MET A 1 341 ? 17.022 1.060 19.398 1.00 6.58 317 MET A O 1
ATOM 2740 N N . THR A 1 342 ? 14.840 1.114 18.867 1.00 5.88 318 THR A N 1
ATOM 2741 C CA . THR A 1 342 ? 14.435 0.423 20.080 1.00 5.83 318 THR A CA 1
ATOM 2742 C C . THR A 1 342 ? 14.970 -1.004 20.107 1.00 5.80 318 THR A C 1
ATOM 2743 O O . THR A 1 342 ? 15.251 -1.542 21.192 1.00 6.30 318 THR A O 1
ATOM 2747 N N . ILE A 1 343 ? 15.085 -1.639 18.948 1.00 6.42 319 ILE A N 1
ATOM 2748 C CA . ILE A 1 343 ? 15.696 -2.954 18.886 1.00 6.59 319 ILE A CA 1
ATOM 2749 C C . ILE A 1 343 ? 17.146 -2.915 19.373 1.00 6.92 319 ILE A C 1
ATOM 2750 O O . ILE A 1 343 ? 17.613 -3.864 19.988 1.00 7.18 319 ILE A O 1
ATOM 2755 N N . ALA A 1 344 ? 17.839 -1.806 19.122 1.00 6.98 320 ALA A N 1
ATOM 2756 C CA . ALA A 1 344 ? 19.268 -1.704 19.499 1.00 7.50 320 ALA A CA 1
ATOM 2757 C C . ALA A 1 344 ? 19.478 -1.823 21.000 1.00 7.42 320 ALA A C 1
ATOM 2758 O O . ALA A 1 344 ? 20.416 -2.481 21.439 1.00 8.31 320 ALA A O 1
ATOM 2760 N N . THR A 1 345 ? 18.666 -1.152 21.799 1.00 7.13 321 THR A N 1
ATOM 2761 C CA . THR A 1 345 ? 18.773 -1.298 23.257 1.00 7.59 321 THR A CA 1
ATOM 2762 C C . THR A 1 345 ? 18.076 -2.560 23.771 1.00 7.13 321 THR A C 1
ATOM 2763 O O . THR A 1 345 ? 18.547 -3.155 24.725 1.00 7.51 321 THR A O 1
ATOM 2767 N N . THR A 1 346 ? 17.002 -3.007 23.120 1.00 6.82 322 THR A N 1
ATOM 2768 C CA . THR A 1 346 ? 16.396 -4.292 23.480 1.00 6.96 322 THR A CA 1
ATOM 2769 C C . THR A 1 346 ? 17.436 -5.420 23.328 1.00 7.06 322 THR A C 1
ATOM 2770 O O . THR A 1 346 ? 17.461 -6.366 24.111 1.00 7.88 322 THR A O 1
ATOM 2774 N N . ALA A 1 347 ? 18.286 -5.304 22.306 1.00 7.70 323 ALA A N 1
ATOM 2775 C CA . ALA A 1 347 ? 19.351 -6.277 22.028 1.00 7.10 323 ALA A CA 1
ATOM 2776 C C . ALA A 1 347 ? 20.284 -6.479 23.216 1.00 7.28 323 ALA A C 1
ATOM 2777 O O . ALA A 1 347 ? 20.908 -7.506 23.335 1.00 8.60 323 ALA A O 1
ATOM 2779 N N . LEU A 1 348 ? 20.405 -5.481 24.084 1.00 7.57 324 LEU A N 1
ATOM 2780 C CA . LEU A 1 348 ? 21.242 -5.593 25.287 1.00 7.42 324 LEU A CA 1
ATOM 2781 C C . LEU A 1 348 ? 20.752 -6.706 26.204 1.00 8.47 324 LEU A C 1
ATOM 2782 O O . LEU A 1 348 ? 21.531 -7.227 27.002 1.00 9.49 324 LEU A O 1
ATOM 2787 N N . PHE A 1 349 ? 19.481 -7.080 26.058 1.00 8.17 325 PHE A N 1
ATOM 2788 C CA . PHE A 1 349 ? 18.836 -8.080 26.902 1.00 8.62 325 PHE A CA 1
ATOM 2789 C C . PHE A 1 349 ? 18.593 -9.418 26.227 1.00 9.56 325 PHE A C 1
ATOM 2790 O O . PHE A 1 349 ? 18.030 -10.327 26.822 1.00 11.45 325 PHE A O 1
ATOM 2798 N N . ALA A 1 350 ? 19.019 -9.520 24.977 1.00 8.38 326 ALA A N 1
ATOM 2799 C CA . ALA A 1 350 ? 18.773 -10.705 24.184 1.00 8.74 326 ALA A CA 1
ATOM 2800 C C . ALA A 1 350 ? 19.917 -11.693 24.247 1.00 8.94 326 ALA A C 1
ATOM 2801 O O . ALA A 1 350 ? 21.052 -11.336 24.552 1.00 9.82 326 ALA A O 1
ATOM 2803 N N . LYS A 1 351 ? 19.604 -12.943 23.930 1.00 9.12 327 LYS A N 1
ATOM 2804 C CA . LYS A 1 351 ? 20.603 -13.993 23.833 1.00 9.34 327 LYS A CA 1
ATOM 2805 C C . LYS A 1 351 ? 21.149 -13.980 22.407 1.00 9.45 327 LYS A C 1
ATOM 2806 O O . LYS A 1 351 ? 20.413 -14.203 21.431 1.00 10.41 327 LYS A O 1
ATOM 2812 N N . GLY A 1 352 ? 22.442 -13.742 22.290 1.00 9.76 328 GLY A N 1
ATOM 2813 C CA . GLY A 1 352 ? 23.100 -13.716 20.989 1.00 10.23 328 GLY A CA 1
ATOM 2814 C C . GLY A 1 352 ? 23.352 -12.307 20.464 1.00 9.20 328 GLY A C 1
ATOM 2815 O O . GLY A 1 352 ? 23.111 -11.304 21.158 1.00 9.68 328 GLY A O 1
ATOM 2816 N N . THR A 1 353 ? 23.876 -12.246 19.245 1.00 8.98 329 THR A N 1
ATOM 2817 C CA . THR A 1 353 ? 24.288 -10.990 18.591 1.00 9.03 329 THR A CA 1
ATOM 2818 C C . THR A 1 353 ? 23.243 -10.530 17.573 1.00 8.67 329 THR A C 1
ATOM 2819 O O . THR A 1 353 ? 22.900 -11.271 16.658 1.00 9.80 329 THR A O 1
ATOM 2823 N N . THR A 1 354 ? 22.712 -9.332 17.787 1.00 7.93 330 THR A N 1
ATOM 2824 C CA . THR A 1 354 ? 21.680 -8.729 16.950 1.00 8.80 330 THR A CA 1
ATOM 2825 C C . THR A 1 354 ? 22.293 -7.862 15.866 1.00 8.40 330 THR A C 1
ATOM 2826 O O . THR A 1 354 ? 23.256 -7.156 16.111 1.00 9.89 330 THR A O 1
ATOM 2830 N N . ALA A 1 355 ? 21.726 -7.926 14.668 1.00 8.12 331 ALA A N 1
ATOM 2831 C CA . ALA A 1 355 ? 22.132 -7.063 13.558 1.00 8.34 331 ALA A CA 1
ATOM 2832 C C . ALA A 1 355 ? 20.906 -6.316 13.038 1.00 8.19 331 ALA A C 1
ATOM 2833 O O . ALA A 1 355 ? 19.868 -6.915 12.763 1.00 9.21 331 ALA A O 1
ATOM 2835 N N . ILE A 1 356 ? 21.081 -5.002 12.921 1.00 7.84 332 ILE A N 1
ATOM 2836 C CA . ILE A 1 356 ? 20.068 -4.078 12.396 1.00 7.36 332 ILE A CA 1
ATOM 2837 C C . ILE A 1 356 ? 20.650 -3.571 11.085 1.00 7.18 332 ILE A C 1
ATOM 2838 O O . ILE A 1 356 ? 21.667 -2.850 11.086 1.00 8.48 332 ILE A O 1
ATOM 2843 N N . ARG A 1 357 ? 20.031 -3.962 9.970 1.00 8.07 333 ARG A N 1
ATOM 2844 C CA . ARG A 1 357 ? 20.608 -3.695 8.634 1.00 8.08 333 ARG A CA 1
ATOM 2845 C C . ARG A 1 357 ? 19.770 -2.738 7.805 1.00 8.09 333 ARG A C 1
ATOM 2846 O O . ARG A 1 357 ? 18.556 -2.592 8.009 1.00 7.88 333 ARG A O 1
ATOM 2854 N N . ASN A 1 358 ? 20.436 -2.121 6.834 1.00 7.94 334 ASN A N 1
ATOM 2855 C CA . ASN A 1 358 ? 19.821 -1.267 5.820 1.00 7.54 334 ASN A CA 1
ATOM 2856 C C . ASN A 1 358 ? 19.152 -0.046 6.458 1.00 7.96 334 ASN A C 1
ATOM 2857 O O . ASN A 1 358 ? 17.981 0.298 6.146 1.00 8.16 334 ASN A O 1
ATOM 2862 N N . VAL A 1 359 ? 19.921 0.629 7.315 1.00 7.52 335 VAL A N 1
ATOM 2863 C CA . VAL A 1 359 ? 19.467 1.831 8.030 1.00 7.57 335 VAL A CA 1
ATOM 2864 C C . VAL A 1 359 ? 20.444 3.003 7.847 1.00 7.26 335 VAL A C 1
ATOM 2865 O O . VAL A 1 359 ? 20.698 3.778 8.766 1.00 7.81 335 VAL A O 1
ATOM 2869 N N . TYR A 1 360 ? 20.961 3.174 6.632 1.00 7.43 336 TYR A N 1
ATOM 2870 C CA . TYR A 1 360 ? 21.870 4.285 6.375 1.00 7.99 336 TYR A CA 1
ATOM 2871 C C . TYR A 1 360 ? 21.349 5.622 6.879 1.00 7.48 336 TYR A C 1
ATOM 2872 O O . TYR A 1 360 ? 22.106 6.424 7.450 1.00 8.05 336 TYR A O 1
ATOM 2881 N N . ASN A 1 361 ? 20.077 5.910 6.619 1.00 7.43 337 ASN A N 1
ATOM 2882 C CA . ASN A 1 361 ? 19.579 7.245 6.917 1.00 7.90 337 ASN A CA 1
ATOM 2883 C C . ASN A 1 361 ? 19.459 7.577 8.388 1.00 7.23 337 ASN A C 1
ATOM 2884 O O . ASN A 1 361 ? 19.230 8.722 8.726 1.00 7.44 337 ASN A O 1
ATOM 2889 N N . TRP A 1 362 ? 19.747 6.612 9.257 1.00 6.70 338 TRP A N 1
ATOM 2890 C CA . TRP A 1 362 ? 20.066 6.970 10.646 1.00 6.43 338 TRP A CA 1
ATOM 2891 C C . TRP A 1 362 ? 21.099 8.086 10.705 1.00 6.49 338 TRP A C 1
ATOM 2892 O O . TRP A 1 362 ? 21.106 8.885 11.627 1.00 7.13 338 TRP A O 1
ATOM 2903 N N . ARG A 1 363 ? 22.011 8.110 9.732 1.00 6.71 339 ARG A N 1
ATOM 2904 C CA . ARG A 1 363 ? 23.099 9.085 9.761 1.00 7.07 339 ARG A CA 1
ATOM 2905 C C . ARG A 1 363 ? 22.673 10.513 9.500 1.00 7.02 339 ARG A C 1
ATOM 2906 O O . ARG A 1 363 ? 23.434 11.430 9.826 1.00 8.62 339 ARG A O 1
ATOM 2914 N N . VAL A 1 364 ? 21.485 10.729 8.941 1.00 6.69 340 VAL A N 1
ATOM 2915 C CA . VAL A 1 364 ? 21.043 12.067 8.516 1.00 7.49 340 VAL A CA 1
ATOM 2916 C C . VAL A 1 364 ? 19.788 12.541 9.238 1.00 7.39 340 VAL A C 1
ATOM 2917 O O . VAL A 1 364 ? 19.108 13.446 8.777 1.00 8.17 340 VAL A O 1
ATOM 2921 N N . LYS A 1 365 ? 19.562 11.988 10.420 1.00 7.00 341 LYS A N 1
ATOM 2922 C CA . LYS A 1 365 ? 18.399 12.316 11.227 1.00 7.46 341 LYS A CA 1
ATOM 2923 C C . LYS A 1 365 ? 18.780 13.234 12.387 1.00 6.69 341 LYS A C 1
ATOM 2924 O O . LYS A 1 365 ? 19.645 14.111 12.213 1.00 7.62 341 LYS A O 1
ATOM 2930 N N . GLU A 1 366 ? 18.137 13.110 13.538 1.00 6.19 342 GLU A N 1
ATOM 2931 C CA . GLU A 1 366 ? 18.325 14.087 14.628 1.00 6.77 342 GLU A CA 1
ATOM 2932 C C . GLU A 1 366 ? 19.802 14.217 15.017 1.00 6.50 342 GLU A C 1
ATOM 2933 O O . GLU A 1 366 ? 20.241 15.279 15.399 1.00 7.27 342 GLU A O 1
ATOM 2939 N N . THR A 1 367 ? 20.513 13.107 14.966 1.00 6.76 343 THR A N 1
ATOM 2940 C CA . THR A 1 367 ? 21.970 13.068 15.024 1.00 7.02 343 THR A CA 1
ATOM 2941 C C . THR A 1 367 ? 22.370 11.956 14.027 1.00 6.72 343 THR A C 1
ATOM 2942 O O . THR A 1 367 ? 21.507 11.295 13.471 1.00 7.35 343 THR A O 1
ATOM 2946 N N . ASP A 1 368 ? 23.669 11.722 13.849 1.00 7.08 344 ASP A N 1
ATOM 2947 C CA . ASP A 1 368 ? 24.125 10.497 13.161 1.00 7.55 344 ASP A CA 1
ATOM 2948 C C . ASP A 1 368 ? 23.891 9.366 14.162 1.00 6.95 344 ASP A C 1
ATOM 2949 O O . ASP A 1 368 ? 24.671 9.169 15.100 1.00 7.10 344 ASP A O 1
ATOM 2954 N N . ARG A 1 369 ? 22.791 8.654 13.982 1.00 6.59 345 ARG A N 1
ATOM 2955 C CA . ARG A 1 369 ? 22.365 7.670 14.953 1.00 6.53 345 ARG A CA 1
ATOM 2956 C C . ARG A 1 369 ? 23.192 6.405 14.923 1.00 6.12 345 ARG A C 1
ATOM 2957 O O . ARG A 1 369 ? 23.253 5.699 15.925 1.00 6.94 345 ARG A O 1
ATOM 2965 N N . LEU A 1 370 ? 23.806 6.073 13.787 1.00 6.71 346 LE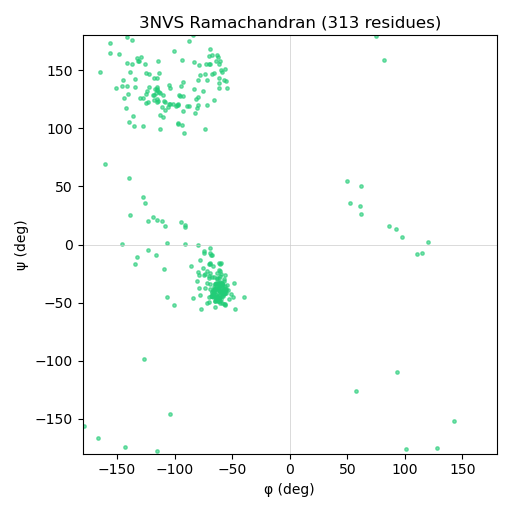U A N 1
ATOM 2966 C CA . LEU A 1 370 ? 24.707 4.900 13.786 1.00 6.43 346 LEU A CA 1
ATOM 2967 C C . LEU A 1 370 ? 25.936 5.181 14.665 1.00 6.54 346 LEU A C 1
ATOM 2968 O O . LEU A 1 370 ? 26.324 4.353 15.504 1.00 7.42 346 LEU A O 1
ATOM 2973 N N . ALA A 1 371 ? 26.506 6.368 14.512 1.00 6.74 347 ALA A N 1
ATOM 2974 C CA . ALA A 1 371 ? 27.647 6.761 15.336 1.00 7.26 347 ALA A CA 1
ATOM 2975 C C . ALA A 1 371 ? 27.267 6.881 16.814 1.00 7.05 347 ALA A C 1
ATOM 2976 O O . ALA A 1 371 ? 27.968 6.404 17.709 1.00 8.05 347 ALA A O 1
ATOM 2978 N N . ALA A 1 372 ? 26.137 7.516 17.084 1.00 6.73 348 ALA A N 1
ATOM 2979 C CA . ALA A 1 372 ? 25.708 7.751 18.450 1.00 6.68 348 ALA A CA 1
ATOM 2980 C C . ALA A 1 372 ? 25.359 6.440 19.156 1.00 6.03 348 ALA A C 1
ATOM 2981 O O . ALA A 1 372 ? 25.744 6.216 20.308 1.00 6.91 348 ALA A O 1
ATOM 2983 N N A MET A 1 373 ? 24.606 5.594 18.461 0.70 6.85 349 MET A N 1
ATOM 2984 N N B MET A 1 373 ? 24.588 5.557 18.505 0.30 5.92 349 MET A N 1
ATOM 2985 C CA A MET A 1 373 ? 24.207 4.326 19.014 0.70 7.82 349 MET A CA 1
ATOM 2986 C CA B MET A 1 373 ? 24.258 4.269 19.158 0.30 6.23 349 MET A CA 1
ATOM 2987 C C A MET A 1 373 ? 25.443 3.487 19.348 0.70 7.66 349 MET A C 1
ATOM 2988 C C B MET A 1 373 ? 25.505 3.461 19.405 0.30 7.01 349 MET A C 1
ATOM 2989 O O A MET A 1 373 ? 25.499 2.890 20.428 0.70 9.05 349 MET A O 1
ATOM 2990 O O B MET A 1 373 ? 25.641 2.845 20.467 0.30 7.20 349 MET A O 1
ATOM 2999 N N . ALA A 1 374 ? 26.425 3.440 18.449 1.00 7.78 350 ALA A N 1
ATOM 3000 C CA . ALA A 1 374 ? 27.635 2.667 18.694 1.00 8.59 350 ALA A CA 1
ATOM 3001 C C . ALA A 1 374 ? 28.355 3.162 19.962 1.00 8.12 350 ALA A C 1
ATOM 3002 O O . ALA A 1 374 ? 28.750 2.380 20.825 1.00 8.99 350 ALA A O 1
ATOM 3004 N N . THR A 1 375 ? 28.502 4.471 20.079 1.00 7.37 351 THR A N 1
ATOM 3005 C CA . THR A 1 375 ? 29.186 5.049 21.246 1.00 7.24 351 THR A CA 1
ATOM 3006 C C . THR A 1 375 ? 28.472 4.709 22.544 1.00 7.18 351 THR A C 1
ATOM 3007 O O . THR A 1 375 ? 29.099 4.265 23.517 1.00 7.50 351 THR A O 1
ATOM 3011 N N . GLU A 1 376 ? 27.174 4.949 22.577 1.00 6.75 352 GLU A N 1
ATOM 3012 C CA . GLU A 1 376 ? 26.451 4.792 23.827 1.00 6.83 352 GLU A CA 1
ATOM 3013 C C . GLU A 1 376 ? 26.257 3.325 24.207 1.00 6.07 352 GLU A C 1
ATOM 3014 O O . GLU A 1 376 ? 26.312 2.979 25.390 1.00 7.05 352 GLU A O 1
ATOM 3020 N N . LEU A 1 377 ? 26.013 2.469 23.225 1.00 6.65 353 LEU A N 1
ATOM 3021 C CA . LEU A 1 377 ? 25.896 1.036 23.514 1.00 6.41 353 LEU A CA 1
ATOM 3022 C C . LEU A 1 377 ? 27.191 0.490 24.119 1.00 6.92 353 LEU A C 1
ATOM 3023 O O . LEU A 1 377 ? 27.165 -0.311 25.043 1.00 7.31 353 LEU A O 1
ATOM 3028 N N . ARG A 1 378 ? 28.327 0.936 23.608 1.00 7.29 354 ARG A N 1
ATOM 3029 C CA . ARG A 1 378 ? 29.604 0.485 24.159 1.00 6.98 354 ARG A CA 1
ATOM 3030 C C . ARG A 1 378 ? 29.793 0.959 25.606 1.00 7.49 354 ARG A C 1
ATOM 3031 O O . ARG A 1 378 ? 30.362 0.237 26.422 1.00 8.15 354 ARG A O 1
ATOM 3039 N N . LYS A 1 379 ? 29.290 2.140 25.933 1.00 7.01 355 LYS A N 1
ATOM 3040 C CA . LYS A 1 379 ? 29.394 2.660 27.291 1.00 7.47 355 LYS A CA 1
ATOM 3041 C C . LYS A 1 379 ? 28.648 1.816 28.331 1.00 7.96 355 LYS A C 1
ATOM 3042 O O . LYS A 1 379 ? 29.065 1.749 29.493 1.00 9.86 355 LYS A O 1
ATOM 3048 N N . VAL A 1 380 ? 27.578 1.149 27.912 1.00 7.19 356 VAL A N 1
ATOM 3049 C CA . VAL A 1 380 ? 26.858 0.286 28.841 1.00 7.76 356 VAL A CA 1
ATOM 3050 C C . VAL A 1 380 ? 27.397 -1.150 28.812 1.00 7.76 356 VAL A C 1
ATOM 3051 O O . VAL A 1 380 ? 26.913 -2.003 29.533 1.00 8.38 356 VAL A O 1
ATOM 3055 N N . GLY A 1 381 ? 28.415 -1.398 27.990 1.00 8.33 357 GLY A N 1
ATOM 3056 C CA . GLY A 1 381 ? 29.140 -2.679 27.979 1.00 8.60 357 GLY A CA 1
ATOM 3057 C C . GLY A 1 381 ? 29.037 -3.521 26.723 1.00 7.81 357 GLY A C 1
ATOM 3058 O O . GLY A 1 381 ? 29.687 -4.553 26.645 1.00 9.29 357 GLY A O 1
ATOM 3059 N N . ALA A 1 382 ? 28.191 -3.135 25.773 1.00 7.93 358 ALA A N 1
ATOM 3060 C CA . ALA A 1 382 ? 28.072 -3.926 24.556 1.00 7.88 358 ALA A CA 1
ATOM 3061 C C . ALA A 1 382 ? 29.338 -3.818 23.711 1.00 7.64 358 ALA A C 1
ATOM 3062 O O . ALA A 1 382 ? 30.072 -2.843 23.802 1.00 8.39 358 ALA A O 1
ATOM 3064 N N . THR A 1 383 ? 29.573 -4.835 22.889 1.00 8.10 359 THR A N 1
ATOM 3065 C CA . THR A 1 383 ? 30.591 -4.768 21.832 1.00 8.48 359 THR A CA 1
ATOM 3066 C C . THR A 1 383 ? 29.801 -4.570 20.523 1.00 8.78 359 THR A C 1
ATOM 3067 O O . THR A 1 383 ? 28.773 -5.211 20.302 1.00 10.18 359 THR A O 1
ATOM 3071 N N . VAL A 1 384 ? 30.268 -3.647 19.697 1.00 7.79 360 VAL A N 1
ATOM 3072 C CA . VAL A 1 384 ? 29.484 -3.152 18.578 1.00 8.12 360 VAL A CA 1
ATOM 3073 C C . VAL A 1 384 ? 30.304 -2.935 17.333 1.00 7.80 360 VAL A C 1
ATOM 3074 O O . VAL A 1 384 ? 31.335 -2.270 17.388 1.00 8.90 360 VAL A O 1
ATOM 3078 N N . GLU A 1 385 ? 29.827 -3.491 16.228 1.00 7.87 361 GLU A N 1
ATOM 3079 C CA . GLU A 1 385 ? 30.358 -3.151 14.918 1.00 9.09 361 GLU A CA 1
ATOM 3080 C C . GLU A 1 385 ? 29.435 -2.099 14.300 1.00 8.97 361 GLU A C 1
ATOM 3081 O O . GLU A 1 385 ? 28.249 -2.350 14.096 1.00 9.59 361 GLU A O 1
ATOM 3087 N N . GLU A 1 386 ? 29.986 -0.926 13.993 1.00 9.33 362 GLU A N 1
ATOM 3088 C CA . GLU A 1 386 ? 29.269 0.133 13.321 1.00 9.21 362 GLU A CA 1
ATOM 3089 C C . GLU A 1 386 ? 29.603 0.057 11.838 1.00 9.40 362 GLU A C 1
ATOM 3090 O O . GLU A 1 386 ? 30.683 0.443 11.410 1.00 12.28 362 GLU A O 1
ATOM 3096 N N . GLY A 1 387 ? 28.668 -0.444 11.065 1.00 9.79 363 GLY A N 1
ATOM 3097 C CA . GLY A 1 387 ? 28.842 -0.508 9.650 1.00 9.12 363 GLY A CA 1
ATOM 3098 C C . GLY A 1 387 ? 28.382 0.767 8.974 1.00 9.60 363 GLY A C 1
ATOM 3099 O O . GLY A 1 387 ? 27.828 1.661 9.606 1.00 9.50 363 GLY A O 1
ATOM 3100 N N . GLU A 1 388 ? 28.579 0.866 7.669 1.00 10.32 364 GLU A N 1
ATOM 3101 C CA . GLU A 1 388 ? 28.188 2.090 6.966 1.00 10.62 364 GLU A CA 1
ATOM 3102 C C . GLU A 1 388 ? 26.683 2.315 7.078 1.00 8.81 364 GLU A C 1
ATOM 3103 O O . GLU A 1 388 ? 26.217 3.465 7.231 1.00 9.40 364 GLU A O 1
ATOM 3109 N N . ASP A 1 389 ? 25.921 1.215 7.010 1.00 8.60 365 ASP A N 1
ATOM 3110 C CA . ASP A 1 389 ? 24.462 1.257 6.988 1.00 8.27 365 ASP A CA 1
ATOM 3111 C C . ASP A 1 389 ? 23.849 0.167 7.843 1.00 7.95 365 ASP A C 1
ATOM 3112 O O . ASP A 1 389 ? 22.702 -0.244 7.618 1.00 8.03 365 ASP A O 1
ATOM 3117 N N . PHE A 1 390 ? 24.595 -0.295 8.838 1.00 8.00 366 PHE A N 1
ATOM 3118 C CA . PHE A 1 390 ? 24.120 -1.346 9.736 1.00 8.04 366 PHE A CA 1
ATOM 3119 C C . PHE A 1 390 ? 24.862 -1.264 11.063 1.00 7.90 366 PHE A C 1
ATOM 3120 O O . PHE A 1 390 ? 25.886 -0.612 11.168 1.00 7.89 366 PHE A O 1
ATOM 3128 N N . ILE A 1 391 ? 24.317 -1.942 12.066 1.00 7.54 367 ILE A N 1
ATOM 3129 C CA . ILE A 1 391 ? 24.966 -2.034 13.370 1.00 7.55 367 ILE A CA 1
ATOM 3130 C C . ILE A 1 391 ? 24.763 -3.456 13.910 1.00 7.10 367 ILE A C 1
ATOM 3131 O O . ILE A 1 391 ? 23.687 -4.040 13.796 1.00 8.14 367 ILE A O 1
ATOM 3136 N N . VAL A 1 392 ? 25.846 -4.002 14.454 1.00 7.79 368 VAL A N 1
ATOM 3137 C CA . VAL A 1 392 ? 25.888 -5.369 15.008 1.00 7.70 368 VAL A CA 1
ATOM 3138 C C . VAL A 1 392 ? 26.201 -5.234 16.491 1.00 7.94 368 VAL A C 1
ATOM 3139 O O . VAL A 1 392 ? 27.206 -4.640 16.853 1.00 9.13 368 VAL A O 1
ATOM 3143 N N . ILE A 1 393 ? 25.345 -5.799 17.337 1.00 7.78 369 ILE A N 1
ATOM 3144 C CA . ILE A 1 393 ? 25.385 -5.572 18.766 1.00 7.68 369 ILE A CA 1
ATOM 3145 C C . ILE A 1 393 ? 25.485 -6.881 19.536 1.00 7.48 369 ILE A C 1
ATOM 3146 O O . ILE A 1 393 ? 24.616 -7.742 19.413 1.00 8.48 369 ILE A O 1
ATOM 3151 N N . THR A 1 394 ? 26.541 -7.009 20.335 1.00 7.74 370 THR A N 1
ATOM 3152 C CA . THR A 1 394 ? 26.750 -8.173 21.198 1.00 7.93 370 THR A CA 1
ATOM 3153 C C . THR A 1 394 ? 26.576 -7.690 22.620 1.00 7.76 370 THR A C 1
ATOM 3154 O O . THR A 1 394 ? 27.302 -6.823 23.072 1.00 8.46 370 THR A O 1
ATOM 3158 N N . PRO A 1 395 ? 25.581 -8.233 23.348 1.00 7.83 371 PRO A N 1
ATOM 3159 C CA . PRO A 1 395 ? 25.280 -7.705 24.656 1.00 8.57 371 PRO A CA 1
ATOM 3160 C C . PRO A 1 395 ? 26.322 -8.053 25.697 1.00 8.25 371 PRO A C 1
ATOM 3161 O O . PRO A 1 395 ? 27.017 -9.057 25.565 1.00 10.03 371 PRO A O 1
ATOM 3165 N N . PRO A 1 396 ? 26.426 -7.239 26.745 1.00 8.60 372 PRO A N 1
ATOM 3166 C CA . PRO A 1 396 ? 27.277 -7.607 27.855 1.00 9.48 372 PRO A CA 1
ATOM 3167 C C . PRO A 1 396 ? 26.564 -8.548 28.816 1.00 8.83 372 PRO A C 1
ATOM 3168 O O . PRO A 1 396 ? 25.340 -8.542 28.913 1.00 10.72 372 PRO A O 1
ATOM 3172 N N . THR A 1 397 ? 27.346 -9.295 29.563 1.00 9.75 373 THR A N 1
ATOM 3173 C CA . THR A 1 397 ? 26.794 -10.114 30.628 1.00 10.78 373 THR A CA 1
ATOM 3174 C C . THR A 1 397 ? 26.236 -9.249 31.740 1.00 9.74 373 THR A C 1
ATOM 3175 O O . THR A 1 397 ? 25.193 -9.543 32.292 1.00 12.25 373 THR A O 1
ATOM 3179 N N . LYS A 1 398 ? 26.973 -8.186 32.052 1.00 9.22 374 LYS A N 1
ATOM 3180 C CA . LYS A 1 398 ? 26.622 -7.227 33.091 1.00 9.22 374 LYS A CA 1
ATOM 3181 C C . LYS A 1 398 ? 26.559 -5.840 32.468 1.00 9.04 374 LYS A C 1
ATOM 3182 O O . LYS A 1 398 ? 27.527 -5.386 31.879 1.00 10.01 374 LYS A O 1
ATOM 3188 N N . LEU A 1 399 ? 25.418 -5.180 32.592 1.00 8.81 375 LEU A N 1
ATOM 3189 C CA . LEU A 1 399 ? 25.300 -3.802 32.099 1.00 9.36 375 LEU A CA 1
ATOM 3190 C C . LEU A 1 399 ? 26.060 -2.867 33.034 1.00 9.14 375 LEU A C 1
ATOM 3191 O O . LEU A 1 399 ? 26.133 -3.086 34.238 1.00 11.94 375 LEU A O 1
ATOM 3196 N N . ILE A 1 400 ? 26.624 -1.821 32.453 1.00 8.23 376 ILE A N 1
ATOM 3197 C CA . ILE A 1 400 ? 27.374 -0.827 33.173 1.00 7.69 376 ILE A CA 1
ATOM 3198 C C . ILE A 1 400 ? 26.530 0.442 33.299 1.00 7.12 376 ILE A C 1
ATOM 3199 O O . ILE A 1 400 ? 25.883 0.856 32.338 1.00 8.10 376 ILE A O 1
ATOM 3204 N N . HIS A 1 401 ? 26.552 1.053 34.484 1.00 7.75 377 HIS A N 1
ATOM 3205 C CA . HIS A 1 401 ? 25.903 2.331 34.704 1.00 7.63 377 HIS A CA 1
ATOM 3206 C C . HIS A 1 401 ? 26.726 3.405 33.970 1.00 7.03 377 HIS A C 1
ATOM 3207 O O . HIS A 1 401 ? 27.896 3.623 34.301 1.00 8.57 377 HIS A O 1
ATOM 3214 N N . ALA A 1 402 ? 26.102 4.089 33.023 1.00 6.99 378 ALA A N 1
ATOM 3215 C CA . ALA A 1 402 ? 26.733 5.156 32.276 1.00 7.70 378 ALA A CA 1
ATOM 3216 C C . ALA A 1 402 ? 25.819 6.360 32.258 1.00 6.49 378 ALA A C 1
ATOM 3217 O O . ALA A 1 402 ? 24.599 6.257 32.445 1.00 7.74 378 ALA A O 1
ATOM 3219 N N . ALA A 1 403 ? 26.435 7.522 32.029 1.00 7.30 379 ALA A N 1
ATOM 3220 C CA . ALA A 1 403 ? 25.732 8.770 31.770 1.00 7.26 379 ALA A CA 1
ATOM 3221 C C . ALA A 1 403 ? 25.633 8.864 30.251 1.00 7.26 379 ALA A C 1
ATOM 3222 O O . ALA A 1 403 ? 26.612 9.174 29.559 1.00 7.73 379 ALA A O 1
ATOM 3224 N N . ILE A 1 404 ? 24.444 8.562 29.735 1.00 6.92 380 ILE A N 1
ATOM 3225 C CA . ILE A 1 404 ? 24.198 8.448 28.295 1.00 6.78 380 ILE A CA 1
ATOM 3226 C C . ILE A 1 404 ? 23.993 9.819 27.696 1.00 6.45 380 ILE A C 1
ATOM 3227 O O . ILE A 1 404 ? 23.140 10.588 28.105 1.00 7.20 380 ILE A O 1
ATOM 3232 N N . ASP A 1 405 ? 24.787 10.112 26.672 1.00 6.76 381 ASP A N 1
ATOM 3233 C CA . ASP A 1 405 ? 24.609 11.312 25.866 1.00 6.91 381 ASP A CA 1
ATOM 3234 C C . ASP A 1 405 ? 23.497 11.096 24.863 1.00 6.68 381 ASP A C 1
ATOM 3235 O O . ASP A 1 405 ? 23.352 10.015 24.297 1.00 6.83 381 ASP A O 1
ATOM 3240 N N . THR A 1 406 ? 22.718 12.152 24.651 1.00 6.41 382 THR A N 1
ATOM 3241 C CA . THR A 1 406 ? 21.489 12.036 23.876 1.00 6.22 382 THR A CA 1
ATOM 3242 C C . THR A 1 406 ? 21.466 12.835 22.581 1.00 6.31 382 THR A C 1
ATOM 3243 O O . THR A 1 406 ? 20.533 12.681 21.822 1.00 6.60 382 THR A O 1
ATOM 3247 N N . TYR A 1 407 ? 22.452 13.697 22.357 1.00 6.35 383 TYR A N 1
ATOM 3248 C CA . TYR A 1 407 ? 22.689 14.247 21.020 1.00 6.74 383 TYR A CA 1
ATOM 3249 C C . TYR A 1 407 ? 21.497 15.046 20.469 1.00 7.26 383 TYR A C 1
ATOM 3250 O O . TYR A 1 407 ? 21.266 15.062 19.274 1.00 7.59 383 TYR A O 1
ATOM 3259 N N . ASP A 1 408 ? 20.754 15.724 21.350 1.00 7.24 384 ASP A N 1
ATOM 3260 C CA . ASP A 1 408 ? 19.513 16.431 20.937 1.00 7.31 384 ASP A CA 1
ATOM 3261 C C . ASP A 1 408 ? 18.562 15.502 20.171 1.00 7.12 384 ASP A C 1
ATOM 3262 O O . ASP A 1 408 ? 17.875 15.950 19.238 1.00 8.21 384 ASP A O 1
ATOM 3267 N N . ASP A 1 409 ? 18.519 14.239 20.575 1.00 6.53 385 ASP A N 1
ATOM 3268 C CA . ASP A 1 409 ? 17.741 13.217 19.896 1.00 6.18 385 ASP A CA 1
ATOM 3269 C C . ASP A 1 409 ? 16.822 12.477 20.889 1.00 5.83 385 ASP A C 1
ATOM 3270 O O . ASP A 1 409 ? 17.259 11.600 21.625 1.00 6.20 385 ASP A O 1
ATOM 3275 N N . HIS A 1 410 ? 15.548 12.848 20.850 1.00 6.08 386 HIS A N 1
ATOM 3276 C CA . HIS A 1 410 ? 14.503 12.217 21.634 1.00 5.75 386 HIS A CA 1
ATOM 3277 C C . HIS A 1 410 ? 14.652 10.717 21.723 1.00 5.88 386 HIS A C 1
ATOM 3278 O O . HIS A 1 410 ? 14.452 10.149 22.803 1.00 6.14 386 HIS A O 1
ATOM 3285 N N . ARG A 1 411 ? 14.935 10.045 20.614 1.00 5.64 387 ARG A N 1
ATOM 3286 C CA . ARG A 1 411 ? 14.974 8.590 20.647 1.00 5.85 387 ARG A CA 1
ATOM 3287 C C . ARG A 1 411 ? 16.188 8.030 21.346 1.00 5.46 387 ARG A C 1
ATOM 3288 O O . ARG A 1 411 ? 16.131 6.922 21.847 1.00 6.27 387 ARG A O 1
ATOM 3296 N N . MET A 1 412 ? 17.302 8.759 21.404 1.00 6.07 388 MET A N 1
ATOM 3297 C CA . MET A 1 412 ? 18.423 8.266 22.197 1.00 6.56 388 MET A CA 1
ATOM 3298 C C . MET A 1 412 ? 18.000 8.201 23.671 1.00 6.08 388 MET A C 1
ATOM 3299 O O . MET A 1 412 ? 18.304 7.237 24.361 1.00 6.93 388 MET A O 1
ATOM 3304 N N . ALA A 1 413 ? 17.304 9.226 24.159 1.00 6.09 389 ALA A N 1
ATOM 3305 C CA . ALA A 1 413 ? 16.831 9.223 25.544 1.00 6.52 389 ALA A CA 1
ATOM 3306 C C . ALA A 1 413 ? 15.855 8.065 25.787 1.00 6.17 389 ALA A C 1
ATOM 3307 O O . ALA A 1 413 ? 15.966 7.332 26.787 1.00 6.89 389 ALA A O 1
ATOM 3309 N N . MET A 1 414 ? 14.878 7.906 24.903 1.00 6.59 390 MET A N 1
ATOM 3310 C CA . MET A 1 414 ? 13.858 6.881 25.090 1.00 5.80 390 MET A CA 1
ATOM 3311 C C . MET A 1 414 ? 14.448 5.480 24.961 1.00 5.78 390 MET A C 1
ATOM 3312 O O . MET A 1 414 ? 14.146 4.606 25.761 1.00 6.14 390 MET A O 1
ATOM 3317 N N . CYS A 1 415 ? 15.296 5.244 23.971 1.00 5.99 391 CYS A N 1
ATOM 3318 C CA . CYS A 1 415 ? 15.892 3.918 23.837 1.00 5.91 391 CYS A CA 1
ATOM 3319 C C . CYS A 1 415 ? 16.720 3.536 25.061 1.00 5.78 391 CYS A C 1
ATOM 3320 O O . CYS A 1 415 ? 16.649 2.396 25.516 1.00 6.14 391 CYS A O 1
ATOM 3323 N N . PHE A 1 416 ? 17.523 4.475 25.567 1.00 5.91 392 PHE A N 1
ATOM 3324 C CA . PHE A 1 416 ? 18.416 4.135 26.681 1.00 6.05 392 PHE A CA 1
ATOM 3325 C C . PHE A 1 416 ? 17.728 4.071 28.039 1.00 6.35 392 PHE A C 1
ATOM 3326 O O . PHE A 1 416 ? 18.270 3.495 28.964 1.00 6.69 392 PHE A O 1
ATOM 3334 N N . SER A 1 417 ? 16.503 4.581 28.136 1.00 6.39 393 SER A N 1
ATOM 3335 C CA . SER A 1 417 ? 15.738 4.399 29.363 1.00 6.53 393 SER A CA 1
ATOM 3336 C C . SER A 1 417 ? 15.585 2.908 29.688 1.00 6.32 393 SER A C 1
ATOM 3337 O O . SER A 1 417 ? 15.486 2.532 30.846 1.00 7.29 393 SER A O 1
ATOM 3340 N N . LEU A 1 418 ? 15.572 2.081 28.655 1.00 6.17 394 LEU A N 1
ATOM 3341 C CA . LEU A 1 418 ? 15.358 0.647 28.827 1.00 6.56 394 LEU A CA 1
ATOM 3342 C C . LEU A 1 418 ? 16.500 -0.048 29.576 1.00 6.82 394 LEU A C 1
ATOM 3343 O O . LEU A 1 418 ? 16.339 -1.135 30.085 1.00 7.20 394 LEU A O 1
ATOM 3348 N N . VAL A 1 419 ? 17.672 0.594 29.632 1.00 6.55 395 VAL A N 1
ATOM 3349 C CA . VAL A 1 419 ? 18.815 0.005 30.332 1.00 6.81 395 VAL A CA 1
ATOM 3350 C C . VAL A 1 419 ? 18.485 -0.247 31.804 1.00 7.15 395 VAL A C 1
ATOM 3351 O O . VAL A 1 419 ? 18.983 -1.196 32.409 1.00 7.84 395 VAL A O 1
ATOM 3355 N N . ALA A 1 420 ? 17.652 0.613 32.393 1.00 7.32 396 ALA A N 1
ATOM 3356 C CA . ALA A 1 420 ? 17.251 0.473 33.795 1.00 7.65 396 ALA A CA 1
ATOM 3357 C C . ALA A 1 420 ? 16.352 -0.745 34.068 1.00 7.27 396 ALA A C 1
ATOM 3358 O O . ALA A 1 420 ? 16.054 -1.022 35.228 1.00 8.24 396 ALA A O 1
ATOM 3360 N N A LEU A 1 421 ? 15.989 -1.487 33.023 0.60 6.61 397 LEU A N 1
ATOM 3361 N N B LEU A 1 421 ? 15.902 -1.449 33.024 0.40 7.32 397 LEU A N 1
ATOM 3362 C CA A LEU A 1 421 ? 15.258 -2.735 33.174 0.60 7.24 397 LEU A CA 1
ATOM 3363 C CA B LEU A 1 421 ? 15.101 -2.679 33.177 0.40 8.20 397 LEU A CA 1
ATOM 3364 C C A LEU A 1 421 ? 16.230 -3.868 33.540 0.60 7.69 397 LEU A C 1
ATOM 3365 C C B LEU A 1 421 ? 16.053 -3.829 33.428 0.40 8.38 397 LEU A C 1
ATOM 3366 O O A LEU A 1 421 ? 15.835 -4.998 33.722 0.60 9.75 397 LEU A O 1
ATOM 3367 O O B LEU A 1 421 ? 16.145 -4.780 32.642 0.40 7.77 397 LEU A O 1
ATOM 3376 N N A SER A 1 422 ? 17.509 -3.539 33.625 0.60 7.94 398 SER A N 1
ATOM 3377 N N B SER A 1 422 ? 16.712 -3.747 34.570 0.40 8.57 398 SER A N 1
ATOM 3378 C CA A SER A 1 422 ? 18.523 -4.457 34.132 0.60 8.71 398 SER A CA 1
ATOM 3379 C CA B SER A 1 422 ? 17.807 -4.633 34.898 0.40 8.06 398 SER A CA 1
ATOM 3380 C C A SER A 1 422 ? 18.578 -4.305 35.658 0.60 9.03 398 SER A C 1
ATOM 3381 C C B SER A 1 422 ? 18.230 -4.365 36.315 0.40 8.09 398 SER A C 1
ATOM 3382 O O A SER A 1 422 ? 17.675 -3.706 36.268 0.60 12.14 398 SER A O 1
ATOM 3383 O O B SER A 1 422 ? 17.536 -3.671 37.045 0.40 8.83 398 SER A O 1
ATOM 3388 N N A ASP A 1 423 ? 19.622 -4.860 36.283 0.60 9.52 399 ASP A N 1
ATOM 3389 N N B ASP A 1 423 ? 19.391 -4.902 36.672 0.40 7.94 399 ASP A N 1
ATOM 3390 C CA A ASP A 1 423 ? 19.859 -4.667 37.734 0.60 9.32 399 ASP A CA 1
ATOM 3391 C CA B ASP A 1 423 ? 19.971 -4.653 37.988 0.40 8.48 399 ASP A CA 1
ATOM 3392 C C A ASP A 1 423 ? 20.698 -3.424 38.010 0.60 9.36 399 ASP A C 1
ATOM 3393 C C B ASP A 1 423 ? 20.880 -3.433 38.022 0.40 9.70 399 ASP A C 1
ATOM 3394 O O A ASP A 1 423 ? 21.069 -3.167 39.156 0.60 10.37 399 ASP A O 1
ATOM 3395 O O B ASP A 1 423 ? 21.565 -3.213 39.019 0.40 12.37 399 ASP A O 1
ATOM 3404 N N . THR A 1 424 ? 20.899 -2.627 36.960 1.00 9.21 400 THR A N 1
ATOM 340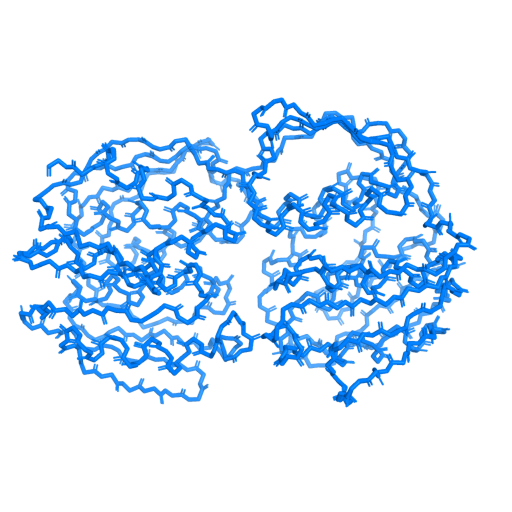5 C CA . THR A 1 424 ? 21.807 -1.501 36.938 1.00 10.95 400 THR A CA 1
ATOM 3406 C C . THR A 1 424 ? 21.117 -0.224 36.515 1.00 8.67 400 THR A C 1
ATOM 3407 O O . THR A 1 424 ? 20.265 -0.251 35.655 1.00 9.14 400 THR A O 1
ATOM 3411 N N . PRO A 1 425 ? 21.463 0.904 37.152 1.00 8.15 401 PRO A N 1
ATOM 3412 C CA . PRO A 1 425 ? 20.847 2.154 36.757 1.00 7.62 401 PRO A CA 1
ATOM 3413 C C . PRO A 1 425 ? 21.294 2.625 35.382 1.00 7.47 401 PRO A C 1
ATOM 3414 O O . PRO A 1 425 ? 22.279 2.121 34.796 1.00 8.02 401 PRO A O 1
ATOM 3418 N N . VAL A 1 426 ? 20.584 3.623 34.880 1.00 6.90 402 VAL A N 1
ATOM 3419 C CA . VAL A 1 426 ? 21.049 4.377 33.729 1.00 7.32 402 VAL A CA 1
ATOM 3420 C C . VAL A 1 426 ? 20.854 5.853 34.038 1.00 6.80 402 VAL A C 1
ATOM 3421 O O . VAL A 1 426 ? 19.873 6.247 34.671 1.00 7.83 402 VAL A O 1
ATOM 3425 N N . THR A 1 427 ? 21.799 6.679 33.601 1.00 6.83 403 THR A N 1
ATOM 3426 C CA . THR A 1 427 ? 21.654 8.122 33.694 1.00 6.91 403 THR A CA 1
ATOM 3427 C C . THR A 1 427 ? 21.471 8.638 32.268 1.00 6.53 403 THR A C 1
ATOM 3428 O O . THR A 1 427 ? 22.231 8.282 31.356 1.00 7.72 403 THR A O 1
ATOM 3432 N N . ILE A 1 428 ? 20.420 9.431 32.069 1.00 6.69 404 ILE A N 1
ATOM 3433 C CA . ILE A 1 428 ? 20.070 9.991 30.777 1.00 6.61 404 ILE A CA 1
ATOM 3434 C C . ILE A 1 428 ? 20.369 11.480 30.808 1.00 7.07 404 ILE A C 1
ATOM 3435 O O . ILE A 1 428 ? 19.742 12.228 31.565 1.00 7.54 404 ILE A O 1
ATOM 3440 N N . ASN A 1 429 ? 21.306 11.935 29.988 1.00 6.98 405 ASN A N 1
ATOM 3441 C CA . ASN A 1 429 ? 21.594 13.363 29.909 1.00 7.23 405 ASN A CA 1
ATOM 3442 C C . ASN A 1 429 ? 20.515 14.042 29.062 1.00 7.29 405 ASN A C 1
ATOM 3443 O O . ASN A 1 429 ? 20.013 13.451 28.093 1.00 7.56 405 ASN A O 1
ATOM 3448 N N . ASP A 1 430 ? 20.189 15.273 29.431 1.00 8.11 406 ASP A N 1
ATOM 3449 C CA . ASP A 1 430 ? 19.207 16.079 28.689 1.00 8.24 406 ASP A CA 1
ATOM 3450 C C . ASP A 1 430 ? 17.915 15.308 28.422 1.00 7.61 406 ASP A C 1
ATOM 3451 O O . ASP A 1 430 ? 17.455 15.219 27.282 1.00 8.58 406 ASP A O 1
ATOM 3456 N N . PRO A 1 431 ? 17.277 14.777 29.469 1.00 7.81 407 PRO A N 1
ATOM 3457 C CA . PRO A 1 431 ? 16.057 13.990 29.274 1.00 8.19 407 PRO A CA 1
ATOM 3458 C C . PRO A 1 431 ? 14.895 14.751 28.627 1.00 7.89 407 PRO A C 1
ATOM 3459 O O . PRO A 1 431 ? 14.014 14.124 28.049 1.00 8.83 407 PRO A O 1
ATOM 3463 N N . LYS A 1 432 ? 14.883 16.076 28.727 1.00 8.33 408 LYS A N 1
ATOM 3464 C CA . LYS A 1 432 ? 13.810 16.862 28.103 1.00 9.66 408 LYS A CA 1
ATOM 3465 C C . LYS A 1 432 ? 13.866 16.818 26.577 1.00 11.34 408 LYS A C 1
ATOM 3466 O O . LYS A 1 432 ? 12.903 17.266 25.924 1.00 8.82 408 LYS A O 1
ATOM 3472 N N . CYS A 1 433 ? 14.939 16.269 25.988 1.00 7.99 409 CYS A N 1
ATOM 3473 C CA . CYS A 1 433 ? 14.969 16.146 24.528 1.00 7.94 409 CYS A CA 1
ATOM 3474 C C . CYS A 1 433 ? 13.863 15.265 23.986 1.00 7.00 409 CYS A C 1
ATOM 3475 O O . CYS A 1 433 ? 13.569 15.316 22.798 1.00 7.46 409 CYS A O 1
ATOM 3478 N N . THR A 1 434 ? 13.216 14.468 24.850 1.00 6.66 410 THR A N 1
ATOM 3479 C CA . THR A 1 434 ? 12.068 13.672 24.405 1.00 6.67 410 THR A CA 1
ATOM 3480 C C . THR A 1 434 ? 10.925 14.527 23.876 1.00 6.91 410 THR A C 1
ATOM 3481 O O . THR A 1 434 ? 10.061 14.016 23.177 1.00 7.66 410 THR A O 1
ATOM 3485 N N . SER A 1 435 ? 10.928 15.822 24.189 1.00 6.71 411 SER A N 1
ATOM 3486 C CA . SER A 1 435 ? 9.865 16.721 23.767 1.00 7.29 411 SER A CA 1
ATOM 3487 C C . SER A 1 435 ? 9.668 16.828 22.266 1.00 6.95 411 SER A C 1
ATOM 3488 O O . SER A 1 435 ? 8.616 17.311 21.838 1.00 7.00 411 SER A O 1
ATOM 3491 N N . LYS A 1 436 ? 10.625 16.396 21.464 1.00 7.09 412 LYS A N 1
ATOM 3492 C CA . LYS A 1 436 ? 10.446 16.486 20.022 1.00 7.02 412 LYS A CA 1
ATOM 3493 C C . LYS A 1 436 ? 9.179 15.760 19.563 1.00 6.22 412 LYS A C 1
ATOM 3494 O O . LYS A 1 436 ? 8.458 16.253 18.691 1.00 6.87 412 LYS A O 1
ATOM 3500 N N . THR A 1 437 ? 8.931 14.602 20.173 1.00 6.30 413 THR A N 1
ATOM 3501 C CA . THR A 1 437 ? 7.764 13.763 19.874 1.00 6.72 413 THR A CA 1
ATOM 3502 C C . THR A 1 437 ? 6.986 13.239 21.074 1.00 6.37 413 THR A C 1
ATOM 3503 O O . THR A 1 437 ? 5.893 12.712 20.882 1.00 7.02 413 THR A O 1
ATOM 3507 N N . PHE A 1 438 ? 7.508 13.381 22.288 1.00 6.38 414 PHE A N 1
ATOM 3508 C CA . PHE A 1 438 ? 6.913 12.676 23.403 1.00 6.35 414 PHE A CA 1
ATOM 3509 C C . PHE A 1 438 ? 7.331 13.330 24.720 1.00 6.82 414 PHE A C 1
ATOM 3510 O O . PHE A 1 438 ? 8.079 12.765 25.523 1.00 7.12 414 PHE A O 1
ATOM 3518 N N . PRO A 1 439 ? 6.830 14.544 24.960 1.00 7.00 415 PRO A N 1
ATOM 3519 C CA . PRO A 1 439 ? 7.217 15.247 26.175 1.00 8.28 415 PRO A CA 1
ATOM 3520 C C . PRO A 1 439 ? 6.987 14.495 27.479 1.00 8.10 415 PRO A C 1
ATOM 3521 O O . PRO A 1 439 ? 7.791 14.641 28.392 1.00 10.59 415 PRO A O 1
ATOM 3525 N N . ASP A 1 440 ? 5.924 13.705 27.555 1.00 8.90 416 ASP A N 1
ATOM 3526 C CA . ASP A 1 440 ? 5.613 12.985 28.783 1.00 9.61 416 ASP A CA 1
ATOM 3527 C C . ASP A 1 440 ? 6.159 11.560 28.844 1.00 8.30 416 ASP A C 1
ATOM 3528 O O . ASP A 1 440 ? 5.737 10.780 29.691 1.00 8.80 416 ASP A O 1
ATOM 3533 N N . TYR A 1 441 ? 7.157 11.255 28.006 1.00 7.03 417 TYR A N 1
ATOM 3534 C CA . TYR A 1 441 ? 7.732 9.918 27.949 1.00 7.05 417 TYR A CA 1
ATOM 3535 C C . TYR A 1 441 ? 8.062 9.339 29.326 1.00 7.38 417 TYR A C 1
ATOM 3536 O O . TYR A 1 441 ? 7.638 8.231 29.659 1.00 7.58 417 TYR A O 1
ATOM 3545 N N . PHE A 1 442 ? 8.866 10.062 30.095 1.00 7.37 418 PHE A N 1
ATOM 3546 C CA . PHE A 1 442 ? 9.347 9.490 31.351 1.00 7.77 418 PHE A CA 1
ATOM 3547 C C . PHE A 1 442 ? 8.232 9.214 32.335 1.00 8.34 418 PHE A C 1
ATOM 3548 O O . PHE A 1 442 ? 8.313 8.265 33.089 1.00 9.54 418 PHE A O 1
ATOM 3556 N N . ASP A 1 443 ? 7.193 10.048 32.330 1.00 9.32 419 ASP A N 1
ATOM 3557 C CA . ASP A 1 443 ? 6.044 9.788 33.202 1.00 10.09 419 ASP A CA 1
ATOM 3558 C C . ASP A 1 443 ? 5.294 8.535 32.769 1.00 8.95 419 ASP A C 1
ATOM 3559 O O . ASP A 1 443 ? 4.887 7.745 33.598 1.00 10.05 419 ASP A O 1
ATOM 3564 N N . LYS A 1 444 ? 5.122 8.335 31.468 1.00 8.27 420 LYS A N 1
ATOM 3565 C CA . LYS A 1 444 ? 4.456 7.099 30.995 1.00 9.00 420 LYS A CA 1
ATOM 3566 C C . LYS A 1 444 ? 5.314 5.875 31.319 1.00 8.82 420 LYS A C 1
ATOM 3567 O O . LYS A 1 444 ? 4.803 4.821 31.677 1.00 10.52 420 LYS A O 1
ATOM 3573 N N . PHE A 1 445 ? 6.627 5.989 31.167 1.00 8.53 421 PHE A N 1
ATOM 3574 C CA . PHE A 1 445 ? 7.503 4.875 31.484 1.00 8.76 421 PHE A CA 1
ATOM 3575 C C . PHE A 1 445 ? 7.411 4.555 32.984 1.00 9.39 421 PHE A C 1
ATOM 3576 O O . PHE A 1 445 ? 7.321 3.386 33.381 1.00 10.08 421 PHE A O 1
ATOM 3584 N N . ALA A 1 446 ? 7.406 5.606 33.807 1.00 8.76 422 ALA A N 1
ATOM 3585 C CA . ALA A 1 446 ? 7.308 5.450 35.270 1.00 9.60 422 ALA A CA 1
ATOM 3586 C C . ALA A 1 446 ? 6.010 4.757 35.699 1.00 9.45 422 ALA A C 1
ATOM 3587 O O . ALA A 1 446 ? 5.990 3.975 36.630 1.00 10.17 422 ALA A O 1
ATOM 3589 N N A GLN A 1 447 ? 4.934 5.079 35.014 0.70 10.28 423 GLN A N 1
ATOM 3590 N N B GLN A 1 447 ? 4.899 5.040 35.039 0.30 8.77 423 GLN A N 1
ATOM 3591 C CA A GLN A 1 447 ? 3.624 4.487 35.286 0.70 12.23 423 GLN A CA 1
ATOM 3592 C CA B GLN A 1 447 ? 3.634 4.418 35.473 0.30 8.74 423 GLN A CA 1
ATOM 3593 C C A GLN A 1 447 ? 3.682 2.960 35.209 0.70 11.27 423 GLN A C 1
ATOM 3594 C C B GLN A 1 447 ? 3.588 2.924 35.142 0.30 9.74 423 GLN A C 1
ATOM 3595 O O A GLN A 1 447 ? 3.026 2.258 35.979 0.70 11.43 423 GLN A O 1
ATOM 3596 O O B GLN A 1 447 ? 2.697 2.213 35.600 0.30 10.12 423 GLN A O 1
ATOM 3607 N N . LEU A 1 448 ? 4.514 2.460 34.313 1.00 9.78 424 LEU A N 1
ATOM 3608 C CA . LEU A 1 448 ? 4.651 1.013 34.040 1.00 9.82 424 LEU A CA 1
ATOM 3609 C C . LEU A 1 448 ? 5.659 0.330 34.937 1.00 10.20 424 LEU A C 1
ATOM 3610 O O . LEU A 1 448 ? 5.740 -0.885 34.975 1.00 10.92 424 LEU A O 1
ATOM 3615 N N . SER A 1 449 ? 6.442 1.132 35.648 1.00 11.85 425 SER A N 1
ATOM 3616 C CA . SER A 1 449 ? 7.611 0.656 36.367 1.00 13.34 425 SER A CA 1
ATOM 3617 C C . SER A 1 449 ? 7.171 0.342 37.766 1.00 16.24 425 SER A C 1
ATOM 3618 O O . SER A 1 449 ? 6.757 1.218 38.524 1.00 18.19 425 SER A O 1
ATOM 3621 N N . ARG A 1 450 ? 7.259 -0.946 38.073 1.00 19.54 426 ARG A N 1
ATOM 3622 C CA . ARG A 1 450 ? 6.834 -1.544 39.323 1.00 22.80 426 ARG A CA 1
ATOM 3623 C C . ARG A 1 450 ? 8.090 -2.020 40.049 1.00 24.32 426 ARG A C 1
ATOM 3624 O O . ARG A 1 450 ? 9.155 -2.221 39.431 1.00 24.80 426 ARG A O 1
#

Nearest PDB structures (foldseek):
  3nvs-assembly1_A  TM=1.002E+00  e=0.000E+00  Vibrio cholerae
  7tm6-assembly1_A  TM=9.972E-01  e=1.872E-85  Klebsiella pneumoniae subsp. pneumoniae HS11286
  1mi4-assembly1_A  TM=9.954E-01  e=1.304E-83  Escherichia coli
  1q36-assembly1_A  TM=9.953E-01  e=1.929E-83  Escherichia coli
  5xwb-assembly2_B  TM=7.801E-01  e=2.822E-75  Colwellia psychrerythraea 34H

Radius of gyration: 21.17 Å; Cα contacts (8 Å, |Δi|>4): 1230; chains: 1; bounding box: 45×55×55 Å

InterPro domains:
  IPR001986 Enolpyruvate transferase domain [PF00275] (7-420)
  IPR006264 3-phosphoshikimate 1-carboxyvinyltransferase [MF_00210] (10-426)
  IPR006264 3-phosphoshikimate 1-carboxyvinyltransferase [PIRSF000505] (8-424)
  IPR006264 3-phosphoshikimate 1-carboxyvinyltransferase [TIGR01356] (14-424)
  IPR006264 3-phosphoshikimate 1-carboxyvinyltransferase [cd01556] (12-424)
  IPR013792 RNA 3'-terminal phosphate cyclase/enolpyruvate transferase, alpha/beta [SSF55205] (1-424)
  IPR023193 3-phosphoshikimate 1-carboxyvinyltransferase, conserved site [PS00104] (90-104)
  IPR023193 3-phosphoshikimate 1-carboxyvinyltransferase, conserved site [PS00885] (339-357)
  IPR036968 Enolpyruvate transferase domain superfamily [G3DSA:3.65.10.10] (20-224)
  IPR036968 Enolpyruvate transferase domain superfamily [G3DSA:3.65.10.10] (242-419)

Foldseek 3Di:
DDKDWDAFFQAFADEAAFQFAPLLQLLLQVLQQQAADKEWEASRHQFLQNVLSVVVCVVLPWDKDADPVRGIMITHYPNAAGADDDEDERERAQHLSRQQQCVLRQQAYAHKYWYHYDPLQQVFFDQQLVQQQVVQPWDWDAPPDHGGDGIIGGHDAGAADEGEGEAAQHCSSVLNCVSNQQSHPFKYKYFYDHDHFLVLSVQSSQVVQVLQPFDWDCDPVGMIIGGYDTTGHHNHYDYGAGHLLLCLLSLLLQQQGDDKYKYFRDFDPDSGLSVCSVVVSVVQAWDWDTDHGMIMTHHGAGAADEDECRNPLSSVLLVLLSQLRHDDKHKYFQAQNCCNHLHVNLVLSCVQQVQQPWHWDRDNGMIITHHDPHTDADQREQSLPLSSLSSCCSVSNDNGMYMYGPNCSVSNGCRCSVVSSVVRRD

CATH classification: 3.65.10.10 (+1 more: 3.65.10.10)

Sequence (426 aa):
MMEESLTLQPIEELISGEVNNLPGSKSVSNRALLLAALASSGTTRRLTNLLDSDDIIRHMLNALTKLGVNYYRRLSADKKTTCEVEEGLGQQAFHTTQPLELFLGNAGTAMRPLAAALCLGQQGDDYVLTGEPRMKEERPIGHLVDALRQAGAQQIEYLEEQQEENFPPLRIQGTGLQQAGTVTTIIDDGSISSQFLTAFLMMSAPLLAQQGKVTIKKIVGGEELVSKKPYIDITLHIMEQFGVQVIINHDDYQEFVIPAGGQQSSYVSPGQFLVEGDASSASYFLAAAAIKKGGEVKKVTGIGKNSIIQGDIQFADDALLEKKMGAQIEWGDDYVIARRRGELNAVDLDFNHIPDAAMTIATTALFAKGTTAIRNVYNWRVKETDRLAAMMATELRKVGATVEEGEDFIVITPPTKLIHAAIDTYDDHRMAMCFSLVALLSSDDTPVTINDPKCTSKTFPDYFDKFAQQLSR

Organism: Vibrio cholerae serotype O1 (strain ATCC 39315 / El Tor Inaba N16961) (NCBI:txid243277)

Solvent-accessible surface area: 15523 Å² total; per-residue (Å²): 175,99,69,55,60,34,117,59,16,141,74,0,31,25,100,1,108,4,27,3,0,21,13,2,0,1,13,0,0,0,1,0,0,4,0,50,46,62,0,119,0,58,43,1,4,60,4,37,2,2,111,11,0,10,74,4,0,79,107,4,48,9,98,53,183,54,37,111,95,83,46,47,0,52,0,93,23,65,40,93,13,2,102,17,114,128,104,36,120,1,105,0,0,9,0,3,12,0,0,5,6,0,0,0,1,1,0,14,11,108,9,51,3,22,0,26,7,72,110,67,0,57,97,11,25,0,5,56,0,0,68,0,0,94,94,6,30,13,108,11,92,23,58,108,102,107,68,41,1,5,0,115,1,71,13,60,14,1,91,55,34,78,5,48,0,38,0,44,38,13,5,38,0,0,3,0,2,0,3,1,2,10,48,14,125,18,112,2,13,0,86,26,91,29,146,33,21,6,93,15,32,0,56,0,1,31,83,0,0,97,68,0,44,1,108,34,74,50,87,124,56,130,42,0,20,2,44,65,81,35,64,6,86,17,57,26,141,9,130,1,34,0,5,2,9,0,0,0,0,0,5,0,0,0,0,10,65,16,25,66,0,67,0,26,18,4,0,102,125,24,40,10,5,5,20,72,2,2,50,6,0,87,124,0,22,6,94,25,87,74,5,114,89,61,1,24,0,116,93,34,101,9,43,28,19,84,54,77,1,28,66,0,3,19,0,0,0,0,0,0,0,0,0,7,48,8,160,39,66,0,4,0,89,65,2,81,13,0,40,30,31,11,19,40,3,0,41,2,0,0,61,1,0,112,69,0,22,4,92,18,101,63,8,119,54,48,0,27,0,54,31,26,153,119,12,91,86,13,52,0,62,4,80,110,0,1,5,0,0,0,0,0,0,0,0,0,0,13,111,6,27,0,17,0,23,40,16,145,18,3,31,17,0,3,58,89,0,34,92,52,3,61,92,1,34,143

B-factor: mean 12.96, std 7.91, range [4.65, 94.03]

Secondary structure (DSSP, 8-state):
--EEEEPP---B-EEEEPPBPHHHHHHHHHHHHHSBSEEEEES---SHHHHHHHHHHHHTT-EEEE-TTSS-EEEE--SS--B-SS-EEEE-TT-HHHHHHHHHHTTSSB-EEEEE-SGGGGGS--HHHHHHHHHTT-EEEESSSTTSS-EEEE-----SEEEEE--SS-THHHHHHHHHGGGSSS-EEEEESSPPSSHHHHHHHHHHHHHTT---EEETTTEEEE-TT---B--SEEEPPB-HHHHHHHHHHHHHH-SEEEEES--TT-S-GGGGHHHHHHHHT-EEEE-SSEEEEE----B--EEE-TT-TTTHHHHHHHGGGSBS-EEEES-GGGGGSSS-HHHHHHHHHHHTT-EEEE-SSEEEEE--SS----EE--TT-HHHHHHHHGGGGSSS-EEEESGGGGGGT-TTHHHHHHHHB-